Protein AF-0000000074438148 (afdb_homodimer)

Solvent-accessible surface area (backbone atoms only — not comparable to full-atom values): 39836 Å² total; per-residue (Å²): 112,39,47,36,30,36,40,34,34,21,60,50,92,76,50,68,66,60,59,25,47,57,47,27,75,71,43,18,76,83,65,73,48,52,66,69,61,43,36,67,25,52,44,78,68,42,72,38,48,42,94,85,60,31,31,40,38,33,35,36,38,48,41,64,76,60,75,70,50,95,75,72,50,64,70,56,51,52,49,52,45,49,53,55,53,58,64,36,87,46,35,79,46,61,34,46,46,42,47,41,66,58,50,53,52,34,52,54,51,48,52,52,47,49,56,51,50,30,52,51,46,45,52,50,51,48,53,33,49,73,58,72,39,63,82,44,74,67,50,36,54,44,29,64,47,73,66,78,49,88,80,52,66,64,62,31,60,74,66,29,44,49,56,70,46,41,48,56,60,73,50,58,31,32,56,49,50,45,45,78,74,45,69,68,54,51,46,50,55,68,63,34,80,81,57,80,46,70,65,53,52,50,48,58,56,48,62,46,42,71,82,51,62,74,55,36,50,51,28,57,67,45,45,78,37,24,53,38,50,46,54,51,50,52,26,43,71,38,68,44,84,77,47,70,65,56,51,50,45,30,48,48,27,42,33,70,48,92,90,45,72,5,51,57,53,49,51,52,50,47,54,50,50,51,44,70,71,31,45,64,62,23,51,50,56,53,39,55,58,56,51,64,34,47,47,57,41,65,82,96,50,54,34,47,32,43,61,89,63,73,46,64,45,49,52,51,59,33,83,72,44,92,49,71,67,50,48,47,49,48,51,52,53,50,39,57,69,68,53,75,49,83,87,56,82,78,92,49,62,69,59,51,46,50,51,54,51,53,48,39,57,66,61,102,114,39,46,34,30,36,40,35,35,20,60,51,90,75,51,68,64,60,59,25,48,57,48,28,75,71,44,16,74,85,66,74,49,53,66,68,62,43,36,68,27,50,45,77,68,42,73,38,49,44,94,87,62,32,33,40,38,33,35,36,38,49,40,65,77,62,77,71,50,91,76,71,48,66,69,57,52,51,50,53,43,49,52,56,54,59,65,36,87,46,37,78,45,62,34,45,45,41,47,41,66,56,50,54,52,35,51,52,50,47,52,53,48,50,56,51,50,30,51,50,47,44,51,50,52,48,55,33,47,73,57,73,40,63,81,44,72,66,50,35,53,45,28,65,47,72,64,78,49,89,78,51,63,64,62,30,61,75,65,27,43,48,56,69,48,38,46,57,57,72,49,58,34,31,56,50,48,48,43,78,74,46,70,67,53,50,45,49,57,69,60,34,79,82,56,81,48,69,65,51,51,50,48,58,57,49,61,49,41,73,81,51,64,73,57,36,51,50,28,57,65,44,45,78,37,24,53,38,50,45,52,51,49,50,26,46,69,38,70,44,84,77,47,68,64,56,51,50,44,29,49,49,26,44,33,71,48,92,90,45,70,5,51,57,52,50,50,52,52,48,53,50,51,50,44,71,71,30,44,63,63,22,49,50,56,54,42,52,57,57,50,63,36,47,44,58,40,68,80,97,47,62,34,50,32,48,60,88,59,74,53,65,47,48,56,57,63,36,83,72,43,91,49,70,68,47,48,47,49,49,52,51,53,50,39,56,68,68,54,74,49,81,89,55,80,79,92,48,63,69,59,51,45,51,52,53,51,53,50,47,58,68,64,103

Secondary structure (DSSP, 8-state):
-EEEEEEEEESS---HHHHHHHHHHHHTTTTT--HHHHHTTEEEEEEEE-TTS-EEEEEEEEE------TT--HHHHHHHHHHHHHTSTTEEEEEEEEEHHHHHHHHHHHHHHHHHHHHHHHHHHHHHHHTT--SSHHHHHHTTPPPSS---HHHHHHTT--GGGGS-GGGGGGGGSPPPPPHHHHHHHHH-TT--SHHHHHHHHHTTS---HHHHHHHHHHHHHHHHHHHHHHHHHTT----HHHHHHHHHHHS-BTTB--HHHHHHHHHHHHHHHHHHHHHHHHHHHHHTTEEE--SSS--EEESTT-S---B--GGG--SHHHHHHHHHHHHHHH---TT-----HHHHHHHHHHHHHHH-/-EEEEEEEEESS---HHHHHHHHHHHHTTTTT--HHHHHTTEEEEEEEE-TTS-EEEEEEEEE------TT--HHHHHHHHHHHHHTSTTEEEEEEEEEHHHHHHHHHHHHHHHHHHHHHHHHHHHHHHHTT--SSHHHHHHTTPPPSS---HHHHHHTT--GGGGS-GGGGGGGGSPPPPPHHHHHHHHH-TT--SHHHHHHHHHTTS---HHHHHHHHHHHHHHHHHHHHHHHHHTT----HHHHHHHHHHHS-BTTB--HHHHHHHHHHHHHHHHHHHHHHHHHHHHHTTEEEE-SSS-EEEEGGG-S------GGG--SHHHHHHHHHHHHHHH---TT-----HHHHHHHHHHHHHHH-

Nearest PDB structures (foldseek):
  2op5-assembly2_C  TM=4.208E-01  e=3.307E-01  uncultured marine organism
  3bgu-assembly1_A  TM=3.288E-01  e=9.961E-01  Thermobifida fusca YX
  8tga-assembly1_E  TM=4.546E-01  e=4.262E+00  Mus musculus
  1bey-assembly1_H  TM=4.418E-01  e=5.757E+00  Homo sapiens
  2op5-assembly2_C  TM=4.154E-01  e=4.049E-01  uncultured marine organism

Sequence (728 aa):
MSIVKVQINHTKNLNKEVLASHLYDLIGEEYNLNEDDVEDYFEIENVYKLPNDSFISIFIIDFPALEHNRDFQPKDTVKSYLDTINRLEEVIGLVKLQDDFLQKVAIQYFNKLFAIEMELRNVLTYILTYDEKSIEKGVFKDFGIQLAESYKDNEVNDNYENGLYYILFNHYASFGEPKRLKAEQVSEILQDVSLSDFQEFKDRLQKRYITEERHTEFLFSIKLKLKPLEEIRNSVMHIRNLSNTKMSNFDKAVNDFGTDKGVQSLITDFWTAENEELKEQTWLSLAEKEVEKFQLRKEGEIWLVDVNYGTFILKNDIDEFEDMDEVKNYIYEELKDSVEINDFEPDCKEQIDTWVDEKLMIAEMSIVKVQINHTKNLNKEVLASHLYDLIGEEYNLNEDDVEDYFEIENVYKLPNDSFISIFIIDFPALEHNRDFQPKDTVKSYLDTINRLEEVIGLVKLQDDFLQKVAIQYFNKLFAIEMELRNVLTYILTYDEKSIEKGVFKDFGIQLAESYKDNEVNDNYENGLYYILFNHYASFGEPKRLKAEQVSEILQDVSLSDFQEFKDRLQKRYITEERHTEFLFSIKLKLKPLEEIRNSVMHIRNLSNTKMSNFDKAVNDFGTDKGVQSLITDFWTAENEELKEQTWLSLAEKEVEKFQLRKEGEIWLVDVNYGTFILKNDIDEFEDMDEVKNYIYEELKDSVEINDFEPDCKEQIDTWVDEKLMIAE

Foldseek 3Di:
DKKWKKKFKFLDDDDLLNLQVLLCVVCCVVLVHDSVRSSVQKDWDDWDQDPVNIIMTMMMGRDPPRPPPVPDPVVVSVVVSVVVVCPDPGTPDMDIDDTRVLLVVLVVLVVVLVVLVVLLLVLLCVLCVVLPHDQDPVLCVQLPFDWPDDDDPCVCVVVVHRSCVRGALLCLLSLLPTDDDDPVRLVVLVPPPVPDDPVVSVSVVCNSHRDDPLSSVLSVLLNVLRVLSRVSVVCSVVSHDDDPVSVVSNCCQQCPDDVRHHSVVSSVVSVVVVCVVCVQVVLVVQLLVQCVQFQFEPDPWTFTQRNVVVDRPRCSCCVVVPDVVVVLVVSLVVSQVVRDDPVDDDPCSVVSSVSVVVSHVVND/DKKWKKKFKFLDDDDLLNLQVLLCVVCCVVLVHDSVRSSVQKDWDDWDQDPVNIIMTMMMGRDPPRPPPVPDDVVVSVVVSVVVVCPDPGTPDMDIDDTRVLLVVLVVLVVVLVVLVVLLLVLLCVLCVVLPHDQDPVLCVQLPFDWPDDDDPCVCVVVVHRSCVRGALLCLLSLLPTDDDDPVRLVVLVPPPVDDDPVVSVSVVCSSHRDDPLSSVLSVLLNVLRVLSRVSVVCSVVSHGDDPVSVVSNCCQQCPDVPRHHSVVSSVVSVVVVCVVCVQVVLVVQLLVQCVQFQFAPDVFTFTARVVVVDRPRCVCCCVVPDPVSVLVVSLVVSQVVRDDPVDDDPCSVVSVVSSVVNHVVND

pLDDT: mean 81.77, std 13.61, range [34.09, 97.19]

Organism: NCBI:txid1349785

Structure (mmCIF, N/CA/C/O backbone):
data_AF-0000000074438148-model_v1
#
loop_
_entity.id
_entity.type
_entity.pdbx_description
1 polymer 'Uncharacterized protein'
#
loop_
_atom_site.group_PDB
_atom_site.id
_atom_site.type_symbol
_atom_site.label_atom_id
_atom_site.label_alt_id
_atom_site.label_comp_id
_atom_site.label_asym_id
_atom_site.label_entity_id
_atom_site.label_seq_id
_atom_site.pdbx_PDB_ins_code
_atom_site.Cartn_x
_atom_site.Cartn_y
_atom_site.Cartn_z
_atom_site.occupancy
_atom_site.B_iso_or_equiv
_atom_site.auth_seq_id
_atom_site.auth_comp_id
_atom_site.auth_asym_id
_atom_site.auth_atom_id
_atom_site.pdbx_PDB_model_num
ATOM 1 N N . MET A 1 1 ? -2.141 19.141 -11.664 1 73 1 MET A N 1
ATOM 2 C CA . MET A 1 1 ? -1.986 19.875 -10.414 1 73 1 MET A CA 1
ATOM 3 C C . MET A 1 1 ? -1.572 18.938 -9.281 1 73 1 MET A C 1
ATOM 5 O O . MET A 1 1 ? -1.939 17.766 -9.281 1 73 1 MET A O 1
ATOM 9 N N . SER A 1 2 ? -0.537 19.406 -8.508 1 84.88 2 SER A N 1
ATOM 10 C CA . SER A 1 2 ? -0.048 18.641 -7.367 1 84.88 2 SER A CA 1
ATOM 11 C C . SER A 1 2 ? -0.091 19.484 -6.09 1 84.88 2 SER A C 1
ATOM 13 O O . SER A 1 2 ? 0.406 20.609 -6.059 1 84.88 2 SER A O 1
ATOM 15 N N . ILE A 1 3 ? -0.706 18.922 -5.125 1 90.25 3 ILE A N 1
ATOM 16 C CA . ILE A 1 3 ? -0.955 19.641 -3.887 1 90.25 3 ILE A CA 1
ATOM 17 C C . ILE A 1 3 ? 0.054 19.219 -2.824 1 90.25 3 ILE A C 1
ATOM 19 O O . ILE A 1 3 ? 0.347 18.031 -2.678 1 90.25 3 ILE A O 1
ATOM 23 N N . VAL A 1 4 ? 0.626 20.203 -2.195 1 91.88 4 VAL A N 1
ATOM 24 C CA . VAL A 1 4 ? 1.413 20 -0.985 1 91.88 4 VAL A CA 1
ATOM 25 C C . VAL A 1 4 ? 0.779 20.75 0.183 1 91.88 4 VAL A C 1
ATOM 27 O O . VAL A 1 4 ? 0.542 21.953 0.096 1 91.88 4 VAL A O 1
ATOM 30 N N . LYS A 1 5 ? 0.465 20.031 1.225 1 94.31 5 LYS A N 1
ATOM 31 C CA . LYS A 1 5 ? -0.095 20.641 2.43 1 94.31 5 LYS A CA 1
ATOM 32 C C . LYS A 1 5 ? 0.933 20.688 3.557 1 94.31 5 LYS A C 1
ATOM 34 O O . LYS A 1 5 ? 1.619 19.688 3.809 1 94.31 5 LYS A O 1
ATOM 39 N N . VAL A 1 6 ? 0.996 21.828 4.23 1 95.06 6 VAL A N 1
ATOM 40 C CA . VAL A 1 6 ? 2.027 22.047 5.242 1 95.06 6 VAL A CA 1
ATOM 41 C C . VAL A 1 6 ? 1.407 22.641 6.5 1 95.06 6 VAL A C 1
ATOM 43 O O . VAL A 1 6 ? 0.491 23.469 6.418 1 95.06 6 VAL A O 1
ATOM 46 N N . GLN A 1 7 ? 1.815 22.156 7.578 1 95.25 7 GLN A N 1
ATOM 47 C CA . GLN A 1 7 ? 1.521 22.766 8.867 1 95.25 7 GLN A CA 1
ATOM 48 C C . GLN A 1 7 ? 2.777 23.375 9.484 1 95.25 7 GLN A C 1
ATOM 50 O O . GLN A 1 7 ? 3.805 22.703 9.602 1 95.25 7 GLN A O 1
ATOM 55 N N . ILE A 1 8 ? 2.66 24.672 9.844 1 95.44 8 ILE A N 1
ATOM 56 C CA . ILE A 1 8 ? 3.811 25.375 10.398 1 95.44 8 ILE A CA 1
ATOM 57 C C . ILE A 1 8 ? 3.443 25.969 11.758 1 95.44 8 ILE A C 1
ATOM 59 O O . ILE A 1 8 ? 2.342 26.484 11.938 1 95.44 8 ILE A O 1
ATOM 63 N N . ASN A 1 9 ? 4.309 25.734 12.672 1 95.56 9 ASN A N 1
ATOM 64 C CA . ASN A 1 9 ? 4.281 26.438 13.953 1 95.56 9 ASN A CA 1
ATOM 65 C C . ASN A 1 9 ? 5.25 27.609 13.969 1 95.56 9 ASN A C 1
ATOM 67 O O . ASN A 1 9 ? 6.43 27.453 13.648 1 95.56 9 ASN A O 1
ATOM 71 N N . HIS A 1 10 ? 4.719 28.797 14.234 1 94.44 10 HIS A N 1
ATOM 72 C CA . HIS A 1 10 ? 5.555 29.984 14.102 1 94.44 10 HIS A CA 1
ATOM 73 C C . HIS A 1 10 ? 5.191 31.031 15.148 1 94.44 10 HIS A C 1
ATOM 75 O O . HIS A 1 10 ? 4.09 31.016 15.695 1 94.44 10 HIS A O 1
ATOM 81 N N . THR A 1 11 ? 6.137 31.891 15.453 1 93.5 11 THR A N 1
ATOM 82 C CA . THR A 1 11 ? 6 32.844 16.547 1 93.5 11 THR A CA 1
ATOM 83 C C . THR A 1 11 ? 5.273 34.094 16.078 1 93.5 11 THR A C 1
ATOM 85 O O . THR A 1 11 ? 4.648 34.812 16.875 1 93.5 11 THR A O 1
ATOM 88 N N . LYS A 1 12 ? 5.457 34.375 14.852 1 88.12 12 LYS A N 1
ATOM 89 C CA . LYS A 1 12 ? 4.777 35.5 14.234 1 88.12 12 LYS A CA 1
ATOM 90 C C . LYS A 1 12 ? 3.965 35.062 13.023 1 88.12 12 LYS A C 1
ATOM 92 O O . LYS A 1 12 ? 4.316 34.094 12.352 1 88.12 12 LYS A O 1
ATOM 97 N N . ASN A 1 13 ? 2.951 35.781 12.844 1 83.94 13 ASN A N 1
ATOM 98 C CA . ASN A 1 13 ? 2.09 35.375 11.734 1 83.94 13 ASN A CA 1
ATOM 99 C C . ASN A 1 13 ? 2.834 35.469 10.398 1 83.94 13 ASN A C 1
ATOM 101 O O . ASN A 1 13 ? 3.545 36.438 10.133 1 83.94 13 ASN A O 1
ATOM 105 N N . LEU A 1 14 ? 2.783 34.406 9.703 1 86.75 14 LEU A N 1
ATOM 106 C CA . LEU A 1 14 ? 3.277 34.344 8.328 1 86.75 14 LEU A CA 1
ATOM 107 C C . LEU A 1 14 ? 2.123 34.375 7.336 1 86.75 14 LEU A C 1
ATOM 109 O O . LEU A 1 14 ? 1.446 33.344 7.133 1 86.75 14 LEU A O 1
ATOM 113 N N . ASN A 1 15 ? 1.947 35.5 6.688 1 84.75 15 ASN A N 1
ATOM 114 C CA . ASN A 1 15 ? 0.814 35.625 5.777 1 84.75 15 ASN A CA 1
ATOM 115 C C . ASN A 1 15 ? 1.114 34.938 4.434 1 84.75 15 ASN A C 1
ATOM 117 O O . ASN A 1 15 ? 2.236 34.5 4.195 1 84.75 15 ASN A O 1
ATOM 121 N N . LYS A 1 16 ? 0.121 34.906 3.672 1 88.88 16 LYS A N 1
ATOM 122 C CA . LYS A 1 16 ? 0.179 34.219 2.377 1 88.88 16 LYS A CA 1
ATOM 123 C C . LYS A 1 16 ? 1.241 34.844 1.479 1 88.88 16 LYS A C 1
ATOM 125 O O . LYS A 1 16 ? 1.989 34.125 0.803 1 88.88 16 LYS A O 1
ATOM 130 N N . GLU A 1 17 ? 1.342 36.188 1.505 1 87 17 GLU A N 1
ATOM 131 C CA . GLU A 1 17 ? 2.287 36.906 0.665 1 87 17 GLU A CA 1
ATOM 132 C C . GLU A 1 17 ? 3.729 36.562 1.015 1 87 17 GLU A C 1
ATOM 134 O O . GLU A 1 17 ? 4.555 36.344 0.124 1 87 17 GLU A O 1
ATOM 139 N N . VAL A 1 18 ? 3.961 36.469 2.305 1 88.31 18 VAL A N 1
ATOM 140 C CA . VAL A 1 18 ? 5.305 36.156 2.773 1 88.31 18 VAL A CA 1
ATOM 141 C C . VAL A 1 18 ? 5.668 34.719 2.359 1 88.31 18 VAL A C 1
ATOM 143 O O . VAL A 1 18 ? 6.762 34.5 1.85 1 88.31 18 VAL A O 1
ATOM 146 N N . LEU A 1 19 ? 4.742 33.844 2.574 1 93.88 19 LEU A N 1
ATOM 147 C CA . LEU A 1 19 ? 4.98 32.438 2.225 1 93.88 19 LEU A CA 1
ATOM 148 C C . LEU A 1 19 ? 5.215 32.312 0.724 1 93.88 19 LEU A C 1
ATOM 150 O O . LEU A 1 19 ? 6.133 31.594 0.302 1 93.88 19 LEU A O 1
ATOM 154 N N . ALA A 1 20 ? 4.445 32.969 -0.038 1 94.12 20 ALA A N 1
ATOM 155 C CA . ALA A 1 20 ? 4.531 32.875 -1.494 1 94.12 20 ALA A CA 1
ATOM 156 C C . ALA A 1 20 ? 5.816 33.5 -2.01 1 94.12 20 ALA A C 1
ATOM 158 O O . ALA A 1 20 ? 6.402 33.031 -2.99 1 94.12 20 ALA A O 1
ATOM 159 N N . SER A 1 21 ? 6.25 34.562 -1.363 1 94.19 21 SER A N 1
ATOM 160 C CA . SER A 1 21 ? 7.438 35.281 -1.815 1 94.19 21 SER A CA 1
ATOM 161 C C . SER A 1 21 ? 8.672 34.406 -1.767 1 94.19 21 SER A C 1
ATOM 163 O O . SER A 1 21 ? 9.547 34.5 -2.637 1 94.19 21 SER A O 1
ATOM 165 N N . HIS A 1 22 ? 8.727 33.594 -0.769 1 94.62 22 HIS A N 1
ATOM 166 C CA . HIS A 1 22 ? 9.867 32.688 -0.651 1 94.62 22 HIS A CA 1
ATOM 167 C C . HIS A 1 22 ? 9.883 31.656 -1.775 1 94.62 22 HIS A C 1
ATOM 169 O O . HIS A 1 22 ? 10.945 31.25 -2.234 1 94.62 22 HIS A O 1
ATOM 175 N N . LEU A 1 23 ? 8.711 31.203 -2.172 1 93.12 23 LEU A N 1
ATOM 176 C CA . LEU A 1 23 ? 8.648 30.281 -3.301 1 93.12 23 LEU A CA 1
ATOM 177 C C . LEU A 1 23 ? 8.984 30.984 -4.605 1 93.12 23 LEU A C 1
ATOM 179 O O . LEU A 1 23 ? 9.641 30.422 -5.477 1 93.12 23 LEU A O 1
ATOM 183 N N . TYR A 1 24 ? 8.539 32.188 -4.723 1 93.12 24 TYR A N 1
ATOM 184 C CA . TYR A 1 24 ? 8.852 33 -5.895 1 93.12 24 TYR A CA 1
ATOM 185 C C . TYR A 1 24 ? 10.352 33.156 -6.062 1 93.12 24 TYR A C 1
ATOM 187 O O . TYR A 1 24 ? 10.875 33.062 -7.172 1 93.12 24 TYR A O 1
ATOM 195 N N . ASP A 1 25 ? 10.992 33.469 -4.992 1 92.62 25 ASP A N 1
ATOM 196 C CA . ASP A 1 25 ? 12.438 33.625 -5.012 1 92.62 25 ASP A CA 1
ATOM 197 C C . ASP A 1 25 ? 13.141 32.375 -5.516 1 92.62 25 ASP A C 1
ATOM 199 O O . ASP A 1 25 ? 14.219 32.469 -6.113 1 92.62 25 ASP A O 1
ATOM 203 N N . LEU A 1 26 ? 12.508 31.281 -5.289 1 87.88 26 LEU A N 1
ATOM 204 C CA . LEU A 1 26 ? 13.109 30 -5.656 1 87.88 26 LEU A CA 1
ATOM 205 C C . LEU A 1 26 ? 12.836 29.672 -7.117 1 87.88 26 LEU A C 1
ATOM 207 O O . LEU A 1 26 ? 13.703 29.141 -7.812 1 87.88 26 LEU A O 1
ATOM 211 N N . ILE A 1 27 ? 11.602 29.969 -7.617 1 86.62 27 ILE A N 1
ATOM 212 C CA . ILE A 1 27 ? 11.242 29.406 -8.906 1 86.62 27 ILE A CA 1
ATOM 213 C C . ILE A 1 27 ? 10.844 30.516 -9.875 1 86.62 27 ILE A C 1
ATOM 215 O O . ILE A 1 27 ? 10.742 30.297 -11.086 1 86.62 27 ILE A O 1
ATOM 219 N N . GLY A 1 28 ? 10.641 31.672 -9.453 1 85.75 28 GLY A N 1
ATOM 220 C CA . GLY A 1 28 ? 10.07 32.75 -10.242 1 85.75 28 GLY A CA 1
ATOM 221 C C . GLY A 1 28 ? 10.844 33 -11.523 1 85.75 28 GLY A C 1
ATOM 222 O O . GLY A 1 28 ? 10.266 33 -12.617 1 85.75 28 GLY A O 1
ATOM 223 N N . GLU A 1 29 ? 12.109 33.188 -11.406 1 83 29 GLU A N 1
ATOM 224 C CA . GLU A 1 29 ? 12.961 33.5 -12.555 1 83 29 GLU A CA 1
ATOM 225 C C . GLU A 1 29 ? 13.055 32.312 -13.516 1 83 29 GLU A C 1
ATOM 227 O O . GLU A 1 29 ? 12.953 32.5 -14.734 1 83 29 GLU A O 1
ATOM 232 N N . GLU A 1 30 ? 13.234 31.266 -12.906 1 78.31 30 GLU A N 1
ATOM 233 C CA . GLU A 1 30 ? 13.43 30.062 -13.711 1 78.31 30 GLU A CA 1
ATOM 234 C C . GLU A 1 30 ? 12.211 29.766 -14.578 1 78.31 30 GLU A C 1
ATOM 236 O O . GLU A 1 30 ? 12.352 29.297 -15.711 1 78.31 30 GLU A O 1
ATOM 241 N N . TYR A 1 31 ? 11.086 30.109 -14.109 1 80.12 31 TYR A N 1
ATOM 242 C CA . TYR A 1 31 ? 9.875 29.734 -14.828 1 80.12 31 TYR A CA 1
ATOM 243 C C . TYR A 1 31 ? 9.117 30.953 -15.32 1 80.12 31 TYR A C 1
ATOM 245 O O . TYR A 1 31 ? 7.973 30.844 -15.75 1 80.12 31 TYR A O 1
ATOM 253 N N . ASN A 1 32 ? 9.742 32.094 -15.25 1 82.56 32 ASN A N 1
ATOM 254 C CA . ASN A 1 32 ? 9.18 33.344 -15.727 1 82.56 32 ASN A CA 1
ATOM 255 C C . ASN A 1 32 ? 7.801 33.594 -15.125 1 82.56 32 ASN A C 1
ATOM 257 O O . ASN A 1 32 ? 6.832 33.844 -15.852 1 82.56 32 ASN A O 1
ATOM 261 N N . LEU A 1 33 ? 7.816 33.469 -13.852 1 86.31 33 LEU A N 1
ATOM 262 C CA . LEU A 1 33 ? 6.582 33.719 -13.109 1 86.31 33 LEU A CA 1
ATOM 263 C C . LEU A 1 33 ? 6.633 35.094 -12.438 1 86.31 33 LEU A C 1
ATOM 265 O O . LEU A 1 33 ? 7.715 35.594 -12.117 1 86.31 33 LEU A O 1
ATOM 269 N N . ASN A 1 34 ? 5.461 35.625 -12.328 1 89.44 34 ASN A N 1
ATOM 270 C CA . ASN A 1 34 ? 5.398 36.812 -11.484 1 89.44 34 ASN A CA 1
ATOM 271 C C . ASN A 1 34 ? 4.953 36.469 -10.07 1 89.44 34 ASN A C 1
ATOM 273 O O . ASN A 1 34 ? 4.508 35.344 -9.805 1 89.44 34 ASN A O 1
ATOM 277 N N . GLU A 1 35 ? 5.105 37.375 -9.188 1 88.75 35 GLU A N 1
ATOM 278 C CA . GLU A 1 35 ? 4.82 37.156 -7.773 1 88.75 35 GLU A CA 1
ATOM 279 C C . GLU A 1 35 ? 3.348 36.812 -7.555 1 88.75 35 GLU A C 1
ATOM 281 O O . GLU A 1 35 ? 3.012 35.969 -6.738 1 88.75 35 GLU A O 1
ATOM 286 N N . ASP A 1 36 ? 2.504 37.469 -8.297 1 89 36 ASP A N 1
ATOM 287 C CA . ASP A 1 36 ? 1.067 37.25 -8.164 1 89 36 ASP A CA 1
ATOM 288 C C . ASP A 1 36 ? 0.688 35.844 -8.609 1 89 36 ASP A C 1
ATOM 290 O O . ASP A 1 36 ? -0.192 35.219 -8.023 1 89 36 ASP A O 1
ATOM 294 N N . ASP A 1 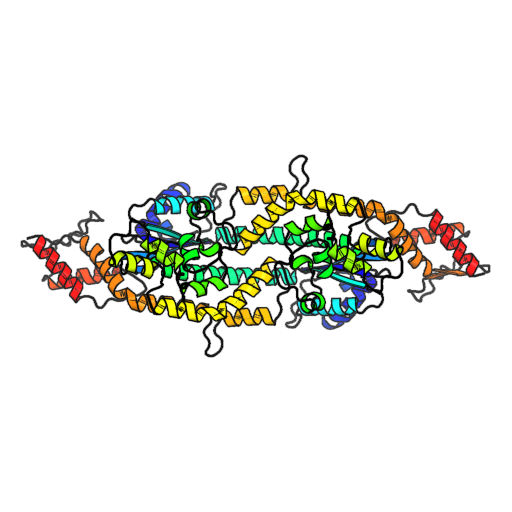37 ? 1.353 35.438 -9.586 1 87.75 37 ASP A N 1
ATOM 295 C CA . ASP A 1 37 ? 1.117 34.094 -10.086 1 87.75 37 ASP A CA 1
ATOM 296 C C . ASP A 1 37 ? 1.453 33.031 -9.023 1 87.75 37 ASP A C 1
ATOM 298 O O . ASP A 1 37 ? 0.695 32.094 -8.812 1 87.75 37 ASP A O 1
ATOM 302 N N . VAL A 1 38 ? 2.574 33.219 -8.352 1 90.69 38 VAL A N 1
ATOM 303 C CA . VAL A 1 38 ? 3.031 32.25 -7.363 1 90.69 38 VAL A CA 1
ATOM 304 C C . VAL A 1 38 ? 2.121 32.312 -6.137 1 90.69 38 VAL A C 1
ATOM 306 O O . VAL A 1 38 ? 1.855 31.281 -5.512 1 90.69 38 VAL A O 1
ATOM 309 N N . GLU A 1 39 ? 1.629 33.531 -5.809 1 92.12 39 GLU A N 1
ATOM 310 C CA . GLU A 1 39 ? 0.714 33.656 -4.68 1 92.12 39 GLU A CA 1
ATOM 311 C C . GLU A 1 39 ? -0.568 32.875 -4.91 1 92.12 39 GLU A C 1
ATOM 313 O O . GLU A 1 39 ? -1.158 32.344 -3.965 1 92.12 39 GLU A O 1
ATOM 318 N N . ASP A 1 40 ? -0.937 32.75 -6.152 1 90.81 40 ASP A N 1
ATOM 319 C CA . ASP A 1 40 ? -2.16 32.031 -6.508 1 90.81 40 ASP A CA 1
ATOM 320 C C . ASP A 1 40 ? -2.018 30.547 -6.25 1 90.81 40 ASP A C 1
ATOM 322 O O . ASP A 1 40 ? -3.016 29.812 -6.199 1 90.81 40 ASP A O 1
ATOM 326 N N . TYR A 1 41 ? -0.775 30.125 -6.055 1 92.25 41 TYR A N 1
ATOM 327 C CA . TYR A 1 41 ? -0.56 28.719 -5.75 1 92.25 41 TYR A CA 1
ATOM 328 C C . TYR A 1 41 ? -0.929 28.406 -4.305 1 92.25 41 TYR A C 1
ATOM 330 O O . TYR A 1 41 ? -1.086 27.234 -3.938 1 92.25 41 TYR A O 1
ATOM 338 N N . PHE A 1 42 ? -1.045 29.453 -3.488 1 93.81 42 PHE A N 1
ATOM 339 C CA . PHE A 1 42 ? -1.16 29.25 -2.051 1 93.81 42 PHE A CA 1
ATOM 340 C C . PHE A 1 42 ? -2.598 29.453 -1.588 1 93.81 42 PHE A C 1
ATOM 342 O O . PHE A 1 42 ? -3.291 30.344 -2.07 1 93.81 42 PHE A O 1
ATOM 349 N N . GLU A 1 43 ? -2.998 28.594 -0.745 1 92.31 43 GLU A N 1
ATOM 350 C CA . GLU A 1 43 ? -4.258 28.734 -0.018 1 92.31 43 GLU A CA 1
ATOM 351 C C . GLU A 1 43 ? -4.066 28.469 1.472 1 92.31 43 GLU A C 1
ATOM 353 O O . GLU A 1 43 ? -3.564 27.422 1.858 1 92.31 43 GLU A O 1
ATOM 358 N N . ILE A 1 44 ? -4.395 29.406 2.275 1 91.25 44 ILE A N 1
ATOM 359 C CA . ILE A 1 44 ? -4.34 29.234 3.721 1 91.25 44 ILE A CA 1
ATOM 360 C C . ILE A 1 44 ? -5.637 28.578 4.207 1 91.25 44 ILE A C 1
ATOM 362 O O . ILE A 1 44 ? -6.715 29.172 4.086 1 91.25 44 ILE A O 1
ATOM 366 N N . GLU A 1 45 ? -5.516 27.453 4.754 1 89.94 45 GLU A N 1
ATOM 367 C CA . GLU A 1 45 ? -6.699 26.734 5.227 1 89.94 45 GLU A CA 1
ATOM 368 C C . GLU A 1 45 ? -7.09 27.188 6.633 1 89.94 45 GLU A C 1
ATOM 370 O O . GLU A 1 45 ? -8.266 27.438 6.91 1 89.94 45 GLU A O 1
ATOM 375 N N . ASN A 1 46 ? -6.062 27.25 7.469 1 90.25 46 ASN A N 1
ATOM 376 C CA . ASN A 1 46 ? -6.305 27.625 8.859 1 90.25 46 ASN A CA 1
ATOM 377 C C . ASN A 1 46 ? -5.125 28.391 9.445 1 90.25 46 ASN A C 1
ATOM 379 O O . ASN A 1 46 ? -3.973 28.125 9.094 1 90.25 46 ASN A O 1
ATOM 383 N N . VAL A 1 47 ? -5.496 29.328 10.25 1 92.62 47 VAL A N 1
ATOM 384 C CA . VAL A 1 47 ? -4.531 30 11.109 1 92.62 47 VAL A CA 1
ATOM 385 C C . VAL A 1 47 ? -5.082 30.078 12.531 1 92.62 47 VAL A C 1
ATOM 387 O O . VAL A 1 47 ? -6.227 30.5 12.734 1 92.62 47 VAL A O 1
ATOM 390 N N . TYR A 1 48 ? -4.199 29.672 13.461 1 93.06 48 TYR A N 1
ATOM 391 C CA . TYR A 1 48 ? -4.633 29.688 14.852 1 93.06 48 TYR A CA 1
ATOM 392 C C . TYR A 1 48 ? -3.562 30.297 15.742 1 93.06 48 TYR A C 1
ATOM 394 O O . TYR A 1 48 ? -2.385 29.953 15.648 1 93.06 48 TYR A O 1
ATOM 402 N N . LYS A 1 49 ? -4.008 31.188 16.516 1 93.25 49 LYS A N 1
ATOM 403 C CA . LYS A 1 49 ? -3.18 31.609 17.641 1 93.25 49 LYS A CA 1
ATOM 404 C C . LYS A 1 49 ? -3.354 30.656 18.828 1 93.25 49 LYS A C 1
ATOM 406 O O . LYS A 1 49 ? -4.473 30.438 19.297 1 93.25 49 LYS A O 1
ATOM 411 N N . LEU A 1 50 ? -2.268 30.141 19.266 1 92.88 50 LEU A N 1
ATOM 412 C CA . LEU A 1 50 ? -2.314 29.172 20.344 1 92.88 50 LEU A CA 1
ATOM 413 C C . LEU A 1 50 ? -2.193 29.859 21.703 1 92.88 50 LEU A C 1
ATOM 415 O O . LEU A 1 50 ? -1.79 31.031 21.781 1 92.88 50 LEU A O 1
ATOM 419 N N . PRO A 1 51 ? -2.531 29.141 22.719 1 86.94 51 PRO A N 1
ATOM 420 C CA . PRO A 1 51 ? -2.436 29.734 24.062 1 86.94 51 PRO A CA 1
ATOM 421 C C . PRO A 1 51 ? -1.004 30.109 24.438 1 86.94 51 PRO A C 1
ATOM 423 O O . PRO A 1 51 ? -0.792 31.016 25.234 1 86.94 51 PRO A O 1
ATOM 426 N N . ASN A 1 52 ? -0.026 29.438 23.859 1 87.88 52 ASN A N 1
ATOM 427 C CA . ASN A 1 52 ? 1.367 29.75 24.172 1 87.88 52 ASN A CA 1
ATOM 428 C C . ASN A 1 52 ? 1.884 30.906 23.328 1 87.88 52 ASN A C 1
ATOM 430 O O . ASN A 1 52 ? 3.094 31.125 23.234 1 87.88 52 ASN A O 1
ATOM 434 N N . ASP A 1 53 ? 1.055 31.531 22.625 1 90.38 53 ASP A N 1
ATOM 435 C CA . ASP A 1 53 ? 1.294 32.75 21.875 1 90.38 53 ASP A CA 1
ATOM 436 C C . ASP A 1 53 ? 1.939 32.469 20.531 1 90.38 53 ASP A C 1
ATOM 438 O O . ASP A 1 53 ? 2.268 33.375 19.781 1 90.38 53 ASP A O 1
ATOM 442 N N . SER A 1 54 ? 2.064 31.203 20.25 1 93.56 54 SER A N 1
ATOM 443 C CA . SER A 1 54 ? 2.523 30.859 18.906 1 93.56 54 SER A CA 1
ATOM 444 C C . SER A 1 54 ? 1.35 30.688 17.953 1 93.56 54 SER A C 1
ATOM 446 O O . SER A 1 54 ? 0.19 30.781 18.359 1 93.56 54 SER A O 1
ATOM 448 N N . PHE A 1 55 ? 1.687 30.609 16.734 1 93.69 55 PHE A N 1
ATOM 449 C CA . PHE A 1 55 ? 0.677 30.406 15.703 1 93.69 55 PHE A CA 1
ATOM 450 C C . PHE A 1 55 ? 0.854 29.047 15.023 1 93.69 55 PHE A C 1
ATOM 452 O O . PHE A 1 55 ? 1.971 28.531 14.938 1 93.69 55 PHE A O 1
ATOM 459 N N . ILE A 1 56 ? -0.233 28.516 14.664 1 95.25 56 ILE A N 1
ATOM 460 C CA . ILE A 1 56 ? -0.228 27.406 13.727 1 95.25 56 ILE A CA 1
ATOM 461 C C . ILE A 1 56 ? -0.933 27.812 12.438 1 95.25 56 ILE A C 1
ATOM 463 O O . ILE A 1 56 ? -2.045 28.344 12.469 1 95.25 56 ILE A O 1
ATOM 467 N N . SER A 1 57 ? -0.225 27.625 11.359 1 94.44 57 SER A N 1
ATOM 468 C CA . SER A 1 57 ? -0.835 27.844 10.055 1 94.44 57 SER A CA 1
ATOM 469 C C . SER A 1 57 ? -0.819 26.547 9.227 1 94.44 57 SER A C 1
ATOM 471 O O . SER A 1 57 ? 0.172 25.828 9.227 1 94.44 57 SER A O 1
ATOM 473 N N . ILE A 1 58 ? -1.96 26.281 8.664 1 95 58 ILE A N 1
ATOM 474 C CA . ILE A 1 58 ? -2.082 25.188 7.711 1 95 58 ILE A CA 1
ATOM 475 C C . ILE A 1 58 ? -2.355 25.75 6.316 1 95 58 ILE A C 1
ATOM 477 O O . ILE A 1 58 ? -3.334 26.469 6.113 1 95 58 ILE A O 1
ATOM 481 N N . PHE A 1 59 ? -1.433 25.422 5.406 1 94.12 59 PHE A N 1
ATOM 482 C CA . PHE A 1 59 ? -1.647 25.953 4.07 1 94.12 59 PHE A CA 1
ATOM 483 C C . PHE A 1 59 ? -1.358 24.906 3.008 1 94.12 59 PHE A C 1
ATOM 485 O O . PHE A 1 59 ? -0.693 23.906 3.287 1 94.12 59 PHE A O 1
ATOM 492 N N . ILE A 1 60 ? -1.987 25.156 1.851 1 94.75 60 ILE A N 1
ATOM 493 C CA . ILE A 1 60 ? -1.818 24.281 0.69 1 94.75 60 ILE A CA 1
ATOM 494 C C . ILE A 1 60 ? -1.098 25.047 -0.421 1 94.75 60 ILE A C 1
ATOM 496 O O . ILE A 1 60 ? -1.339 26.234 -0.624 1 94.75 60 ILE A O 1
ATOM 500 N N . ILE A 1 61 ? -0.17 24.375 -0.994 1 93.12 61 ILE A N 1
ATOM 501 C CA . ILE A 1 61 ? 0.446 24.844 -2.229 1 93.12 61 ILE A CA 1
ATOM 502 C C . ILE A 1 61 ? -0.048 24 -3.406 1 93.12 61 ILE A C 1
ATOM 504 O O . ILE A 1 61 ? 0.2 22.797 -3.463 1 93.12 61 ILE A O 1
ATOM 508 N N . ASP A 1 62 ? -0.742 24.594 -4.277 1 91.06 62 ASP A N 1
ATOM 509 C CA . ASP A 1 62 ? -1.217 23.922 -5.484 1 91.06 62 ASP A CA 1
ATOM 510 C C . ASP A 1 62 ? -0.289 24.203 -6.664 1 91.06 62 ASP A C 1
ATOM 512 O O . ASP A 1 62 ? -0.474 25.172 -7.398 1 91.06 62 ASP A O 1
ATOM 516 N N . PHE A 1 63 ? 0.618 23.234 -6.84 1 84.69 63 PHE A N 1
ATOM 517 C CA . PHE A 1 63 ? 1.611 23.406 -7.895 1 84.69 63 PHE A CA 1
ATOM 518 C C . PHE A 1 63 ? 0.998 23.141 -9.266 1 84.69 63 PHE A C 1
ATOM 520 O O . PHE A 1 63 ? 0.427 22.078 -9.5 1 84.69 63 PHE A O 1
ATOM 527 N N . PRO A 1 64 ? 1.019 24.125 -10.125 1 77.12 64 PRO A N 1
ATOM 528 C CA . PRO A 1 64 ? 0.55 23.844 -11.484 1 77.12 64 PRO A CA 1
ATOM 529 C C . PRO A 1 64 ? 1.481 22.906 -12.25 1 77.12 64 PRO A C 1
ATOM 531 O O . PRO A 1 64 ? 2.582 22.609 -11.781 1 77.12 64 PRO A O 1
ATOM 534 N N . ALA A 1 65 ? 0.825 22.234 -13.289 1 70.12 65 ALA A N 1
ATOM 535 C CA . ALA A 1 65 ? 1.673 21.422 -14.164 1 70.12 65 ALA A CA 1
ATOM 536 C C . ALA A 1 65 ? 2.758 22.281 -14.812 1 70.12 65 ALA A C 1
ATOM 538 O O . ALA A 1 65 ? 2.457 23.172 -15.609 1 70.12 65 ALA A O 1
ATOM 539 N N . LEU A 1 66 ? 3.658 22.609 -14.062 1 59.06 66 LEU A N 1
ATOM 540 C CA . LEU A 1 66 ? 4.707 23.453 -14.648 1 59.06 66 LEU A CA 1
ATOM 541 C C . LEU A 1 66 ? 5.41 22.719 -15.781 1 59.06 66 LEU A C 1
ATOM 543 O O . LEU A 1 66 ? 5.617 21.5 -15.719 1 59.06 66 LEU A O 1
ATOM 547 N N . GLU A 1 67 ? 5.02 23.109 -16.984 1 53.66 67 GLU A N 1
ATOM 548 C CA . GLU A 1 67 ? 5.695 22.531 -18.125 1 53.66 67 GLU A CA 1
ATOM 549 C C . GLU A 1 67 ? 7.117 22.109 -17.781 1 53.66 67 GLU A C 1
ATOM 551 O O . GLU A 1 67 ? 7.82 22.812 -17.062 1 53.66 67 GLU A O 1
ATOM 556 N N . HIS A 1 68 ? 7.207 20.781 -17.781 1 49.31 68 HIS A N 1
ATOM 557 C CA . HIS A 1 68 ? 8.438 20.047 -17.516 1 49.31 68 HIS A CA 1
ATOM 558 C C . HIS A 1 68 ? 9.648 20.766 -18.109 1 49.31 68 HIS A C 1
ATOM 560 O O . HIS A 1 68 ? 9.883 20.688 -19.312 1 49.31 68 HIS A O 1
ATOM 566 N N . ASN A 1 69 ? 9.766 21.984 -17.969 1 47.84 69 ASN A N 1
ATOM 567 C CA . ASN A 1 69 ? 11.164 21.922 -18.359 1 47.84 69 ASN A CA 1
ATOM 568 C C . ASN A 1 69 ? 11.906 20.812 -17.625 1 47.84 69 ASN A C 1
ATOM 570 O O . ASN A 1 69 ? 11.516 20.438 -16.516 1 47.84 69 ASN A O 1
ATOM 574 N N . ARG A 1 70 ? 12.562 19.969 -18.422 1 50 70 ARG A N 1
ATOM 575 C CA . ARG A 1 70 ? 13.352 18.766 -18.156 1 50 70 ARG A CA 1
ATOM 576 C C . ARG A 1 70 ? 13.859 18.766 -16.719 1 50 70 ARG A C 1
ATOM 578 O O . ARG A 1 70 ? 13.984 17.688 -16.109 1 50 70 ARG A O 1
ATOM 585 N N . ASP A 1 71 ? 13.961 20.016 -16.078 1 50.78 71 ASP A N 1
ATOM 586 C CA . ASP A 1 71 ? 14.812 20 -14.898 1 50.78 71 ASP A CA 1
ATOM 587 C C . ASP A 1 71 ? 14 20.234 -13.625 1 50.78 71 ASP A C 1
ATOM 589 O O . ASP A 1 71 ? 14.562 20.375 -12.539 1 50.78 71 ASP A O 1
ATOM 593 N N . PHE A 1 72 ? 12.672 20.438 -13.758 1 54.72 72 PHE A N 1
ATOM 594 C CA . PHE A 1 72 ? 11.984 20.703 -12.492 1 54.72 72 PHE A CA 1
ATOM 595 C C . PHE A 1 72 ? 11.68 19.391 -11.773 1 54.72 72 PHE A C 1
ATOM 597 O O . PHE A 1 72 ? 10.844 18.609 -12.227 1 54.72 72 PHE A O 1
ATOM 604 N N . GLN A 1 73 ? 12.562 19.219 -10.805 1 68.12 73 GLN A N 1
ATOM 605 C CA . GLN A 1 73 ? 12.266 18.109 -9.891 1 68.12 73 GLN A CA 1
ATOM 606 C C . GLN A 1 73 ? 11.414 18.578 -8.719 1 68.12 73 GLN A C 1
ATOM 608 O O . GLN A 1 73 ? 11.938 19.156 -7.754 1 68.12 73 GLN A O 1
ATOM 613 N N . PRO A 1 74 ? 10.016 18.516 -8.898 1 74.12 74 PRO A N 1
ATOM 614 C CA . PRO A 1 74 ? 9.094 19.047 -7.906 1 74.12 74 PRO A CA 1
ATOM 615 C C . PRO A 1 74 ? 9.461 18.656 -6.48 1 74.12 74 PRO A C 1
ATOM 617 O O . PRO A 1 74 ? 9.367 19.484 -5.562 1 74.12 74 PRO A O 1
ATOM 620 N N . LYS A 1 75 ? 10 17.516 -6.375 1 74.56 75 LYS A N 1
ATOM 621 C CA . LYS A 1 75 ? 10.359 17.062 -5.039 1 74.56 75 LYS A CA 1
ATOM 622 C C . LYS A 1 75 ? 11.477 17.922 -4.445 1 74.56 75 LYS A C 1
ATOM 624 O O . LYS A 1 75 ? 11.445 18.25 -3.26 1 74.56 75 LYS A O 1
ATOM 629 N N . ASP A 1 76 ? 12.359 18.297 -5.293 1 79.31 76 ASP A N 1
ATOM 630 C CA . ASP A 1 76 ? 13.492 19.094 -4.832 1 79.31 76 ASP A CA 1
ATOM 631 C C . ASP A 1 76 ? 13.062 20.531 -4.539 1 79.31 76 ASP A C 1
ATOM 633 O O . ASP A 1 76 ? 13.57 21.156 -3.607 1 79.31 76 ASP A O 1
ATOM 637 N N . THR A 1 77 ? 12.172 20.969 -5.316 1 85.5 77 THR A N 1
ATOM 638 C CA . THR A 1 77 ? 11.656 22.312 -5.109 1 85.5 77 THR A CA 1
ATOM 639 C C . THR A 1 77 ? 10.914 22.406 -3.781 1 85.5 77 THR A C 1
ATOM 641 O O . THR A 1 77 ? 11.086 23.375 -3.033 1 85.5 77 THR A O 1
ATOM 644 N N . VAL A 1 78 ? 10.133 21.438 -3.559 1 88 78 VAL A N 1
ATOM 645 C CA . VAL A 1 78 ? 9.367 21.422 -2.314 1 88 78 VAL A CA 1
ATOM 646 C C . VAL A 1 78 ? 10.32 21.391 -1.122 1 88 78 VAL A C 1
ATOM 648 O O . VAL A 1 78 ? 10.141 22.125 -0.152 1 88 78 VAL A O 1
ATOM 651 N N . LYS A 1 79 ? 11.281 20.562 -1.213 1 88.19 79 LYS A N 1
ATOM 652 C CA . LYS A 1 79 ? 12.25 20.453 -0.123 1 88.19 79 LYS A CA 1
ATOM 653 C C . LYS A 1 79 ? 12.992 21.766 0.099 1 88.19 79 LYS A C 1
ATOM 655 O O . LYS A 1 79 ? 13.125 22.219 1.235 1 88.19 79 LYS A O 1
ATOM 660 N N . SER A 1 80 ? 13.461 22.328 -0.988 1 90.75 80 SER A N 1
ATOM 661 C CA . SER A 1 80 ? 14.18 23.594 -0.891 1 90.75 80 SER A CA 1
ATOM 662 C C . SER A 1 80 ? 13.297 24.688 -0.299 1 90.75 80 SER A C 1
ATOM 664 O O . SER A 1 80 ? 13.758 25.516 0.496 1 90.75 80 SER A O 1
ATOM 666 N N . TYR A 1 81 ? 12.102 24.688 -0.702 1 93.56 81 TYR A N 1
ATOM 667 C CA . TYR A 1 81 ? 11.148 25.656 -0.175 1 93.56 81 TYR A CA 1
ATOM 668 C C . TYR A 1 81 ? 10.953 25.469 1.326 1 93.56 81 TYR A C 1
ATOM 670 O O . TYR A 1 81 ? 11.031 26.438 2.088 1 93.56 81 TYR A O 1
ATOM 678 N N . LEU A 1 82 ? 10.766 24.25 1.713 1 94.12 82 LEU A N 1
ATOM 679 C CA . LEU A 1 82 ? 10.539 23.969 3.127 1 94.12 82 LEU A CA 1
ATOM 680 C C . LEU A 1 82 ? 11.797 24.25 3.945 1 94.12 82 LEU A C 1
ATOM 682 O O . LEU A 1 82 ? 11.703 24.688 5.098 1 94.12 82 LEU A O 1
ATOM 686 N N . ASP A 1 83 ? 12.93 23.984 3.344 1 94.38 83 ASP A N 1
ATOM 687 C CA . ASP A 1 83 ? 14.188 24.344 3.988 1 94.38 83 ASP A CA 1
ATOM 688 C C . ASP A 1 83 ? 14.266 25.844 4.25 1 94.38 83 ASP A C 1
ATOM 690 O O . ASP A 1 83 ? 14.703 26.281 5.316 1 94.38 83 ASP A O 1
ATOM 694 N N . THR A 1 84 ? 13.859 26.578 3.289 1 95.44 84 THR A N 1
ATOM 695 C CA . THR A 1 84 ? 13.875 28.031 3.387 1 95.44 84 THR A CA 1
ATOM 696 C C . THR A 1 84 ? 12.945 28.516 4.496 1 95.44 84 THR A C 1
ATOM 698 O O . THR A 1 84 ? 13.328 29.328 5.324 1 95.44 84 THR A O 1
ATOM 701 N N . ILE A 1 85 ? 11.758 27.953 4.457 1 95.88 85 ILE A N 1
ATOM 702 C CA . ILE A 1 85 ? 10.766 28.359 5.449 1 95.88 85 ILE A CA 1
ATOM 703 C C . ILE A 1 85 ? 11.234 27.953 6.844 1 95.88 85 ILE A C 1
ATOM 705 O O . ILE A 1 85 ? 11.094 28.719 7.801 1 95.88 85 ILE A O 1
ATOM 709 N N . ASN A 1 86 ? 11.773 26.781 6.973 1 94.56 86 ASN A N 1
ATOM 710 C CA . ASN A 1 86 ? 12.211 26.25 8.258 1 94.56 86 ASN A CA 1
ATOM 711 C C . ASN A 1 86 ? 13.359 27.078 8.844 1 94.56 86 ASN A C 1
ATOM 713 O O . ASN A 1 86 ? 13.602 27.047 10.055 1 94.56 86 ASN A O 1
ATOM 717 N N . ARG A 1 87 ? 14.07 27.844 8.039 1 94.12 87 ARG A N 1
ATOM 718 C CA . ARG A 1 87 ? 15.219 28.625 8.484 1 94.12 87 ARG A CA 1
ATOM 719 C C . ARG A 1 87 ? 14.789 30 8.984 1 94.12 87 ARG A C 1
ATOM 721 O O . ARG A 1 87 ? 15.57 30.719 9.617 1 94.12 87 ARG A O 1
ATOM 728 N N . LEU A 1 88 ? 13.555 30.281 8.727 1 93.94 88 LEU A N 1
ATOM 729 C CA . LEU A 1 88 ? 13.07 31.547 9.234 1 93.94 88 LEU A CA 1
ATOM 730 C C . LEU A 1 88 ? 13.086 31.578 10.758 1 93.94 88 LEU A C 1
ATOM 732 O O . LEU A 1 88 ? 12.766 30.562 11.398 1 93.94 88 LEU A O 1
ATOM 736 N N . GLU A 1 89 ? 13.406 32.656 11.305 1 93.19 89 GLU A N 1
ATOM 737 C CA . GLU A 1 89 ? 13.516 32.812 12.75 1 93.19 89 GLU A CA 1
ATOM 738 C C . GLU A 1 89 ? 12.164 32.625 13.43 1 93.19 89 GLU A C 1
ATOM 740 O O . GLU A 1 89 ? 12.086 32.125 14.562 1 93.19 89 GLU A O 1
ATOM 745 N N . GLU A 1 90 ? 11.164 32.938 12.719 1 93.19 90 GLU A N 1
ATOM 746 C CA . GLU A 1 90 ? 9.82 32.906 13.281 1 93.19 90 GLU A CA 1
ATOM 747 C C . GLU A 1 90 ? 9.273 31.484 13.305 1 93.19 90 GLU A C 1
ATOM 749 O O . GLU A 1 90 ? 8.281 31.203 13.984 1 93.19 90 GLU A O 1
ATOM 754 N N . VAL A 1 91 ? 9.891 30.609 12.617 1 94.69 91 VAL A N 1
ATOM 755 C CA . VAL A 1 91 ? 9.344 29.266 12.469 1 94.69 91 VAL A CA 1
ATOM 756 C C . VAL A 1 91 ? 9.914 28.359 13.555 1 94.69 91 VAL A C 1
ATOM 758 O O . VAL A 1 91 ? 11.133 28.234 13.695 1 94.69 91 VAL A O 1
ATOM 761 N N . ILE A 1 92 ? 9.039 27.75 14.32 1 93.19 92 ILE A N 1
ATOM 762 C CA . ILE A 1 92 ? 9.406 26.812 15.375 1 93.19 92 ILE A CA 1
ATOM 763 C C . ILE A 1 92 ? 9.555 25.406 14.789 1 93.19 92 ILE A C 1
ATOM 765 O O . ILE A 1 92 ? 10.477 24.672 15.148 1 93.19 92 ILE A O 1
ATOM 769 N N . GLY A 1 93 ? 8.625 25.062 13.898 1 91.56 93 GLY A N 1
ATOM 770 C CA . GLY A 1 93 ? 8.641 23.781 13.227 1 91.56 93 GLY A CA 1
ATOM 771 C C . GLY A 1 93 ? 7.645 23.688 12.086 1 91.56 93 GLY A C 1
ATOM 772 O O . GLY A 1 93 ? 6.68 24.453 12.039 1 91.56 93 GLY A O 1
ATOM 773 N N . LEU A 1 94 ? 7.914 22.859 11.227 1 94.31 94 LEU A N 1
ATOM 774 C CA . LEU A 1 94 ? 6.988 22.656 10.125 1 94.31 94 LEU A CA 1
ATOM 775 C C . LEU A 1 94 ? 6.973 21.188 9.703 1 94.31 94 LEU A C 1
ATOM 777 O O . LEU A 1 94 ? 7.973 20.484 9.859 1 94.31 94 LEU A O 1
ATOM 781 N N . VAL A 1 95 ? 5.871 20.719 9.328 1 90.94 95 VAL A N 1
ATOM 782 C CA . VAL A 1 95 ? 5.707 19.328 8.875 1 90.94 95 VAL A CA 1
ATOM 783 C C . VAL A 1 95 ? 4.871 19.297 7.602 1 90.94 95 VAL A C 1
ATOM 785 O O . VAL A 1 95 ? 3.945 20.094 7.438 1 90.94 95 VAL A O 1
ATOM 788 N N . LYS A 1 96 ? 5.262 18.391 6.75 1 90.31 96 LYS A N 1
ATOM 789 C CA . LYS A 1 96 ? 4.461 18.125 5.559 1 90.31 96 LYS A CA 1
ATOM 790 C C . LYS A 1 96 ? 3.35 17.125 5.855 1 90.31 96 LYS A C 1
ATOM 792 O O . LYS A 1 96 ? 3.604 16.062 6.414 1 90.31 96 LYS A O 1
ATOM 797 N N . LEU A 1 97 ? 2.168 17.531 5.477 1 85.81 97 LEU A N 1
ATOM 798 C CA . LEU A 1 97 ? 0.998 16.719 5.77 1 85.81 97 LEU A CA 1
ATOM 799 C C . LEU A 1 97 ? 0.583 15.906 4.543 1 85.81 97 LEU A C 1
ATOM 801 O O . LEU A 1 97 ? 0.095 14.781 4.676 1 85.81 97 LEU A O 1
ATOM 805 N N . GLN A 1 98 ? 0.594 16.531 3.482 1 84.44 98 GLN A N 1
ATOM 806 C CA . GLN A 1 98 ? 0.243 15.922 2.201 1 84.44 98 GLN A CA 1
ATOM 807 C C . GLN A 1 98 ? 1.259 16.281 1.123 1 84.44 98 GLN A C 1
ATOM 809 O O . GLN A 1 98 ? 1.77 17.406 1.099 1 84.44 98 GLN A O 1
ATOM 814 N N . ASP A 1 99 ? 1.505 15.391 0.347 1 87.25 99 ASP A N 1
ATOM 815 C CA . ASP A 1 99 ? 2.418 15.57 -0.777 1 87.25 99 ASP A CA 1
ATOM 816 C C . ASP A 1 99 ? 1.994 14.719 -1.974 1 87.25 99 ASP A C 1
ATOM 818 O O . ASP A 1 99 ? 2.348 13.547 -2.061 1 87.25 99 ASP A O 1
ATOM 822 N N . ASP A 1 100 ? 1.373 15.359 -2.9 1 86.69 100 ASP A N 1
ATOM 823 C CA . ASP A 1 100 ? 0.866 14.648 -4.07 1 86.69 100 ASP A CA 1
ATOM 824 C C . ASP A 1 100 ? 2.01 14.055 -4.895 1 86.69 100 ASP A C 1
ATOM 826 O O . ASP A 1 100 ? 1.835 13.047 -5.574 1 86.69 100 ASP A O 1
ATOM 830 N N . PHE A 1 101 ? 3.125 14.75 -4.871 1 84.25 101 PHE A N 1
ATOM 831 C CA . PHE A 1 101 ? 4.27 14.219 -5.602 1 84.25 101 PHE A CA 1
ATOM 832 C C . PHE A 1 101 ? 4.727 12.891 -5.004 1 84.25 101 PHE A C 1
ATOM 834 O O . PHE A 1 101 ? 5.035 11.953 -5.738 1 84.25 101 PHE A O 1
ATOM 841 N N . LEU A 1 102 ? 4.754 12.859 -3.76 1 83.88 102 LEU A N 1
ATOM 842 C CA . LEU A 1 102 ? 5.109 11.625 -3.066 1 83.88 102 LEU A CA 1
ATOM 843 C C . LEU A 1 102 ? 4.074 10.539 -3.33 1 83.88 102 LEU A C 1
ATOM 845 O O . LEU A 1 102 ? 4.426 9.367 -3.5 1 83.88 102 LEU A O 1
ATOM 849 N N . GLN A 1 103 ? 2.828 10.945 -3.344 1 85.81 103 GLN A N 1
ATOM 850 C CA . GLN A 1 103 ? 1.761 9.977 -3.596 1 85.81 103 GLN A CA 1
ATOM 851 C C . GLN A 1 103 ? 1.907 9.344 -4.973 1 85.81 103 GLN A C 1
ATOM 853 O O . GLN A 1 103 ? 1.729 8.133 -5.125 1 85.81 103 GLN A O 1
ATOM 858 N N . LYS A 1 104 ? 2.182 10.109 -5.93 1 86.94 104 LYS A N 1
ATOM 859 C CA . LYS A 1 104 ? 2.342 9.609 -7.293 1 86.94 104 LYS A CA 1
ATOM 860 C C . LYS A 1 104 ? 3.498 8.617 -7.383 1 86.94 104 LYS A C 1
ATOM 862 O O . LYS A 1 104 ? 3.377 7.57 -8.023 1 86.94 104 LYS A O 1
ATOM 867 N N . VAL A 1 105 ? 4.57 8.984 -6.762 1 87.25 105 VAL A N 1
ATOM 868 C CA . VAL A 1 105 ? 5.734 8.102 -6.758 1 87.25 105 VAL A CA 1
ATOM 869 C C . VAL A 1 105 ? 5.406 6.82 -5.996 1 87.25 105 VAL A C 1
ATOM 871 O O . VAL A 1 105 ? 5.793 5.727 -6.418 1 87.25 105 VAL A O 1
ATOM 874 N N . ALA A 1 106 ? 4.691 6.969 -4.918 1 88.62 106 ALA A N 1
ATOM 875 C CA . ALA A 1 106 ? 4.301 5.809 -4.121 1 88.62 106 ALA A CA 1
ATOM 876 C C . ALA A 1 106 ? 3.443 4.848 -4.938 1 88.62 106 ALA A C 1
ATOM 878 O O . ALA A 1 106 ? 3.641 3.631 -4.879 1 88.62 106 ALA A O 1
ATOM 879 N N . ILE A 1 107 ? 2.562 5.391 -5.711 1 89.5 107 ILE A N 1
ATOM 880 C CA . ILE A 1 107 ? 1.679 4.562 -6.527 1 89.5 107 ILE A CA 1
ATOM 881 C C . ILE A 1 107 ? 2.492 3.832 -7.594 1 89.5 107 ILE A C 1
ATOM 883 O O . ILE A 1 107 ? 2.242 2.658 -7.879 1 89.5 107 ILE A O 1
ATOM 887 N N . GLN A 1 108 ? 3.389 4.508 -8.125 1 91.56 108 GLN A N 1
ATOM 888 C CA . GLN A 1 108 ? 4.25 3.9 -9.133 1 91.56 108 GLN A CA 1
ATOM 889 C C . GLN A 1 108 ? 5.004 2.703 -8.555 1 91.56 108 GLN A C 1
ATOM 891 O O . GLN A 1 108 ? 5.035 1.633 -9.172 1 91.56 108 GLN A O 1
ATOM 896 N N . TYR A 1 109 ? 5.551 2.889 -7.488 1 92.31 109 TYR A N 1
ATOM 897 C CA . TYR A 1 109 ? 6.352 1.824 -6.895 1 92.31 109 TYR A CA 1
ATOM 898 C C . TYR A 1 109 ? 5.461 0.739 -6.301 1 92.31 109 TYR A C 1
ATOM 900 O O . TYR A 1 109 ? 5.852 -0.428 -6.238 1 92.31 109 TYR A O 1
ATOM 908 N N . PHE A 1 110 ? 4.297 1.103 -5.898 1 89.81 110 PHE A N 1
ATOM 909 C CA . PHE A 1 110 ? 3.324 0.093 -5.496 1 89.81 110 PHE A CA 1
ATOM 910 C C . PHE A 1 110 ? 3.033 -0.868 -6.645 1 89.81 110 PHE A C 1
ATOM 912 O O . PHE A 1 110 ? 3.047 -2.086 -6.457 1 89.81 110 PHE A O 1
ATOM 919 N N . ASN A 1 111 ? 2.838 -0.299 -7.762 1 91.25 111 ASN A N 1
ATOM 920 C CA . ASN A 1 111 ? 2.545 -1.114 -8.938 1 91.25 111 ASN A CA 1
ATOM 921 C C . ASN A 1 111 ? 3.715 -2.027 -9.289 1 91.25 111 ASN A C 1
ATOM 923 O O . ASN A 1 111 ? 3.516 -3.195 -9.625 1 91.25 111 ASN A O 1
ATOM 927 N N . LYS A 1 112 ? 4.875 -1.481 -9.227 1 92.25 112 LYS A N 1
ATOM 928 C CA . LYS A 1 112 ? 6.062 -2.285 -9.508 1 92.25 112 LYS A CA 1
ATOM 929 C C . LYS A 1 112 ? 6.195 -3.432 -8.508 1 92.25 112 LYS A C 1
ATOM 931 O O . LYS A 1 112 ? 6.492 -4.566 -8.898 1 92.25 112 LYS A O 1
ATOM 936 N N . LEU A 1 113 ? 5.965 -3.072 -7.293 1 92.06 113 LEU A N 1
ATOM 937 C CA . LEU A 1 113 ? 6.051 -4.066 -6.23 1 92.06 113 LEU A CA 1
ATOM 938 C C . LEU A 1 113 ? 5.012 -5.168 -6.426 1 92.06 113 LEU A C 1
ATOM 940 O O . LEU A 1 113 ? 5.316 -6.352 -6.258 1 92.06 113 LEU A O 1
ATOM 944 N N . PHE A 1 114 ? 3.875 -4.742 -6.762 1 88.31 114 PHE A N 1
ATOM 945 C CA . PHE A 1 114 ? 2.789 -5.684 -6.996 1 88.31 114 PHE A CA 1
ATOM 946 C C . PHE A 1 114 ? 3.178 -6.699 -8.07 1 88.31 114 PHE A C 1
ATOM 948 O O . PHE A 1 114 ? 3.031 -7.906 -7.871 1 88.31 114 PHE A O 1
ATOM 955 N N . ALA A 1 115 ? 3.666 -6.211 -9.109 1 90 115 ALA A N 1
ATOM 956 C CA . ALA A 1 115 ? 4.02 -7.07 -10.234 1 90 115 ALA A CA 1
ATOM 957 C C . ALA A 1 115 ? 5.105 -8.07 -9.836 1 90 115 ALA A C 1
ATOM 959 O O . ALA A 1 115 ? 5.004 -9.258 -10.148 1 90 115 ALA A O 1
ATOM 960 N N . ILE A 1 116 ? 6.082 -7.609 -9.164 1 92.94 116 ILE A N 1
ATOM 961 C CA . ILE A 1 116 ? 7.211 -8.453 -8.789 1 92.94 116 ILE A CA 1
ATOM 962 C C . ILE A 1 116 ? 6.773 -9.469 -7.738 1 92.94 116 ILE A C 1
ATOM 964 O O . ILE A 1 116 ? 7.191 -10.625 -7.773 1 92.94 116 ILE A O 1
ATOM 968 N N . GLU A 1 117 ? 6.008 -9 -6.809 1 91.62 117 GLU A N 1
ATOM 969 C CA . GLU A 1 117 ? 5.547 -9.883 -5.746 1 91.62 117 GLU A CA 1
ATOM 970 C C . GLU A 1 117 ? 4.691 -11.016 -6.309 1 91.62 117 GLU A C 1
ATOM 972 O O . GLU A 1 117 ? 4.793 -12.164 -5.859 1 91.62 117 GLU A O 1
ATOM 977 N N . MET A 1 118 ? 3.895 -10.703 -7.246 1 90.12 118 MET A N 1
ATOM 978 C CA . MET A 1 118 ? 3.053 -11.719 -7.863 1 90.12 118 MET A CA 1
ATOM 979 C C . MET A 1 118 ? 3.902 -12.781 -8.555 1 90.12 118 MET A C 1
ATOM 981 O O . MET A 1 118 ? 3.629 -13.977 -8.43 1 90.12 118 MET A O 1
ATOM 985 N N . GLU A 1 119 ? 4.895 -12.367 -9.188 1 93.06 119 GLU A N 1
ATOM 986 C CA . GLU A 1 119 ? 5.773 -13.312 -9.875 1 93.06 119 GLU A CA 1
ATOM 987 C C . GLU A 1 119 ? 6.57 -14.148 -8.883 1 93.06 119 GLU A C 1
ATOM 989 O O . GLU A 1 119 ? 6.77 -15.344 -9.086 1 93.06 119 GLU A O 1
ATOM 994 N N . LEU A 1 120 ? 7.035 -13.5 -7.879 1 95 120 LEU A N 1
ATOM 995 C CA . LEU A 1 120 ? 7.77 -14.234 -6.852 1 95 120 LEU A CA 1
ATOM 996 C C . LEU A 1 120 ? 6.875 -15.273 -6.184 1 95 120 LEU A C 1
ATOM 998 O O . LEU A 1 120 ? 7.312 -16.391 -5.922 1 95 120 LEU A O 1
ATOM 1002 N N . ARG A 1 121 ? 5.699 -14.93 -5.98 1 92.44 121 ARG A N 1
ATOM 1003 C CA . ARG A 1 121 ? 4.754 -15.852 -5.363 1 92.44 121 ARG A CA 1
ATOM 1004 C C . ARG A 1 121 ? 4.43 -17.016 -6.301 1 92.44 121 ARG A C 1
ATOM 1006 O O . ARG A 1 121 ? 4.215 -18.141 -5.852 1 92.44 121 ARG A O 1
ATOM 1013 N N . ASN A 1 122 ? 4.387 -16.656 -7.562 1 94.56 122 ASN A N 1
ATOM 1014 C CA . ASN A 1 122 ? 4.207 -17.719 -8.555 1 94.56 122 ASN A CA 1
ATOM 1015 C C . ASN A 1 122 ? 5.309 -18.766 -8.461 1 94.56 122 ASN A C 1
ATOM 1017 O O . ASN A 1 122 ? 5.023 -19.953 -8.375 1 94.56 122 ASN A O 1
ATOM 1021 N N . VAL A 1 123 ? 6.473 -18.312 -8.391 1 96.12 123 VAL A N 1
ATOM 1022 C CA . VAL A 1 123 ? 7.625 -19.203 -8.328 1 96.12 123 VAL A CA 1
ATOM 1023 C C . VAL A 1 123 ? 7.609 -19.984 -7.016 1 96.12 123 VAL A C 1
ATOM 1025 O O . VAL A 1 123 ? 7.793 -21.203 -7.004 1 96.12 123 VAL A O 1
ATOM 1028 N N . LEU A 1 124 ? 7.359 -19.266 -5.941 1 95.12 124 LEU A N 1
ATOM 1029 C CA . LEU A 1 124 ? 7.402 -19.906 -4.633 1 95.12 124 LEU A CA 1
ATOM 1030 C C . LEU A 1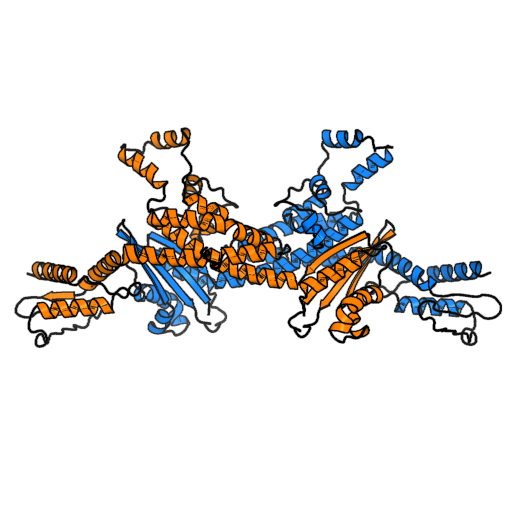 124 ? 6.293 -20.953 -4.496 1 95.12 124 LEU A C 1
ATOM 1032 O O . LEU A 1 124 ? 6.496 -22 -3.904 1 95.12 124 LEU A O 1
ATOM 1036 N N . THR A 1 125 ? 5.148 -20.625 -4.969 1 94.12 125 THR A N 1
ATOM 1037 C CA . THR A 1 125 ? 4.051 -21.578 -4.969 1 94.12 125 THR A CA 1
ATOM 1038 C C . THR A 1 125 ? 4.422 -22.828 -5.754 1 94.12 125 THR A C 1
ATOM 1040 O O . THR A 1 125 ? 4.168 -23.953 -5.301 1 94.12 125 THR A O 1
ATOM 1043 N N . TYR A 1 126 ? 5.051 -22.609 -6.91 1 95.56 126 TYR A N 1
ATOM 1044 C CA . TYR A 1 126 ? 5.516 -23.719 -7.727 1 95.56 126 TYR A CA 1
ATOM 1045 C C . TYR A 1 126 ? 6.5 -24.594 -6.957 1 95.56 126 TYR A C 1
ATOM 1047 O O . TYR A 1 126 ? 6.363 -25.812 -6.918 1 95.56 126 TYR A O 1
ATOM 1055 N N . ILE A 1 127 ? 7.445 -23.984 -6.312 1 95.19 127 ILE A N 1
ATOM 1056 C CA . ILE A 1 127 ? 8.492 -24.688 -5.586 1 95.19 127 ILE A CA 1
ATOM 1057 C C . ILE A 1 127 ? 7.871 -25.531 -4.48 1 95.19 127 ILE A C 1
ATOM 1059 O O . ILE A 1 127 ? 8.211 -26.719 -4.32 1 95.19 127 ILE A O 1
ATOM 1063 N N . LEU A 1 128 ? 6.984 -24.969 -3.791 1 92 128 LEU A N 1
ATOM 1064 C CA . LEU A 1 128 ? 6.348 -25.672 -2.678 1 92 128 LEU A CA 1
ATOM 1065 C C . LEU A 1 128 ? 5.469 -26.812 -3.182 1 92 128 LEU A C 1
ATOM 1067 O O . LEU A 1 128 ? 5.465 -27.891 -2.602 1 92 128 LEU A O 1
ATOM 1071 N N . THR A 1 129 ? 4.793 -26.547 -4.27 1 92.06 129 THR A N 1
ATOM 1072 C CA . THR A 1 129 ? 3.951 -27.578 -4.855 1 92.06 129 THR A CA 1
ATOM 1073 C C . THR A 1 129 ? 4.801 -28.734 -5.398 1 92.06 129 THR A C 1
ATOM 1075 O O . THR A 1 129 ? 4.434 -29.891 -5.27 1 92.06 129 THR A O 1
ATOM 1078 N N . TYR A 1 130 ? 5.91 -28.344 -5.965 1 92.75 130 TYR A N 1
ATOM 1079 C CA . TYR A 1 130 ? 6.852 -29.328 -6.488 1 92.75 130 TYR A CA 1
ATOM 1080 C C . TYR A 1 130 ? 7.262 -30.312 -5.406 1 92.75 130 TYR A C 1
ATOM 1082 O O . TYR A 1 130 ? 7.391 -31.516 -5.672 1 92.75 130 TYR A O 1
ATOM 1090 N N . ASP A 1 131 ? 7.391 -29.859 -4.215 1 89 131 ASP A N 1
ATOM 1091 C CA . ASP A 1 131 ? 7.82 -30.688 -3.092 1 89 131 ASP A CA 1
ATOM 1092 C C . ASP A 1 131 ? 6.625 -31.172 -2.279 1 89 131 ASP A C 1
ATOM 1094 O O . ASP A 1 131 ? 6.77 -31.547 -1.116 1 89 131 ASP A O 1
ATOM 1098 N N . GLU A 1 132 ? 5.453 -31.031 -2.82 1 85 132 GLU A N 1
ATOM 1099 C CA . GLU A 1 132 ? 4.211 -31.5 -2.217 1 85 132 GLU A CA 1
ATOM 1100 C C . GLU A 1 132 ? 3.939 -30.797 -0.889 1 85 132 GLU A C 1
ATOM 1102 O O . GLU A 1 132 ? 3.568 -31.438 0.095 1 85 132 GLU A O 1
ATOM 1107 N N . LYS A 1 133 ? 4.277 -29.609 -0.945 1 81.12 133 LYS A N 1
ATOM 1108 C CA . LYS A 1 133 ? 4.035 -28.812 0.251 1 81.12 133 LYS A CA 1
ATOM 1109 C C . LYS A 1 133 ? 2.871 -27.844 0.038 1 81.12 133 LYS A C 1
ATOM 1111 O O . LYS A 1 133 ? 2.824 -27.141 -0.969 1 81.12 133 LYS A O 1
ATOM 1116 N N . SER A 1 134 ? 1.918 -27.953 0.909 1 76 134 SER A N 1
ATOM 1117 C CA . SER A 1 134 ? 0.788 -27.031 0.838 1 76 134 SER A CA 1
ATOM 1118 C C . SER A 1 134 ? 1.102 -25.719 1.539 1 76 134 SER A C 1
ATOM 1120 O O . SER A 1 134 ? 1.774 -25.703 2.572 1 76 134 SER A O 1
ATOM 1122 N N . ILE A 1 135 ? 0.682 -24.688 0.883 1 78.62 135 ILE A N 1
ATOM 1123 C CA . ILE A 1 135 ? 0.896 -23.375 1.479 1 78.62 135 ILE A CA 1
ATOM 1124 C C . ILE A 1 135 ? -0.067 -23.172 2.646 1 78.62 135 ILE A C 1
ATOM 1126 O O . ILE A 1 135 ? -1.099 -22.516 2.504 1 78.62 135 ILE A O 1
ATOM 1130 N N . GLU A 1 136 ? 0.175 -23.75 3.752 1 75.56 136 GLU A N 1
ATOM 1131 C CA . GLU A 1 136 ? -0.59 -23.672 4.992 1 75.56 136 GLU A CA 1
ATOM 1132 C C . GLU A 1 136 ? 0.299 -23.266 6.164 1 75.56 136 GLU A C 1
ATOM 1134 O O . GLU A 1 136 ? 1.523 -23.219 6.031 1 75.56 136 GLU A O 1
ATOM 1139 N N . LYS A 1 137 ? -0.349 -23.031 7.254 1 75.12 137 LYS A N 1
ATOM 1140 C CA . LYS A 1 137 ? 0.349 -22.609 8.461 1 75.12 137 LYS A CA 1
ATOM 1141 C C . LYS A 1 137 ? 1.419 -23.609 8.867 1 75.12 137 LYS A C 1
ATOM 1143 O O . LYS A 1 137 ? 2.496 -23.234 9.328 1 75.12 137 LYS A O 1
ATOM 1148 N N . GLY A 1 138 ? 1.256 -24.75 8.602 1 75.5 138 GLY A N 1
ATOM 1149 C CA . GLY A 1 138 ? 2.225 -25.797 8.93 1 75.5 138 GLY A CA 1
ATOM 1150 C C . GLY A 1 138 ? 3.533 -25.641 8.18 1 75.5 138 GLY A C 1
ATOM 1151 O O . GLY A 1 138 ? 4.609 -25.719 8.781 1 75.5 138 GLY A O 1
ATOM 1152 N N . VAL A 1 139 ? 3.43 -25.234 6.988 1 83.06 139 VAL A N 1
ATOM 1153 C CA . VAL A 1 139 ? 4.625 -25.078 6.168 1 83.06 139 VAL A CA 1
ATOM 1154 C C . VAL A 1 139 ? 5.461 -23.906 6.672 1 83.06 139 VAL A C 1
ATOM 1156 O O . VAL A 1 139 ? 6.691 -24 6.734 1 83.06 139 VAL A O 1
ATOM 1159 N N . PHE A 1 140 ? 4.852 -22.844 7.105 1 85.62 140 PHE A N 1
ATOM 1160 C CA . PHE A 1 140 ? 5.566 -21.672 7.578 1 85.62 140 PHE A CA 1
ATOM 1161 C C . PHE A 1 140 ? 6.312 -21.969 8.867 1 85.62 140 PHE A C 1
ATOM 1163 O O . PHE A 1 140 ? 7.453 -21.531 9.055 1 85.62 140 PHE A O 1
ATOM 1170 N N . LYS A 1 141 ? 5.668 -22.75 9.656 1 81.31 141 LYS A N 1
ATOM 1171 C CA . LYS A 1 141 ? 6.309 -23.156 10.898 1 81.31 141 LYS A CA 1
ATOM 1172 C C . LYS A 1 141 ? 7.547 -24.016 10.633 1 81.31 141 LYS A C 1
ATOM 1174 O O . LYS A 1 141 ? 8.57 -23.859 11.305 1 81.31 141 LYS A O 1
ATOM 1179 N N . ASP A 1 142 ? 7.477 -24.859 9.727 1 81.06 142 ASP A N 1
ATOM 1180 C CA . ASP A 1 142 ? 8.578 -25.75 9.375 1 81.06 142 ASP A CA 1
ATOM 1181 C C . ASP A 1 142 ? 9.805 -24.969 8.922 1 81.06 142 ASP A C 1
ATOM 1183 O O . ASP A 1 142 ? 10.938 -25.375 9.148 1 81.06 142 ASP A O 1
ATOM 1187 N N . PHE A 1 143 ? 9.531 -23.891 8.383 1 86 143 PHE A N 1
ATOM 1188 C CA . PHE A 1 143 ? 10.625 -23.094 7.844 1 86 143 PHE A CA 1
ATOM 1189 C C . PHE A 1 143 ? 10.969 -21.938 8.781 1 86 143 PHE A C 1
ATOM 1191 O O . PHE A 1 143 ? 11.742 -21.047 8.414 1 86 143 PHE A O 1
ATOM 1198 N N . GLY A 1 144 ? 10.266 -21.922 9.922 1 81.38 144 GLY A N 1
ATOM 1199 C CA . GLY A 1 144 ? 10.578 -20.938 10.953 1 81.38 144 GLY A CA 1
ATOM 1200 C C . GLY A 1 144 ? 10.055 -19.562 10.633 1 81.38 144 GLY A C 1
ATOM 1201 O O . GLY A 1 144 ? 10.648 -18.547 11.039 1 81.38 144 GLY A O 1
ATOM 1202 N N . ILE A 1 145 ? 9.023 -19.562 9.867 1 84.62 145 ILE A N 1
ATOM 1203 C CA . ILE A 1 145 ? 8.453 -18.281 9.461 1 84.62 145 ILE A CA 1
ATOM 1204 C C . ILE A 1 145 ? 7.32 -17.906 10.414 1 84.62 145 ILE A C 1
ATOM 1206 O O . ILE A 1 145 ? 6.398 -18.688 10.641 1 84.62 145 ILE A O 1
ATOM 1210 N N . GLN A 1 146 ? 7.43 -16.703 10.914 1 81.62 146 GLN A N 1
ATOM 1211 C CA . GLN A 1 146 ? 6.355 -16.156 11.727 1 81.62 146 GLN A CA 1
ATOM 1212 C C . GLN A 1 146 ? 5.43 -15.273 10.891 1 81.62 146 GLN A C 1
ATOM 1214 O O . GLN A 1 146 ? 5.898 -14.406 10.148 1 81.62 146 GLN A O 1
ATOM 1219 N N . LEU A 1 147 ? 4.199 -15.562 11.094 1 80.88 147 LEU A N 1
ATOM 1220 C CA . LEU A 1 147 ? 3.213 -14.828 10.305 1 80.88 147 LEU A CA 1
ATOM 1221 C C . LEU A 1 147 ? 3.086 -13.391 10.805 1 80.88 147 LEU A C 1
ATOM 1223 O O . LEU A 1 147 ? 3.201 -13.133 12 1 80.88 147 LEU A O 1
ATOM 1227 N N . ALA A 1 148 ? 2.904 -12.5 9.859 1 67.12 148 ALA A N 1
ATOM 1228 C CA . ALA A 1 148 ? 2.758 -11.086 10.188 1 67.12 148 ALA A CA 1
ATOM 1229 C C . ALA A 1 148 ? 1.366 -10.797 10.742 1 67.12 148 ALA A C 1
ATOM 1231 O O . ALA A 1 148 ? 1.182 -9.836 11.5 1 67.12 148 ALA A O 1
ATOM 1232 N N . GLU A 1 149 ? 0.463 -11.586 10.273 1 71.81 149 GLU A N 1
ATOM 1233 C CA . GLU A 1 149 ? -0.928 -11.438 10.688 1 71.81 149 GLU A CA 1
ATOM 1234 C C . GLU A 1 149 ? -1.604 -12.797 10.844 1 71.81 149 GLU A C 1
ATOM 1236 O O . GLU A 1 149 ? -1.03 -13.828 10.477 1 71.81 149 GLU A O 1
ATOM 1241 N N . SER A 1 150 ? -2.746 -12.57 11.344 1 72.5 150 SER A N 1
ATOM 1242 C CA . SER A 1 150 ? -3.498 -13.805 11.562 1 72.5 150 SER A CA 1
ATOM 1243 C C . SER A 1 150 ? -3.9 -14.445 10.234 1 72.5 150 SER A C 1
ATOM 1245 O O . SER A 1 150 ? -4.383 -13.758 9.328 1 72.5 150 SER A O 1
ATOM 1247 N N . TYR A 1 151 ? -3.527 -15.625 10.219 1 72.44 151 TYR A N 1
ATOM 1248 C CA . TYR A 1 151 ? -3.826 -16.469 9.062 1 72.44 151 TYR A CA 1
ATOM 1249 C C . TYR A 1 151 ? -5.141 -17.219 9.258 1 72.44 151 TYR A C 1
ATOM 1251 O O . TYR A 1 151 ? -5.277 -18.016 10.188 1 72.44 151 TYR A O 1
ATOM 1259 N N . LYS A 1 152 ? -6.109 -16.781 8.469 1 73.75 152 LYS A N 1
ATOM 1260 C CA . LYS A 1 152 ? -7.387 -17.484 8.531 1 73.75 152 LYS A CA 1
ATOM 1261 C C . LYS A 1 152 ? -7.543 -18.453 7.355 1 73.75 152 LYS A C 1
ATOM 1263 O O . LYS A 1 152 ? -7.91 -18.031 6.254 1 73.75 152 LYS A O 1
ATOM 1268 N N . ASP A 1 153 ? -7.375 -19.625 7.629 1 74.62 153 ASP A N 1
ATOM 1269 C CA . ASP A 1 153 ? -7.359 -20.656 6.598 1 74.62 153 ASP A CA 1
ATOM 1270 C C . ASP A 1 153 ? -8.602 -20.562 5.715 1 74.62 153 ASP A C 1
ATOM 1272 O O . ASP A 1 153 ? -8.508 -20.625 4.484 1 74.62 153 ASP A O 1
ATOM 1276 N N . ASN A 1 154 ? -9.602 -20.391 6.344 1 75 154 ASN A N 1
ATOM 1277 C CA . ASN A 1 154 ? -10.859 -20.375 5.605 1 75 154 ASN A CA 1
ATOM 1278 C C . ASN A 1 154 ? -10.938 -19.188 4.648 1 75 154 ASN A C 1
ATOM 1280 O O . ASN A 1 154 ? -11.383 -19.328 3.506 1 75 154 ASN A O 1
ATOM 1284 N N . GLU A 1 155 ? -10.438 -18.125 5.105 1 72.69 155 GLU A N 1
ATOM 1285 C CA . GLU A 1 155 ? -10.477 -16.938 4.254 1 72.69 155 GLU A CA 1
ATOM 1286 C C . GLU A 1 155 ? -9.547 -17.094 3.053 1 72.69 155 GLU A C 1
ATOM 1288 O O . GLU A 1 155 ? -9.906 -16.719 1.936 1 72.69 155 GLU A O 1
ATOM 1293 N N . VAL A 1 156 ? -8.484 -17.641 3.326 1 78 156 VAL A N 1
ATOM 1294 C CA . VAL A 1 156 ? -7.473 -17.812 2.283 1 78 156 VAL A CA 1
ATOM 1295 C C . VAL A 1 156 ? -7.957 -18.844 1.259 1 78 156 VAL A C 1
ATOM 1297 O O . VAL A 1 156 ? -7.926 -18.578 0.053 1 78 156 VAL A O 1
ATOM 1300 N N . ASN A 1 157 ? -8.5 -19.844 1.742 1 78.12 157 ASN A N 1
ATOM 1301 C CA . ASN A 1 157 ? -8.922 -20.922 0.869 1 78.12 157 ASN A CA 1
ATOM 1302 C C . ASN A 1 157 ? -10.203 -20.578 0.114 1 78.12 157 ASN A C 1
ATOM 1304 O O . ASN A 1 157 ? -10.352 -20.922 -1.062 1 78.12 157 ASN A O 1
ATOM 1308 N N . ASP A 1 158 ? -11.039 -19.859 0.855 1 79.44 158 ASP A N 1
ATOM 1309 C CA . ASP A 1 158 ? -12.328 -19.531 0.249 1 79.44 158 ASP A CA 1
ATOM 1310 C C . ASP A 1 158 ? -12.148 -18.594 -0.94 1 79.44 158 ASP A C 1
ATOM 1312 O O . ASP A 1 158 ? -12.945 -18.625 -1.882 1 79.44 158 ASP A O 1
ATOM 1316 N N . ASN A 1 159 ? -11.133 -17.938 -0.932 1 81.62 159 ASN A N 1
ATOM 1317 C CA . ASN A 1 159 ? -10.93 -16.953 -1.988 1 81.62 159 ASN A CA 1
ATOM 1318 C C . ASN A 1 159 ? -9.766 -17.328 -2.895 1 81.62 159 ASN A C 1
ATOM 1320 O O . ASN A 1 159 ? -9.383 -16.562 -3.779 1 81.62 159 ASN A O 1
ATOM 1324 N N . TYR A 1 160 ? -9.227 -18.5 -2.635 1 87.75 160 TYR A N 1
ATOM 1325 C CA . TYR A 1 160 ? -8.109 -19.016 -3.41 1 87.75 160 TYR A CA 1
ATOM 1326 C C . TYR A 1 160 ? -6.922 -18.062 -3.377 1 87.75 160 TYR A C 1
ATOM 1328 O O . TYR A 1 160 ? -6.266 -17.844 -4.398 1 87.75 160 TYR A O 1
ATOM 1336 N N . GLU A 1 161 ? -6.844 -17.516 -2.168 1 83.75 161 GLU A N 1
ATOM 1337 C CA . GLU A 1 161 ? -5.703 -16.625 -1.953 1 83.75 161 GLU A CA 1
ATOM 1338 C C . GLU A 1 161 ? -4.43 -17.422 -1.68 1 83.75 161 GLU A C 1
ATOM 1340 O O . GLU A 1 161 ? -4.484 -18.531 -1.144 1 83.75 161 GLU A O 1
ATOM 1345 N N . ASN A 1 162 ? -3.377 -16.781 -2.119 1 83.69 162 ASN A N 1
ATOM 1346 C CA . ASN A 1 162 ? -2.078 -17.391 -1.842 1 83.69 162 ASN A CA 1
ATOM 1347 C C . ASN A 1 162 ? -1.602 -17.062 -0.428 1 83.69 162 ASN A C 1
ATOM 1349 O O . ASN A 1 162 ? -1.499 -15.898 -0.052 1 83.69 162 ASN A O 1
ATOM 1353 N N . GLY A 1 163 ? -1.461 -18.078 0.37 1 84.25 163 GLY A N 1
ATOM 1354 C CA . GLY A 1 163 ? -1.035 -17.906 1.749 1 84.25 163 GLY A CA 1
ATOM 1355 C C . GLY A 1 163 ? 0.245 -17.094 1.878 1 84.25 163 GLY A C 1
ATOM 1356 O O . GLY A 1 163 ? 0.542 -16.562 2.947 1 84.25 163 GLY A O 1
ATOM 1357 N N . LEU A 1 164 ? 0.952 -16.969 0.857 1 87.56 164 LEU A N 1
ATOM 1358 C CA . LEU A 1 164 ? 2.215 -16.234 0.855 1 87.56 164 LEU A CA 1
ATOM 1359 C C . LEU A 1 164 ? 1.979 -14.75 1.073 1 87.56 164 LEU A C 1
ATOM 1361 O O . LEU A 1 164 ? 2.914 -14.008 1.387 1 87.56 164 LEU A O 1
ATOM 1365 N N . TYR A 1 165 ? 0.732 -14.344 1.095 1 82.94 165 TYR A N 1
ATOM 1366 C CA . TYR A 1 165 ? 0.36 -12.961 1.338 1 82.94 165 TYR A CA 1
ATOM 1367 C C . TYR A 1 165 ? 0.494 -12.609 2.814 1 82.94 165 TYR A C 1
ATOM 1369 O O . TYR A 1 165 ? 0.457 -11.43 3.188 1 82.94 165 TYR A O 1
ATOM 1377 N N . TYR A 1 166 ? 0.727 -13.578 3.609 1 85 166 TYR A N 1
ATOM 1378 C CA . TYR A 1 166 ? 0.717 -13.375 5.055 1 85 166 TYR A CA 1
ATOM 1379 C C . TYR A 1 166 ? 2.133 -13.383 5.617 1 85 166 TYR A C 1
ATOM 1381 O O . TYR A 1 166 ? 2.324 -13.32 6.832 1 85 166 TYR A O 1
ATOM 1389 N N . ILE A 1 167 ? 3.061 -13.461 4.707 1 86.38 167 ILE A N 1
ATOM 1390 C CA . ILE A 1 167 ? 4.445 -13.406 5.152 1 86.38 167 ILE A CA 1
ATOM 1391 C C . ILE A 1 167 ? 5.172 -12.258 4.453 1 86.38 167 ILE A C 1
ATOM 1393 O O . ILE A 1 167 ? 4.633 -11.656 3.525 1 86.38 167 ILE A O 1
ATOM 1397 N N . LEU A 1 168 ? 6.363 -11.984 4.926 1 86.25 168 LEU A N 1
ATOM 1398 C CA . LEU A 1 168 ? 7.141 -10.875 4.395 1 86.25 168 LEU A CA 1
ATOM 1399 C C . LEU A 1 168 ? 8.125 -11.352 3.33 1 86.25 168 LEU A C 1
ATOM 1401 O O . LEU A 1 168 ? 8.438 -12.547 3.262 1 86.25 168 LEU A O 1
ATOM 1405 N N . PHE A 1 169 ? 8.625 -10.391 2.592 1 86.69 169 PHE A N 1
ATOM 1406 C CA . PHE A 1 169 ? 9.57 -10.727 1.53 1 86.69 169 PHE A CA 1
ATOM 1407 C C . PHE A 1 169 ? 10.797 -11.43 2.098 1 86.69 169 PHE A C 1
ATOM 1409 O O . PHE A 1 169 ? 11.297 -12.391 1.514 1 86.69 169 PHE A O 1
ATOM 1416 N N . ASN A 1 170 ? 11.172 -10.969 3.201 1 84.62 170 ASN A N 1
ATOM 1417 C CA . ASN A 1 170 ? 12.406 -11.484 3.777 1 84.62 170 ASN A CA 1
ATOM 1418 C C . ASN A 1 170 ? 12.273 -12.953 4.172 1 84.62 170 ASN A C 1
ATOM 1420 O O . ASN A 1 170 ? 13.281 -13.633 4.383 1 84.62 170 ASN A O 1
ATOM 1424 N N . HIS A 1 171 ? 11.047 -13.453 4.234 1 88.31 171 HIS A N 1
ATOM 1425 C CA . HIS A 1 171 ? 10.82 -14.844 4.613 1 88.31 171 HIS A CA 1
ATOM 1426 C C . HIS A 1 171 ? 10.992 -15.773 3.418 1 88.31 171 HIS A C 1
ATOM 1428 O O . HIS A 1 171 ? 11.133 -16.984 3.588 1 88.31 171 HIS A O 1
ATOM 1434 N N . TYR A 1 172 ? 10.977 -15.219 2.248 1 89.81 172 TYR A N 1
ATOM 1435 C CA . TYR A 1 172 ? 11.023 -16.062 1.062 1 89.81 172 TYR A CA 1
ATOM 1436 C C . TYR A 1 172 ? 12.312 -16.891 1.027 1 89.81 172 TYR A C 1
ATOM 1438 O O . TYR A 1 172 ? 12.289 -18.062 0.656 1 89.81 172 TYR A O 1
ATOM 1446 N N . ALA A 1 173 ? 13.336 -16.281 1.459 1 87.12 173 ALA A N 1
ATOM 1447 C CA . ALA A 1 173 ? 14.625 -16.969 1.428 1 87.12 173 ALA A CA 1
ATOM 1448 C C . ALA A 1 173 ? 14.695 -18.062 2.484 1 87.12 173 ALA A C 1
ATOM 1450 O O . ALA A 1 173 ? 15.516 -18.969 2.387 1 87.12 173 ALA A O 1
ATOM 1451 N N . SER A 1 174 ? 13.844 -17.969 3.471 1 87.31 174 SER A N 1
ATOM 1452 C CA . SER A 1 174 ? 13.852 -18.953 4.547 1 87.31 174 SER A CA 1
ATOM 1453 C C . SER A 1 174 ? 13.461 -20.328 4.035 1 87.31 174 SER A C 1
ATOM 1455 O O . SER A 1 174 ? 13.805 -21.344 4.648 1 87.31 174 SER A O 1
ATOM 1457 N N . PHE A 1 175 ? 12.836 -20.375 2.973 1 88.19 175 PHE A N 1
ATOM 1458 C CA . PHE A 1 175 ? 12.422 -21.656 2.402 1 88.19 175 PHE A CA 1
ATOM 1459 C C . PHE A 1 175 ? 13.625 -22.422 1.885 1 88.19 175 PHE A C 1
ATOM 1461 O O . PHE A 1 175 ? 13.531 -23.641 1.651 1 88.19 175 PHE A O 1
ATOM 1468 N N . GLY A 1 176 ? 14.719 -21.656 1.659 1 82.31 176 GLY A N 1
ATOM 1469 C CA . GLY A 1 176 ? 15.922 -22.312 1.176 1 82.31 176 GLY A CA 1
ATOM 1470 C C . GLY A 1 176 ? 16.688 -23.031 2.27 1 82.31 176 GLY A C 1
ATOM 1471 O O . GLY A 1 176 ? 17.547 -23.859 1.984 1 82.31 176 GLY A O 1
ATOM 1472 N N . GLU A 1 177 ? 16.469 -22.672 3.498 1 77.56 177 GLU A N 1
ATOM 1473 C CA . GLU A 1 177 ? 17.141 -23.297 4.641 1 77.56 177 GLU A CA 1
ATOM 1474 C C . GLU A 1 177 ? 16.141 -23.656 5.73 1 77.56 177 GLU A C 1
ATOM 1476 O O . GLU A 1 177 ? 15.719 -22.812 6.52 1 77.56 177 GLU A O 1
ATOM 1481 N N . PRO A 1 178 ? 15.773 -24.953 5.652 1 67.75 178 PRO A N 1
ATOM 1482 C CA . PRO A 1 178 ? 14.805 -25.297 6.695 1 67.75 178 PRO A CA 1
ATOM 1483 C C . PRO A 1 178 ? 15.352 -25.062 8.102 1 67.75 178 PRO A C 1
ATOM 1485 O O . PRO A 1 178 ? 16.562 -25.141 8.32 1 67.75 178 PRO A O 1
ATOM 1488 N N . LYS A 1 179 ? 14.383 -24.625 8.789 1 71.12 179 LYS A N 1
ATOM 1489 C CA . LYS A 1 179 ? 14.781 -24.516 10.195 1 71.12 179 LYS A CA 1
ATOM 1490 C C . LYS A 1 179 ? 15.203 -25.875 10.742 1 71.12 179 LYS A C 1
ATOM 1492 O O . LYS A 1 179 ? 14.547 -26.891 10.492 1 71.12 179 LYS A O 1
ATOM 1497 N N . ARG A 1 180 ? 16.391 -25.891 11.32 1 67.19 180 ARG A N 1
ATOM 1498 C CA . ARG A 1 180 ? 16.859 -27.109 11.984 1 67.19 180 ARG A CA 1
ATOM 1499 C C . ARG A 1 180 ? 15.875 -27.562 13.055 1 67.19 180 ARG A C 1
ATOM 1501 O O . ARG A 1 180 ? 15.328 -26.734 13.789 1 67.19 180 ARG A O 1
ATOM 1508 N N . LEU A 1 181 ? 15.461 -28.719 12.891 1 71 181 LEU A N 1
ATOM 1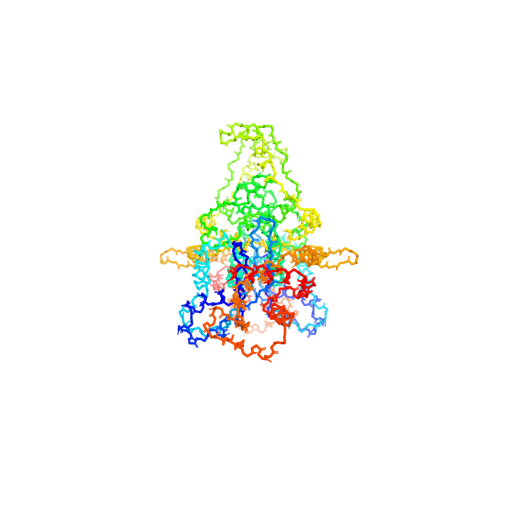509 C CA . LEU A 1 181 ? 14.539 -29.266 13.883 1 71 181 LEU A CA 1
ATOM 1510 C C . LEU A 1 181 ? 15.188 -29.328 15.258 1 71 181 LEU A C 1
ATOM 1512 O O . LEU A 1 181 ? 16.344 -29.734 15.383 1 71 181 LEU A O 1
ATOM 1516 N N . LYS A 1 182 ? 14.477 -28.797 16.094 1 66.75 182 LYS A N 1
ATOM 1517 C CA . LYS A 1 182 ? 14.891 -28.984 17.484 1 66.75 182 LYS A CA 1
ATOM 1518 C C . LYS A 1 182 ? 14.602 -30.406 17.953 1 66.75 182 LYS A C 1
ATOM 1520 O O . LYS A 1 182 ? 13.797 -31.109 17.359 1 66.75 182 LYS A O 1
ATOM 1525 N N . ALA A 1 183 ? 15.383 -30.719 18.891 1 72.88 183 ALA A N 1
ATOM 1526 C CA . ALA A 1 183 ? 15.266 -32.062 19.453 1 72.88 183 ALA A CA 1
ATOM 1527 C C . ALA A 1 183 ? 13.82 -32.375 19.812 1 72.88 183 ALA A C 1
ATOM 1529 O O . ALA A 1 183 ? 13.328 -33.469 19.562 1 72.88 183 ALA A O 1
ATOM 1530 N N . GLU A 1 184 ? 13.234 -31.391 20.328 1 70.94 184 GLU A N 1
ATOM 1531 C CA . GLU A 1 184 ? 11.852 -31.578 20.75 1 70.94 184 GLU A CA 1
ATOM 1532 C C . GLU A 1 184 ? 10.945 -31.875 19.547 1 70.94 184 GLU A C 1
ATOM 1534 O O . GLU A 1 184 ? 10.031 -32.688 19.641 1 70.94 184 GLU A O 1
ATOM 1539 N N . GLN A 1 185 ? 11.219 -31.25 18.516 1 73.69 185 GLN A N 1
ATOM 1540 C CA . GLN A 1 185 ? 10.391 -31.438 17.328 1 73.69 185 GLN A CA 1
ATOM 1541 C C . GLN A 1 185 ? 10.625 -32.812 16.703 1 73.69 185 GLN A C 1
ATOM 1543 O O . GLN A 1 185 ? 9.688 -33.469 16.234 1 73.69 185 GLN A O 1
ATOM 1548 N N . VAL A 1 186 ? 11.867 -33.156 16.75 1 75.56 186 VAL A N 1
ATOM 1549 C CA . VAL A 1 186 ? 12.203 -34.5 16.25 1 75.56 186 VAL A CA 1
ATOM 1550 C C . VAL A 1 186 ? 11.5 -35.562 17.109 1 75.56 186 VAL A C 1
ATOM 1552 O O . VAL A 1 186 ? 10.953 -36.531 16.578 1 75.56 186 VAL A O 1
ATOM 1555 N N . SER A 1 187 ? 11.531 -35.188 18.359 1 76.06 187 SER A N 1
ATOM 1556 C CA . SER A 1 187 ? 10.875 -36.094 19.281 1 76.06 187 SER A CA 1
ATOM 1557 C C . SER A 1 187 ? 9.375 -36.188 19 1 76.06 187 SER A C 1
ATOM 1559 O O . SER A 1 187 ? 8.789 -37.281 19.078 1 76.06 187 SER A O 1
ATOM 1561 N N . GLU A 1 188 ? 8.836 -35.156 18.75 1 76.88 188 GLU A N 1
ATOM 1562 C CA . GLU A 1 188 ? 7.41 -35.125 18.422 1 76.88 188 GLU A CA 1
ATOM 1563 C C . GLU A 1 188 ? 7.098 -35.969 17.203 1 76.88 188 GLU A C 1
ATOM 1565 O O . GLU A 1 188 ? 6.094 -36.688 17.188 1 76.88 188 GLU A O 1
ATOM 1570 N N . ILE A 1 189 ? 7.953 -35.812 16.281 1 76.44 189 ILE A N 1
ATOM 1571 C CA . ILE A 1 189 ? 7.758 -36.625 15.07 1 76.44 189 ILE A CA 1
ATOM 1572 C C . ILE A 1 189 ? 7.922 -38.094 15.398 1 76.44 189 ILE A C 1
ATOM 1574 O O . ILE A 1 189 ? 7.141 -38.938 14.938 1 76.44 189 ILE A O 1
ATOM 1578 N N . LEU A 1 190 ? 8.844 -38.312 16.203 1 77.94 190 LEU A N 1
ATOM 1579 C CA . LEU A 1 190 ? 9.156 -39.719 16.562 1 77.94 190 LEU A CA 1
ATOM 1580 C C . LEU A 1 190 ? 8.062 -40.312 17.453 1 77.94 190 LEU A C 1
ATOM 1582 O O . LEU A 1 190 ? 7.859 -41.5 17.453 1 77.94 190 LEU A O 1
ATOM 1586 N N . GLN A 1 191 ? 7.461 -39.375 18.109 1 76.56 191 GLN A N 1
ATOM 1587 C CA . GLN A 1 191 ? 6.438 -39.812 19.047 1 76.56 191 GLN A CA 1
ATOM 1588 C C . GLN A 1 191 ? 5.086 -39.969 18.359 1 76.56 191 GLN A C 1
ATOM 1590 O O . GLN A 1 191 ? 4.141 -40.5 18.938 1 76.56 191 GLN A O 1
ATOM 1595 N N . ASP A 1 192 ? 5.066 -39.438 17.234 1 76.25 192 ASP A N 1
ATOM 1596 C CA . ASP A 1 192 ? 3.822 -39.594 16.5 1 76.25 192 ASP A CA 1
ATOM 1597 C C . ASP A 1 192 ? 3.529 -41.062 16.219 1 76.25 192 ASP A C 1
ATOM 1599 O O . ASP A 1 192 ? 4.297 -41.75 15.539 1 76.25 192 ASP A O 1
ATOM 1603 N N . VAL A 1 193 ? 2.428 -41.5 16.75 1 75.06 193 VAL A N 1
ATOM 1604 C CA . VAL A 1 193 ? 2.043 -42.906 16.719 1 75.06 193 VAL A CA 1
ATOM 1605 C C . VAL A 1 193 ? 1.791 -43.344 15.273 1 75.06 193 VAL A C 1
ATOM 1607 O O . VAL A 1 193 ? 1.885 -44.531 14.945 1 75.06 193 VAL A O 1
ATOM 1610 N N . SER A 1 194 ? 1.549 -42.375 14.562 1 75.12 194 SER A N 1
ATOM 1611 C CA . SER A 1 194 ? 1.241 -42.719 13.18 1 75.12 194 SER A CA 1
ATOM 1612 C C . SER A 1 194 ? 2.508 -43.031 12.391 1 75.12 194 SER A C 1
ATOM 1614 O O . SER A 1 194 ? 2.439 -43.531 11.266 1 75.12 194 SER A O 1
ATOM 1616 N N . LEU A 1 195 ? 3.598 -42.75 13.094 1 76.75 195 LEU A N 1
ATOM 1617 C CA . LEU A 1 195 ? 4.863 -43.062 12.438 1 76.75 195 LEU A CA 1
ATOM 1618 C C . LEU A 1 195 ? 5.098 -44.594 12.391 1 76.75 195 LEU A C 1
ATOM 1620 O O . LEU A 1 195 ? 5.211 -45.219 13.438 1 76.75 195 LEU A O 1
ATOM 1624 N N . SER A 1 196 ? 5.023 -45.125 11.258 1 77.38 196 SER A N 1
ATOM 1625 C CA . SER A 1 196 ? 5.016 -46.594 11.094 1 77.38 196 SER A CA 1
ATOM 1626 C C . SER A 1 196 ? 6.43 -47.125 10.922 1 77.38 196 SER A C 1
ATOM 1628 O O . SER A 1 196 ? 6.734 -48.219 11.383 1 77.38 196 SER A O 1
ATOM 1630 N N . ASP A 1 197 ? 7.219 -46.438 10.117 1 83.12 197 ASP A N 1
ATOM 1631 C CA . ASP A 1 197 ? 8.562 -46.938 9.875 1 83.12 197 ASP A CA 1
ATOM 1632 C C . ASP A 1 197 ? 9.555 -45.781 9.664 1 83.12 197 ASP A C 1
ATOM 1634 O O . ASP A 1 197 ? 9.188 -44.625 9.75 1 83.12 197 ASP A O 1
ATOM 1638 N N . PHE A 1 198 ? 10.789 -46.219 9.648 1 81.12 198 PHE A N 1
ATOM 1639 C CA . PHE A 1 198 ? 11.914 -45.281 9.555 1 81.12 198 PHE A CA 1
ATOM 1640 C C . PHE A 1 198 ? 11.836 -44.469 8.258 1 81.12 198 PHE A C 1
ATOM 1642 O O . PHE A 1 198 ? 12.227 -43.312 8.219 1 81.12 198 PHE A O 1
ATOM 1649 N N . GLN A 1 199 ? 11.328 -45.094 7.262 1 81.5 199 GLN A N 1
ATOM 1650 C CA . GLN A 1 199 ? 11.203 -44.406 5.98 1 81.5 199 GLN A CA 1
ATOM 1651 C C . GLN A 1 199 ? 10.195 -43.281 6.066 1 81.5 199 GLN A C 1
ATOM 1653 O O . GLN A 1 199 ? 10.438 -42.188 5.547 1 81.5 199 GLN A O 1
ATOM 1658 N N . GLU A 1 200 ? 9.234 -43.562 6.766 1 79.38 200 GLU A N 1
ATOM 1659 C CA . GLU A 1 200 ? 8.25 -42.5 6.973 1 79.38 200 GLU A CA 1
ATOM 1660 C C . GLU A 1 200 ? 8.844 -41.344 7.75 1 79.38 200 GLU A C 1
ATOM 1662 O O . GLU A 1 200 ? 8.539 -40.188 7.465 1 79.38 200 GLU A O 1
ATOM 1667 N N . PHE A 1 201 ? 9.586 -41.719 8.734 1 79.94 201 PHE A N 1
ATOM 1668 C CA . PHE A 1 201 ? 10.266 -40.688 9.5 1 79.94 201 PHE A CA 1
ATOM 1669 C C . PHE A 1 201 ? 11.133 -39.844 8.594 1 79.94 201 PHE A C 1
ATOM 1671 O O . PHE A 1 201 ? 11.07 -38.594 8.648 1 79.94 201 PHE A O 1
ATOM 1678 N N . LYS A 1 202 ? 11.867 -40.469 7.766 1 75.44 202 LYS A N 1
ATOM 1679 C CA . LYS A 1 202 ? 12.719 -39.75 6.824 1 75.44 202 LYS A CA 1
ATOM 1680 C C . LYS A 1 202 ? 11.891 -38.875 5.887 1 75.44 202 LYS A C 1
ATOM 1682 O O . LYS A 1 202 ? 12.266 -37.719 5.602 1 75.44 202 LYS A O 1
ATOM 1687 N N . ASP A 1 203 ? 10.844 -39.406 5.512 1 72.5 203 ASP A N 1
ATOM 1688 C CA . ASP A 1 203 ? 9.969 -38.688 4.594 1 72.5 203 ASP A CA 1
ATOM 1689 C C . ASP A 1 203 ? 9.414 -37.438 5.246 1 72.5 203 ASP A C 1
ATOM 1691 O O . ASP A 1 203 ? 9.352 -36.375 4.609 1 72.5 203 ASP A O 1
ATOM 1695 N N . ARG A 1 204 ? 9.102 -37.594 6.387 1 72.5 204 ARG A N 1
ATOM 1696 C CA . ARG A 1 204 ? 8.578 -36.469 7.129 1 72.5 204 ARG A CA 1
ATOM 1697 C C . ARG A 1 204 ? 9.641 -35.375 7.309 1 72.5 204 ARG A C 1
ATOM 1699 O O . ARG A 1 204 ? 9.344 -34.188 7.258 1 72.5 204 ARG A O 1
ATOM 1706 N N . LEU A 1 205 ? 10.805 -35.906 7.516 1 73.44 205 LEU A N 1
ATOM 1707 C CA . LEU A 1 205 ? 11.906 -34.938 7.645 1 73.44 205 LEU A CA 1
ATOM 1708 C C . LEU A 1 205 ? 12.18 -34.25 6.32 1 73.44 205 LEU A C 1
ATOM 1710 O O . LEU A 1 205 ? 12.438 -33.031 6.293 1 73.44 205 LEU A O 1
ATOM 1714 N N . GLN A 1 206 ? 12.07 -35.031 5.312 1 68.69 206 GLN A N 1
ATOM 1715 C CA . GLN A 1 206 ? 12.336 -34.5 3.98 1 68.69 206 GLN A CA 1
ATOM 1716 C C . GLN A 1 206 ? 11.281 -33.469 3.574 1 68.69 206 GLN A C 1
ATOM 1718 O O . GLN A 1 206 ? 11.57 -32.531 2.826 1 68.69 206 GLN A O 1
ATOM 1723 N N . LYS A 1 207 ? 10.125 -33.688 4.082 1 69.5 207 LYS A N 1
ATOM 1724 C CA . LYS A 1 207 ? 9.023 -32.781 3.744 1 69.5 207 LYS A CA 1
ATOM 1725 C C . LYS A 1 207 ? 9.281 -31.375 4.27 1 69.5 207 LYS A C 1
ATOM 1727 O O . LYS A 1 207 ? 8.633 -30.406 3.84 1 69.5 207 LYS A O 1
ATOM 1732 N N . ARG A 1 208 ? 10.281 -31.344 4.938 1 72.25 208 ARG A N 1
ATOM 1733 C CA . ARG A 1 208 ? 10.578 -30.047 5.539 1 72.25 208 ARG A CA 1
ATOM 1734 C C . ARG A 1 208 ? 11.625 -29.281 4.727 1 72.25 208 ARG A C 1
ATOM 1736 O O . ARG A 1 208 ? 11.961 -28.141 5.043 1 72.25 208 ARG A O 1
ATOM 1743 N N . TYR A 1 209 ? 12 -29.984 3.654 1 79.56 209 TYR A N 1
ATOM 1744 C CA . TYR A 1 209 ? 13.086 -29.422 2.855 1 79.56 209 TYR A CA 1
ATOM 1745 C C . TYR A 1 209 ? 12.641 -29.203 1.415 1 79.56 209 TYR A C 1
ATOM 1747 O O . TYR A 1 209 ? 11.703 -29.844 0.937 1 79.56 209 TYR A O 1
ATOM 1755 N N . ILE A 1 210 ? 13.227 -28.172 0.89 1 88.5 210 ILE A N 1
ATOM 1756 C CA . ILE A 1 210 ? 13.18 -28.062 -0.563 1 88.5 210 ILE A CA 1
ATOM 1757 C C . ILE A 1 210 ? 14.227 -28.984 -1.187 1 88.5 210 ILE A C 1
ATOM 1759 O O . ILE A 1 210 ? 15.398 -28.953 -0.801 1 88.5 210 ILE A O 1
ATOM 1763 N N . THR A 1 211 ? 13.922 -29.766 -2.082 1 85.5 211 THR A N 1
ATOM 1764 C CA . THR A 1 211 ? 14.766 -30.875 -2.492 1 85.5 211 THR A CA 1
ATOM 1765 C C . THR A 1 211 ? 15.562 -30.516 -3.742 1 85.5 211 THR A C 1
ATOM 1767 O O . THR A 1 211 ? 16.719 -30.953 -3.895 1 85.5 211 THR A O 1
ATOM 1770 N N . GLU A 1 212 ? 15.031 -29.75 -4.594 1 90.94 212 GLU A N 1
ATOM 1771 C CA . GLU A 1 212 ? 15.688 -29.484 -5.871 1 90.94 212 GLU A CA 1
ATOM 1772 C C . GLU A 1 212 ? 16.719 -28.375 -5.727 1 90.94 212 GLU A C 1
ATOM 1774 O O . GLU A 1 212 ? 16.422 -27.297 -5.215 1 90.94 212 GLU A O 1
ATOM 1779 N N . GLU A 1 213 ? 17.875 -28.672 -6.242 1 90.44 213 GLU A N 1
ATOM 1780 C CA . GLU A 1 213 ? 18.969 -27.719 -6.141 1 90.44 213 GLU A CA 1
ATOM 1781 C C . GLU A 1 213 ? 18.656 -26.422 -6.883 1 90.44 213 GLU A C 1
ATOM 1783 O O . GLU A 1 213 ? 18.969 -25.328 -6.406 1 90.44 213 GLU A O 1
ATOM 1788 N N . ARG A 1 214 ? 18.031 -26.578 -8.055 1 93.75 214 ARG A N 1
ATOM 1789 C CA . ARG A 1 214 ? 17.656 -25.406 -8.836 1 93.75 214 ARG A CA 1
ATOM 1790 C C . ARG A 1 214 ? 16.75 -24.469 -8.039 1 93.75 214 ARG A C 1
ATOM 1792 O O . ARG A 1 214 ? 16.828 -23.25 -8.164 1 93.75 214 ARG A O 1
ATOM 1799 N N . HIS A 1 215 ? 15.953 -25.078 -7.176 1 94.94 215 HIS A N 1
ATOM 1800 C CA . HIS A 1 215 ? 15.016 -24.312 -6.367 1 94.94 215 HIS A CA 1
ATOM 1801 C C . HIS A 1 215 ? 15.727 -23.609 -5.215 1 94.94 215 HIS A C 1
ATOM 1803 O O . HIS A 1 215 ? 15.5 -22.422 -4.973 1 94.94 215 HIS A O 1
ATOM 1809 N N . THR A 1 216 ? 16.625 -24.328 -4.586 1 92.94 216 THR A N 1
ATOM 1810 C CA . THR A 1 216 ? 17.375 -23.719 -3.482 1 92.94 216 THR A CA 1
ATOM 1811 C C . THR A 1 216 ? 18.297 -22.625 -3.992 1 92.94 216 THR A C 1
ATOM 1813 O O . THR A 1 216 ? 18.5 -21.625 -3.318 1 92.94 216 THR A O 1
ATOM 1816 N N . GLU A 1 217 ? 18.875 -22.844 -5.129 1 93.38 217 GLU A N 1
ATOM 1817 C CA . GLU A 1 217 ? 19.734 -21.828 -5.723 1 93.38 217 GLU A CA 1
ATOM 1818 C C . GLU A 1 217 ? 18.969 -20.547 -6.012 1 93.38 217 GLU A C 1
ATOM 1820 O O . GLU A 1 217 ? 19.484 -19.438 -5.777 1 93.38 217 GLU A O 1
ATOM 1825 N N . PHE A 1 218 ? 17.797 -20.703 -6.555 1 95.88 218 PHE A N 1
ATOM 1826 C CA . PHE A 1 218 ? 16.953 -19.531 -6.789 1 95.88 218 PHE A CA 1
ATOM 1827 C C . PHE A 1 218 ? 16.688 -18.781 -5.488 1 95.88 218 PHE A C 1
ATOM 1829 O O . PHE A 1 218 ? 16.859 -17.562 -5.418 1 95.88 218 PHE A O 1
ATOM 1836 N N . LEU A 1 219 ? 16.281 -19.531 -4.461 1 94.75 219 LEU A N 1
ATOM 1837 C CA . LEU A 1 219 ? 15.945 -18.953 -3.166 1 94.75 219 LEU A CA 1
ATOM 1838 C C . LEU A 1 219 ? 17.141 -18.234 -2.551 1 94.75 219 LEU A C 1
ATOM 1840 O O . LEU A 1 219 ? 17 -17.172 -1.944 1 94.75 219 LEU A O 1
ATOM 1844 N N . PHE A 1 220 ? 18.281 -18.75 -2.768 1 92.69 220 PHE A N 1
ATOM 1845 C CA . PHE A 1 220 ? 19.5 -18.109 -2.27 1 92.69 220 PHE A CA 1
ATOM 1846 C C . PHE A 1 220 ? 19.828 -16.859 -3.074 1 92.69 220 PHE A C 1
ATOM 1848 O O . PHE A 1 220 ? 20.297 -15.867 -2.518 1 92.69 220 PHE A O 1
ATOM 1855 N N . SER A 1 221 ? 19.578 -16.922 -4.324 1 93.19 221 SER A N 1
ATOM 1856 C CA . SER A 1 221 ? 19.938 -15.828 -5.211 1 93.19 221 SER A CA 1
ATOM 1857 C C . SER A 1 221 ? 19.094 -14.594 -4.934 1 93.19 221 SER A C 1
ATOM 1859 O O . SER A 1 221 ? 19.562 -13.461 -5.07 1 93.19 221 SER A O 1
ATOM 1861 N N . ILE A 1 222 ? 17.844 -14.82 -4.516 1 94.44 222 ILE A N 1
ATOM 1862 C CA . ILE A 1 222 ? 16.953 -13.672 -4.367 1 94.44 222 ILE A CA 1
ATOM 1863 C C . ILE A 1 222 ? 17.109 -13.086 -2.967 1 94.44 222 ILE A C 1
ATOM 1865 O O . ILE A 1 222 ? 16.594 -12 -2.688 1 94.44 222 ILE A O 1
ATOM 1869 N N . LYS A 1 223 ? 17.781 -13.711 -2.145 1 91.25 223 LYS A N 1
ATOM 1870 C CA . LYS A 1 223 ? 17.859 -13.344 -0.734 1 91.25 223 LYS A CA 1
ATOM 1871 C C . LYS A 1 223 ? 18.297 -11.891 -0.57 1 91.25 223 LYS A C 1
ATOM 1873 O O . LYS A 1 223 ? 17.672 -11.133 0.175 1 91.25 223 LYS A O 1
ATOM 1878 N N . LEU A 1 224 ? 19.234 -11.445 -1.259 1 88.44 224 LEU A N 1
ATOM 1879 C CA . LEU A 1 224 ? 19.781 -10.102 -1.098 1 88.44 224 LEU A CA 1
ATOM 1880 C C . LEU A 1 224 ? 18.891 -9.07 -1.777 1 88.44 224 LEU A C 1
ATOM 1882 O O . LEU A 1 224 ? 19 -7.871 -1.501 1 88.44 224 LEU A O 1
ATOM 1886 N N . LYS A 1 225 ? 18.094 -9.539 -2.617 1 95 225 LYS A N 1
ATOM 1887 C CA . LYS A 1 225 ? 17.25 -8.633 -3.396 1 95 225 LYS A CA 1
ATOM 1888 C C . LYS A 1 225 ? 15.938 -8.344 -2.676 1 95 225 LYS A C 1
ATOM 1890 O O . LYS A 1 225 ? 15.242 -7.383 -3.006 1 95 225 LYS A O 1
ATOM 1895 N N . LEU A 1 226 ? 15.656 -9.031 -1.58 1 95 226 LEU A N 1
ATOM 1896 C CA . LEU A 1 226 ? 14.359 -8.961 -0.926 1 95 226 LEU A CA 1
ATOM 1897 C C . LEU A 1 226 ? 14.289 -7.77 0.019 1 95 226 LEU A C 1
ATOM 1899 O O . LEU A 1 226 ? 13.227 -7.164 0.181 1 95 226 LEU A O 1
ATOM 1903 N N . LYS A 1 227 ? 15.367 -7.379 0.499 1 93.31 227 LYS A N 1
ATOM 1904 C CA . LYS A 1 227 ? 15.383 -6.301 1.48 1 93.31 227 LYS A CA 1
ATOM 1905 C C . LYS A 1 227 ? 14.977 -4.973 0.847 1 93.31 227 LYS A C 1
ATOM 1907 O O . LYS A 1 227 ? 14.117 -4.266 1.38 1 93.31 227 LYS A O 1
ATOM 1912 N N . PRO A 1 228 ? 15.594 -4.629 -0.252 1 95.12 228 PRO A N 1
ATOM 1913 C CA . PRO A 1 228 ? 15.164 -3.389 -0.9 1 95.12 228 PRO A CA 1
ATOM 1914 C C . PRO A 1 228 ? 13.68 -3.379 -1.238 1 95.12 228 PRO A C 1
ATOM 1916 O O . PRO A 1 228 ? 13.039 -2.326 -1.189 1 95.12 228 PRO A O 1
ATOM 1919 N N . LEU A 1 229 ? 13.109 -4.535 -1.576 1 95.19 229 LEU A N 1
ATOM 1920 C CA . LEU A 1 229 ? 11.688 -4.629 -1.876 1 95.19 229 LEU A CA 1
ATOM 1921 C C . LEU A 1 229 ? 10.852 -4.348 -0.632 1 95.19 229 LEU A C 1
ATOM 1923 O O . LEU A 1 229 ? 9.875 -3.6 -0.692 1 95.19 229 LEU A O 1
ATOM 1927 N N . GLU A 1 230 ? 11.289 -4.871 0.435 1 92.06 230 GLU A N 1
ATOM 1928 C CA . GLU A 1 230 ? 10.586 -4.68 1.7 1 92.06 230 GLU A CA 1
ATOM 1929 C C . GLU A 1 230 ? 10.641 -3.221 2.146 1 92.06 230 GLU A C 1
ATOM 1931 O O . GLU A 1 230 ? 9.664 -2.693 2.684 1 92.06 230 GLU A O 1
ATOM 1936 N N . GLU A 1 231 ? 11.734 -2.629 1.94 1 90.81 231 GLU A N 1
ATOM 1937 C CA . GLU A 1 231 ? 11.906 -1.232 2.332 1 90.81 231 GLU A CA 1
ATOM 1938 C C . GLU A 1 231 ? 10.969 -0.32 1.546 1 90.81 231 GLU A C 1
ATOM 1940 O O . GLU A 1 231 ? 10.375 0.601 2.109 1 90.81 231 GLU A O 1
ATOM 1945 N N . ILE A 1 232 ? 10.875 -0.593 0.292 1 92.69 232 ILE A N 1
ATOM 1946 C CA . ILE A 1 232 ? 9.984 0.204 -0.544 1 92.69 232 ILE A CA 1
ATOM 1947 C C . ILE A 1 232 ? 8.531 -0.069 -0.159 1 92.69 232 ILE A C 1
ATOM 1949 O O . ILE A 1 232 ? 7.715 0.853 -0.099 1 92.69 232 ILE A O 1
ATOM 1953 N N . ARG A 1 233 ? 8.211 -1.273 0.097 1 90.69 233 ARG A N 1
ATOM 1954 C CA . ARG A 1 233 ? 6.855 -1.616 0.51 1 90.69 233 ARG A CA 1
ATOM 1955 C C . ARG A 1 233 ? 6.457 -0.854 1.77 1 90.69 233 ARG A C 1
ATOM 1957 O O . ARG A 1 233 ? 5.371 -0.271 1.831 1 90.69 233 ARG A O 1
ATOM 1964 N N . ASN A 1 234 ? 7.305 -0.812 2.699 1 87.19 234 ASN A N 1
ATOM 1965 C CA . ASN A 1 234 ? 7.039 -0.121 3.957 1 87.19 234 ASN A CA 1
ATOM 1966 C C . ASN A 1 234 ? 6.855 1.379 3.744 1 87.19 234 ASN A C 1
ATOM 1968 O O . ASN A 1 234 ? 5.961 1.989 4.336 1 87.19 234 ASN A O 1
ATOM 1972 N N . SER A 1 235 ? 7.707 1.874 2.941 1 88.19 235 SER A N 1
ATOM 1973 C CA . SER A 1 235 ? 7.617 3.305 2.666 1 88.19 235 SER A CA 1
ATOM 1974 C C . SER A 1 235 ? 6.309 3.652 1.972 1 88.19 235 SER A C 1
ATOM 1976 O O . SER A 1 235 ? 5.66 4.645 2.314 1 88.19 235 SER A O 1
ATOM 1978 N N . VAL A 1 236 ? 5.969 2.84 1.062 1 88.06 236 VAL A N 1
ATOM 1979 C CA . VAL A 1 236 ? 4.746 3.08 0.304 1 88.06 236 VAL A CA 1
ATOM 1980 C C . VAL A 1 236 ? 3.533 2.941 1.223 1 88.06 236 VAL A C 1
ATOM 1982 O O . VAL A 1 236 ? 2.635 3.787 1.208 1 88.06 236 VAL A O 1
ATOM 1985 N N . MET A 1 237 ? 3.553 2.049 2.016 1 84 237 MET A N 1
ATOM 1986 C CA . MET A 1 237 ? 2.398 1.738 2.852 1 84 237 MET A CA 1
ATOM 1987 C C . MET A 1 237 ? 2.195 2.809 3.918 1 84 237 MET A C 1
ATOM 1989 O O . MET A 1 237 ? 1.062 3.1 4.309 1 84 237 MET A O 1
ATOM 1993 N N . HIS A 1 238 ? 3.25 3.314 4.336 1 81.81 238 HIS A N 1
ATOM 1994 C CA . HIS A 1 238 ? 3.158 4.301 5.406 1 81.81 238 HIS A CA 1
ATOM 1995 C C . HIS A 1 238 ? 3.316 5.719 4.863 1 81.81 238 HIS A C 1
ATOM 1997 O O . HIS A 1 238 ? 3.463 6.668 5.633 1 81.81 238 HIS A O 1
ATOM 2003 N N . ILE A 1 239 ? 3.369 5.746 3.586 1 80.19 239 ILE A N 1
ATOM 2004 C CA . ILE A 1 239 ? 3.412 7.027 2.889 1 80.19 239 ILE A CA 1
ATOM 2005 C C . ILE A 1 239 ? 4.621 7.832 3.357 1 80.19 239 ILE A C 1
ATOM 2007 O O . ILE A 1 239 ? 4.496 9.016 3.695 1 80.19 239 ILE A O 1
ATOM 2011 N N . ARG A 1 240 ? 5.684 7.195 3.396 1 83.12 240 ARG A N 1
ATOM 2012 C CA . ARG A 1 240 ? 6.941 7.84 3.758 1 83.12 240 ARG A CA 1
ATOM 2013 C C . ARG A 1 240 ? 7.707 8.281 2.514 1 83.12 240 ARG A C 1
ATOM 2015 O O . ARG A 1 240 ? 7.473 7.766 1.419 1 83.12 240 ARG A O 1
ATOM 2022 N N . ASN A 1 241 ? 8.5 9.125 2.766 1 80.75 241 ASN A N 1
ATOM 2023 C CA . ASN A 1 241 ? 9.344 9.609 1.674 1 80.75 241 ASN A CA 1
ATOM 2024 C C . ASN A 1 241 ? 10.203 8.484 1.093 1 80.75 241 ASN A C 1
ATOM 2026 O O . ASN A 1 241 ? 10.742 7.664 1.834 1 80.75 241 ASN A O 1
ATOM 2030 N N . LEU A 1 242 ? 10.211 8.461 -0.156 1 83.81 242 LEU A N 1
ATOM 2031 C CA . LEU A 1 242 ? 11.086 7.551 -0.882 1 83.81 242 LEU A CA 1
ATOM 2032 C C . LEU A 1 242 ? 12.375 8.258 -1.304 1 83.81 242 LEU A C 1
ATOM 2034 O O . LEU A 1 242 ? 12.391 8.969 -2.311 1 83.81 242 LEU A O 1
ATOM 2038 N N . SER A 1 243 ? 13.375 8.055 -0.57 1 82.94 243 SER A N 1
ATOM 2039 C CA . SER A 1 243 ? 14.656 8.68 -0.911 1 82.94 243 SER A CA 1
ATOM 2040 C C . SER A 1 243 ? 15.203 8.125 -2.221 1 82.94 243 SER A C 1
ATOM 2042 O O . SER A 1 243 ? 14.859 7.016 -2.627 1 82.94 243 SER A O 1
ATOM 2044 N N . ASN A 1 244 ? 16.094 8.891 -2.75 1 84.19 244 ASN A N 1
ATOM 2045 C CA . ASN A 1 244 ? 16.734 8.438 -3.98 1 84.19 244 ASN A CA 1
ATOM 2046 C C . ASN A 1 244 ? 17.5 7.137 -3.771 1 84.19 244 ASN A C 1
ATOM 2048 O O . ASN A 1 244 ? 17.531 6.281 -4.656 1 84.19 244 ASN A O 1
ATOM 2052 N N . THR A 1 245 ? 18.016 7.043 -2.615 1 89.38 245 THR A N 1
ATOM 2053 C CA . THR A 1 245 ? 18.781 5.844 -2.293 1 89.38 245 THR A CA 1
ATOM 2054 C C . THR A 1 245 ? 17.875 4.621 -2.238 1 89.38 245 THR A C 1
ATOM 2056 O O . THR A 1 245 ? 18.203 3.568 -2.791 1 89.38 245 THR A O 1
ATOM 2059 N N . LYS A 1 246 ? 16.781 4.742 -1.61 1 89.69 246 LYS A N 1
ATOM 2060 C CA . LYS A 1 246 ? 15.836 3.635 -1.517 1 89.69 246 LYS A CA 1
ATOM 2061 C C . LYS A 1 246 ? 15.312 3.24 -2.895 1 89.69 246 LYS A C 1
ATOM 2063 O O . LYS A 1 246 ? 15.211 2.053 -3.211 1 89.69 246 LYS A O 1
ATOM 2068 N N . MET A 1 247 ? 15.047 4.215 -3.656 1 92.75 247 MET A N 1
ATOM 2069 C CA . MET A 1 247 ? 14.523 3.971 -4.996 1 92.75 247 MET A CA 1
ATOM 2070 C C . MET A 1 247 ? 15.57 3.299 -5.879 1 92.75 247 MET A C 1
ATOM 2072 O O . MET A 1 247 ? 15.273 2.328 -6.578 1 92.75 247 MET A O 1
ATOM 2076 N N . SER A 1 248 ? 16.734 3.791 -5.754 1 94.44 248 SER A N 1
ATOM 2077 C CA . SER A 1 248 ? 17.828 3.217 -6.531 1 94.44 248 SER A CA 1
ATOM 2078 C C . SER A 1 248 ? 18.094 1.771 -6.125 1 94.44 248 SER A C 1
ATOM 2080 O O . SER A 1 248 ? 18.312 0.912 -6.98 1 94.44 248 SER A O 1
ATOM 2082 N N . ASN A 1 249 ? 18.062 1.562 -4.867 1 94.81 249 ASN A N 1
ATOM 2083 C CA . ASN A 1 249 ? 18.281 0.207 -4.375 1 94.81 249 ASN A CA 1
ATOM 2084 C C . ASN A 1 249 ? 17.203 -0.749 -4.863 1 94.81 249 ASN A C 1
ATOM 2086 O O . ASN A 1 249 ? 17.5 -1.895 -5.215 1 94.81 249 ASN A O 1
ATOM 2090 N N . PHE A 1 250 ? 16.031 -0.312 -4.879 1 96.44 250 PHE A N 1
ATOM 2091 C CA . PHE A 1 250 ? 14.922 -1.105 -5.383 1 96.44 250 PHE A CA 1
ATOM 2092 C C . PHE A 1 250 ? 15.117 -1.431 -6.859 1 96.44 250 PHE A C 1
ATOM 2094 O O . PHE A 1 250 ? 14.984 -2.586 -7.266 1 96.44 250 PHE A O 1
ATOM 2101 N N . ASP A 1 251 ? 15.461 -0.447 -7.574 1 95.81 251 ASP A N 1
ATOM 2102 C CA . ASP A 1 251 ? 15.609 -0.626 -9.016 1 95.81 251 ASP A CA 1
ATOM 2103 C C . ASP A 1 251 ? 16.766 -1.575 -9.344 1 95.81 251 ASP A C 1
ATOM 2105 O O . ASP A 1 251 ? 16.656 -2.395 -10.258 1 95.81 251 ASP A O 1
ATOM 2109 N N . LYS A 1 252 ? 17.766 -1.481 -8.586 1 95.25 252 LYS A N 1
ATOM 2110 C CA . LYS A 1 252 ? 18.906 -2.369 -8.781 1 95.25 252 LYS A CA 1
ATOM 2111 C C . LYS A 1 252 ? 18.562 -3.803 -8.383 1 95.25 252 LYS A C 1
ATOM 2113 O O . LYS A 1 252 ? 19.141 -4.754 -8.914 1 95.25 252 LYS A O 1
ATOM 2118 N N . ALA A 1 253 ? 17.703 -3.926 -7.426 1 96.44 253 ALA A N 1
ATOM 2119 C CA . ALA A 1 253 ? 17.297 -5.254 -6.984 1 96.44 253 ALA A CA 1
ATOM 2120 C C . ALA A 1 253 ? 16.359 -5.906 -8 1 96.44 253 ALA A C 1
ATOM 2122 O O . ALA A 1 253 ? 16.375 -7.129 -8.172 1 96.44 253 ALA A O 1
ATOM 2123 N N . VAL A 1 254 ? 15.617 -5.086 -8.68 1 96.44 254 VAL A N 1
ATOM 2124 C CA . VAL A 1 254 ? 14.57 -5.59 -9.555 1 96.44 254 VAL A CA 1
ATOM 2125 C C . VAL A 1 254 ? 15.125 -5.805 -10.961 1 96.44 254 VAL A C 1
ATOM 2127 O O . VAL A 1 254 ? 14.805 -6.793 -11.625 1 96.44 254 VAL A O 1
ATOM 2130 N N . ASN A 1 255 ? 15.945 -4.867 -11.32 1 95.44 255 ASN A N 1
ATOM 2131 C CA . ASN A 1 255 ? 16.484 -4.895 -12.672 1 95.44 255 ASN A CA 1
ATOM 2132 C C . ASN A 1 255 ? 17.953 -5.328 -12.68 1 95.44 255 ASN A C 1
ATOM 2134 O O . ASN A 1 255 ? 18.641 -5.234 -11.656 1 95.44 255 ASN A O 1
ATOM 2138 N N . ASP A 1 256 ? 18.422 -5.766 -13.859 1 94 256 ASP A N 1
ATOM 2139 C CA . ASP A 1 256 ? 19.828 -6.125 -14.016 1 94 256 ASP A CA 1
ATOM 2140 C C . ASP A 1 256 ? 20.719 -4.895 -13.898 1 94 256 ASP A C 1
ATOM 2142 O O . ASP A 1 256 ? 20.344 -3.805 -14.344 1 94 256 ASP A O 1
ATOM 2146 N N . PHE A 1 257 ? 21.797 -5.125 -13.211 1 91 257 PHE A N 1
ATOM 2147 C CA . PHE A 1 257 ? 22.797 -4.082 -13.062 1 91 257 PHE A CA 1
ATOM 2148 C C . PHE A 1 257 ? 24.203 -4.652 -13.227 1 91 257 PHE A C 1
ATOM 2150 O O . PHE A 1 257 ? 24.719 -5.336 -12.328 1 91 257 PHE A O 1
ATOM 2157 N N . GLY A 1 258 ? 24.812 -4.328 -14.352 1 89.56 258 GLY A N 1
ATOM 2158 C CA . GLY A 1 258 ? 26.094 -4.938 -14.656 1 89.56 258 GLY A CA 1
ATOM 2159 C C . GLY A 1 258 ? 26.016 -6.441 -14.836 1 89.56 258 GLY A C 1
ATOM 2160 O O . GLY A 1 258 ? 25.25 -6.93 -15.664 1 89.56 258 GLY A O 1
ATOM 2161 N N . THR A 1 259 ? 26.75 -7.168 -13.938 1 90.81 259 THR A N 1
ATOM 2162 C CA . THR A 1 259 ? 26.781 -8.625 -13.992 1 90.81 259 THR A CA 1
ATOM 2163 C C . THR A 1 259 ? 25.797 -9.219 -12.984 1 90.81 259 THR A C 1
ATOM 2165 O O . THR A 1 259 ? 25.547 -10.422 -12.992 1 90.81 259 THR A O 1
ATOM 2168 N N . ASP A 1 260 ? 25.266 -8.289 -12.188 1 92.56 260 ASP A N 1
ATOM 2169 C CA . ASP A 1 260 ? 24.328 -8.75 -11.156 1 92.56 260 ASP A CA 1
ATOM 2170 C C . ASP A 1 260 ? 22.906 -8.82 -11.703 1 92.56 260 ASP A C 1
ATOM 2172 O O . ASP A 1 260 ? 22.375 -7.824 -12.188 1 92.56 260 ASP A O 1
ATOM 2176 N N . LYS A 1 261 ? 22.328 -9.922 -11.641 1 95.12 261 LYS A N 1
ATOM 2177 C CA . LYS A 1 261 ? 20.969 -10.117 -12.141 1 95.12 261 LYS A CA 1
ATOM 2178 C C . LYS A 1 261 ? 19.938 -9.594 -11.141 1 95.12 261 LYS A C 1
ATOM 2180 O O . LYS A 1 261 ? 20.094 -9.773 -9.93 1 95.12 261 LYS A O 1
ATOM 2185 N N . GLY A 1 262 ? 18.953 -8.953 -11.656 1 96.75 262 GLY A N 1
ATOM 2186 C CA . GLY A 1 262 ? 17.812 -8.539 -10.836 1 96.75 262 GLY A CA 1
ATOM 2187 C C . GLY A 1 262 ? 16.797 -9.648 -10.633 1 96.75 262 GLY A C 1
ATOM 2188 O O . GLY A 1 262 ? 16.922 -10.727 -11.211 1 96.75 262 GLY A O 1
ATOM 2189 N N . VAL A 1 263 ? 15.828 -9.336 -9.82 1 97.12 263 VAL A N 1
ATOM 2190 C CA . VAL A 1 263 ? 14.789 -10.305 -9.469 1 97.12 263 VAL A CA 1
ATOM 2191 C C . VAL A 1 263 ? 14.07 -10.758 -10.734 1 97.12 263 VAL A C 1
ATOM 2193 O O . VAL A 1 263 ? 13.758 -11.945 -10.883 1 97.12 263 VAL A O 1
ATOM 2196 N N . GLN A 1 264 ? 13.82 -9.93 -11.664 1 96.25 264 GLN A N 1
ATOM 2197 C CA . GLN A 1 264 ? 13.102 -10.258 -12.891 1 96.25 264 GLN A CA 1
ATOM 2198 C C . GLN A 1 264 ? 13.875 -11.281 -13.719 1 96.25 264 GLN A C 1
ATOM 2200 O O . GLN A 1 264 ? 13.305 -12.266 -14.188 1 96.25 264 GLN A O 1
ATOM 2205 N N . SER A 1 265 ? 15.117 -11.023 -13.836 1 96.94 265 SER A N 1
ATOM 2206 C CA . SER A 1 265 ? 15.945 -11.945 -14.602 1 96.94 265 SER A CA 1
ATOM 2207 C C . SER A 1 265 ? 16.094 -13.281 -13.883 1 96.94 265 SER A C 1
ATOM 2209 O O . SER A 1 265 ? 16.141 -14.336 -14.516 1 96.94 265 SER A O 1
ATOM 2211 N N . LEU A 1 266 ? 16.219 -13.211 -12.625 1 97.19 266 LEU A N 1
ATOM 2212 C CA . LEU A 1 266 ? 16.312 -14.445 -11.852 1 97.19 266 LEU A CA 1
ATOM 2213 C C . LEU A 1 266 ? 15.062 -15.297 -12.016 1 97.19 266 LEU A C 1
ATOM 2215 O O . LEU A 1 266 ? 15.148 -16.516 -12.094 1 97.19 266 LEU A O 1
ATOM 2219 N N . ILE A 1 267 ? 13.93 -14.664 -12.078 1 97 267 ILE A N 1
ATOM 2220 C CA . ILE A 1 267 ? 12.664 -15.367 -12.273 1 97 267 ILE A CA 1
ATOM 2221 C C . ILE A 1 267 ? 12.633 -15.992 -13.672 1 97 267 ILE A C 1
ATOM 2223 O O . ILE A 1 267 ? 12.266 -17.156 -13.828 1 97 267 ILE A O 1
ATOM 2227 N N . THR A 1 268 ? 13.031 -15.25 -14.602 1 95.94 268 THR A N 1
ATOM 2228 C CA . THR A 1 268 ? 13.086 -15.75 -15.977 1 95.94 268 THR A CA 1
ATOM 2229 C C . THR A 1 268 ? 14.023 -16.953 -16.078 1 95.94 268 THR A C 1
ATOM 2231 O O . THR A 1 268 ? 13.688 -17.953 -16.703 1 95.94 268 THR A O 1
ATOM 2234 N N . ASP A 1 269 ? 15.172 -16.797 -15.477 1 96.62 269 ASP A N 1
ATOM 2235 C CA . ASP A 1 269 ? 16.141 -17.891 -15.469 1 96.62 269 ASP A CA 1
ATOM 2236 C C . ASP A 1 269 ? 15.562 -19.141 -14.797 1 96.62 269 ASP A C 1
ATOM 2238 O O . ASP A 1 269 ? 15.82 -20.25 -15.234 1 96.62 269 ASP A O 1
ATOM 2242 N N . PHE A 1 270 ? 14.852 -18.922 -13.773 1 97.06 270 PHE A N 1
ATOM 2243 C CA . PHE A 1 270 ? 14.234 -20.016 -13.055 1 97.06 270 PHE A CA 1
ATOM 2244 C C . PHE A 1 270 ? 13.305 -20.812 -13.961 1 97.06 270 PHE A C 1
ATOM 2246 O O . PHE A 1 270 ? 13.414 -22.031 -14.062 1 97.06 270 PHE A O 1
ATOM 2253 N N . TRP A 1 271 ? 12.406 -20.156 -14.602 1 95.38 271 TRP A N 1
ATOM 2254 C CA . TRP A 1 271 ? 11.43 -20.828 -15.453 1 95.38 271 TRP A CA 1
ATOM 2255 C C . TRP A 1 271 ? 12.109 -21.469 -16.656 1 95.38 271 TRP A C 1
ATOM 2257 O O . TRP A 1 271 ? 11.703 -22.547 -17.109 1 95.38 271 TRP A O 1
ATOM 2267 N N . THR A 1 272 ? 13.133 -20.828 -17.125 1 94.06 272 THR A N 1
ATOM 2268 C CA . THR A 1 272 ? 13.906 -21.406 -18.219 1 94.06 272 THR A CA 1
ATOM 2269 C C . THR A 1 272 ? 14.539 -22.734 -17.781 1 94.06 272 THR A C 1
ATOM 2271 O O . THR A 1 272 ? 14.5 -23.719 -18.516 1 94.06 272 THR A O 1
ATOM 2274 N N . ALA A 1 273 ? 15.086 -22.719 -16.625 1 95.12 273 ALA A N 1
ATOM 2275 C CA . ALA A 1 273 ? 15.711 -23.922 -16.094 1 95.12 273 ALA A CA 1
ATOM 2276 C C . ALA A 1 273 ? 14.68 -25.016 -15.867 1 95.12 273 ALA A C 1
ATOM 2278 O O . ALA A 1 273 ? 14.938 -26.188 -16.141 1 95.12 273 ALA A O 1
ATOM 2279 N N . GLU A 1 274 ? 13.531 -24.656 -15.32 1 94.5 274 GLU A N 1
ATOM 2280 C CA . GLU A 1 274 ? 12.469 -25.625 -15.094 1 94.5 274 GLU A CA 1
ATOM 2281 C C . GLU A 1 274 ? 12 -26.25 -16.406 1 94.5 274 GLU A C 1
ATOM 2283 O O . GLU A 1 274 ? 11.766 -27.453 -16.5 1 94.5 274 GLU A O 1
ATOM 2288 N N . ASN A 1 275 ? 11.867 -25.422 -17.344 1 91.56 275 ASN A N 1
ATOM 2289 C CA . ASN A 1 275 ? 11.469 -25.891 -18.672 1 91.56 275 ASN A CA 1
ATOM 2290 C C . ASN A 1 275 ? 12.492 -26.859 -19.25 1 91.56 275 ASN A C 1
ATOM 2292 O O . ASN A 1 275 ? 12.133 -27.891 -19.812 1 91.56 275 ASN A O 1
ATOM 2296 N N . GLU A 1 276 ? 13.719 -26.5 -19.172 1 90.06 276 GLU A N 1
ATOM 2297 C CA . GLU A 1 276 ? 14.781 -27.344 -19.703 1 90.06 276 GLU A CA 1
ATOM 2298 C C . GLU A 1 276 ? 14.805 -28.703 -19.016 1 90.06 276 GLU A C 1
ATOM 2300 O O . GLU A 1 276 ? 15.023 -29.734 -19.656 1 90.06 276 GLU A O 1
ATOM 2305 N N . GLU A 1 277 ? 14.516 -28.672 -17.766 1 91.56 277 GLU A N 1
ATOM 2306 C CA . GLU A 1 277 ? 14.594 -29.891 -16.969 1 91.56 277 GLU A CA 1
ATOM 2307 C C . GLU A 1 277 ? 13.383 -30.781 -17.219 1 91.56 277 GLU A C 1
ATOM 2309 O O . GLU A 1 277 ? 13.508 -32 -17.266 1 91.56 277 GLU A O 1
ATOM 2314 N N . LEU A 1 278 ? 12.188 -30.172 -17.391 1 91.94 278 LEU A N 1
ATOM 2315 C CA . LEU A 1 278 ? 10.977 -30.984 -17.312 1 91.94 278 LEU A CA 1
ATOM 2316 C C . LEU A 1 278 ? 10.273 -31.062 -18.656 1 91.94 278 LEU A C 1
ATOM 2318 O O . LEU A 1 278 ? 9.297 -31.797 -18.828 1 91.94 278 LEU A O 1
ATOM 2322 N N . LYS A 1 279 ? 10.664 -30.344 -19.672 1 88 279 LYS A N 1
ATOM 2323 C CA . LYS A 1 279 ? 9.953 -30.219 -20.938 1 88 279 LYS A CA 1
ATOM 2324 C C . LYS A 1 279 ? 9.758 -31.562 -21.609 1 88 279 LYS A C 1
ATOM 2326 O O . LYS A 1 279 ? 8.688 -31.844 -22.141 1 88 279 LYS A O 1
ATOM 2331 N N . GLU A 1 280 ? 10.781 -32.375 -21.609 1 85.19 280 GLU A N 1
ATOM 2332 C CA . GLU A 1 280 ? 10.688 -33.656 -22.281 1 85.19 280 GLU A CA 1
ATOM 2333 C C . GLU A 1 280 ? 9.672 -34.594 -21.594 1 85.19 280 GLU A C 1
ATOM 2335 O O . GLU A 1 280 ? 8.797 -35.156 -22.266 1 85.19 280 GLU A O 1
ATOM 2340 N N . GLN A 1 281 ? 9.828 -34.656 -20.344 1 86.94 281 GLN A N 1
ATOM 2341 C CA . GLN A 1 281 ? 8.906 -35.5 -19.594 1 86.94 281 GLN A CA 1
ATOM 2342 C C . GLN A 1 281 ? 7.477 -34.969 -19.688 1 86.94 281 GLN A C 1
ATOM 2344 O O . GLN A 1 281 ? 6.527 -35.75 -19.75 1 86.94 281 GLN A O 1
ATOM 2349 N N . THR A 1 282 ? 7.328 -33.75 -19.656 1 90.12 282 THR A N 1
ATOM 2350 C CA . THR A 1 282 ? 6.008 -33.125 -19.75 1 90.12 282 THR A CA 1
ATOM 2351 C C . THR A 1 282 ? 5.375 -33.375 -21.109 1 90.12 282 THR A C 1
ATOM 2353 O O . THR A 1 282 ? 4.215 -33.812 -21.188 1 90.12 282 THR A O 1
ATOM 2356 N N . TRP A 1 283 ? 6.109 -33.156 -22.125 1 87.19 283 TRP A N 1
ATOM 2357 C CA . TRP A 1 283 ? 5.613 -33.406 -23.469 1 87.19 283 TRP A CA 1
ATOM 2358 C C . TRP A 1 283 ? 5.199 -34.844 -23.672 1 87.19 283 TRP A C 1
ATOM 2360 O O . TRP A 1 283 ? 4.133 -35.125 -24.219 1 87.19 283 TRP A O 1
ATOM 2370 N N . LEU A 1 284 ? 6 -35.719 -23.188 1 86.25 284 LEU A N 1
ATOM 2371 C CA . LEU A 1 284 ? 5.73 -37.156 -23.344 1 86.25 284 LEU A CA 1
ATOM 2372 C C . LEU A 1 284 ? 4.453 -37.531 -22.609 1 86.25 284 LEU A C 1
ATOM 2374 O O . LEU A 1 284 ? 3.65 -38.312 -23.125 1 86.25 284 LEU A O 1
ATOM 2378 N N . SER A 1 285 ? 4.324 -37 -21.5 1 87.12 285 SER A N 1
ATOM 2379 C CA . SER A 1 285 ? 3.133 -37.344 -20.719 1 87.12 285 SER A CA 1
ATOM 2380 C C . SER A 1 285 ? 1.869 -36.812 -21.391 1 87.12 285 SER A C 1
ATOM 2382 O O . SER A 1 285 ? 0.836 -37.5 -21.391 1 87.12 285 SER A O 1
ATOM 2384 N N . LEU A 1 286 ? 1.933 -35.688 -21.953 1 85.56 286 LEU A N 1
ATOM 2385 C CA . LEU A 1 286 ? 0.785 -35.125 -22.641 1 85.56 286 LEU A CA 1
ATOM 2386 C C . LEU A 1 286 ? 0.506 -35.844 -23.938 1 85.56 286 LEU A C 1
ATOM 2388 O O . LEU A 1 286 ? -0.653 -36.094 -24.297 1 85.56 286 LEU A O 1
ATOM 2392 N N . ALA A 1 287 ? 1.537 -36.219 -24.578 1 82.88 287 ALA A N 1
ATOM 2393 C CA . ALA A 1 287 ? 1.425 -36.938 -25.844 1 82.88 287 ALA A CA 1
ATOM 2394 C C . ALA A 1 287 ? 0.813 -38.312 -25.641 1 82.88 287 ALA A C 1
ATOM 2396 O O . ALA A 1 287 ? 0.043 -38.781 -26.469 1 82.88 287 ALA A O 1
ATOM 2397 N N . GLU A 1 288 ? 1.209 -38.906 -24.578 1 81.88 288 GLU A N 1
ATOM 2398 C CA . GLU A 1 288 ? 0.674 -40.25 -24.266 1 81.88 288 GLU A CA 1
ATOM 2399 C C . GLU A 1 288 ? -0.847 -40.219 -24.156 1 81.88 288 GLU A C 1
ATOM 2401 O O . GLU A 1 288 ? -1.531 -41.094 -24.656 1 81.88 288 GLU A O 1
ATOM 2406 N N . LYS A 1 289 ? -1.292 -39.188 -23.609 1 78.25 289 LYS A N 1
ATOM 2407 C CA . LYS A 1 289 ? -2.736 -39.062 -23.453 1 78.25 289 LYS A CA 1
ATOM 2408 C C . LYS A 1 289 ? -3.416 -38.781 -24.781 1 78.25 289 LYS A C 1
ATOM 2410 O O . LYS A 1 289 ? -4.535 -39.219 -25.031 1 78.25 289 LYS A O 1
ATOM 2415 N N . GLU A 1 290 ? -2.768 -38.031 -25.547 1 77.56 290 GLU A N 1
ATOM 2416 C CA . GLU A 1 290 ? -3.318 -37.719 -26.859 1 77.56 290 GLU A CA 1
ATOM 2417 C C . GLU A 1 290 ? -3.322 -38.938 -27.781 1 77.56 290 GLU A C 1
ATOM 2419 O O . GLU A 1 290 ? -4.227 -39.094 -28.609 1 77.56 290 GLU A O 1
ATOM 2424 N N . VAL A 1 291 ? -2.383 -39.688 -27.594 1 78.62 291 VAL A N 1
ATOM 2425 C CA . VAL A 1 291 ? -2.285 -40.906 -28.391 1 78.62 291 VAL A CA 1
ATOM 2426 C C . VAL A 1 291 ? -3.453 -41.844 -28.078 1 78.62 291 VAL A C 1
ATOM 2428 O O . VAL A 1 291 ? -3.934 -42.562 -28.953 1 78.62 291 VAL A O 1
ATOM 2431 N N . GLU A 1 292 ? -3.842 -41.719 -26.859 1 75.5 292 GLU A N 1
ATOM 2432 C CA . GLU A 1 292 ? -4.938 -42.562 -26.422 1 75.5 292 GLU A CA 1
ATOM 2433 C C . GLU A 1 292 ? -6.219 -42.25 -27.203 1 75.5 292 GLU A C 1
ATOM 2435 O O . GLU A 1 292 ? -7.113 -43.094 -27.297 1 75.5 292 GLU A O 1
ATOM 2440 N N . LYS A 1 293 ? -6.223 -41.188 -27.75 1 74.12 293 LYS A N 1
ATOM 2441 C CA . LYS A 1 293 ? -7.402 -40.781 -28.5 1 74.12 293 LYS A CA 1
ATOM 2442 C C . LYS A 1 293 ? -7.477 -41.531 -29.844 1 74.12 293 LYS A C 1
ATOM 2444 O O . LYS A 1 293 ? -8.539 -41.594 -30.469 1 74.12 293 LYS A O 1
ATOM 2449 N N . PHE A 1 294 ? -6.359 -42.125 -30.219 1 73.81 294 PHE A N 1
ATOM 2450 C CA . PHE A 1 294 ? -6.301 -42.844 -31.484 1 73.81 294 PHE A CA 1
ATOM 2451 C C . PHE A 1 294 ? -6.641 -44.312 -31.281 1 73.81 294 PHE A C 1
ATOM 2453 O O . PHE A 1 294 ? -6.156 -44.938 -30.344 1 73.81 294 PHE A O 1
ATOM 2460 N N . GLN A 1 295 ? -7.602 -44.812 -31.938 1 69.69 295 GLN A N 1
ATOM 2461 C CA . GLN A 1 295 ? -7.922 -46.25 -31.984 1 69.69 295 GLN A CA 1
ATOM 2462 C C . GLN A 1 295 ? -7.355 -46.906 -33.219 1 69.69 295 GLN A C 1
ATOM 2464 O O . GLN A 1 295 ? -7.742 -46.562 -34.344 1 69.69 295 GLN A O 1
ATOM 2469 N N . LEU A 1 296 ? -6.266 -47.719 -32.906 1 66.75 296 LEU A N 1
ATOM 2470 C CA . LEU A 1 296 ? -5.586 -48.406 -34 1 66.75 296 LEU A CA 1
ATOM 2471 C C . LEU A 1 296 ? -6.062 -49.844 -34.125 1 66.75 296 LEU A C 1
ATOM 2473 O O . LEU A 1 296 ? -6.336 -50.5 -33.125 1 66.75 296 LEU A O 1
ATOM 2477 N N . ARG A 1 297 ? -6.586 -50.344 -35.25 1 58.94 297 ARG A N 1
ATOM 2478 C CA . ARG A 1 297 ? -6.992 -51.719 -35.5 1 58.94 297 ARG A CA 1
ATOM 2479 C C . ARG A 1 297 ? -6.105 -52.375 -36.562 1 58.94 297 ARG A C 1
ATOM 2481 O O . ARG A 1 297 ? -5.641 -51.688 -37.469 1 58.94 297 ARG A O 1
ATOM 2488 N N . LYS A 1 298 ? -5.426 -53.5 -36.188 1 50.94 298 LYS A N 1
ATOM 2489 C CA . LYS A 1 298 ? -4.551 -54.219 -37.125 1 50.94 298 LYS A CA 1
ATOM 2490 C C . LYS A 1 298 ? -5.352 -54.844 -38.25 1 50.94 298 LYS A C 1
ATOM 2492 O O . LYS A 1 298 ? -4.883 -54.875 -39.406 1 50.94 298 LYS A O 1
ATOM 2497 N N . GLU A 1 299 ? -6.445 -55.562 -38.125 1 50.66 299 GLU A N 1
ATOM 2498 C CA . GLU A 1 299 ? -6.609 -56.594 -39.125 1 50.66 299 GLU A CA 1
ATOM 2499 C C . GLU A 1 299 ? -6.988 -56.031 -40.5 1 50.66 299 GLU A C 1
ATOM 2501 O O . GLU A 1 299 ? -8.031 -55.375 -40.625 1 50.66 299 GLU A O 1
ATOM 2506 N N . GLY A 1 300 ? -6.301 -56.188 -41.625 1 51.09 300 GLY A N 1
ATOM 2507 C CA . GLY A 1 300 ? -6.367 -55.906 -43.031 1 51.09 300 GLY A CA 1
ATOM 2508 C C . GLY A 1 300 ? -6.578 -54.438 -43.344 1 51.09 300 GLY A C 1
ATOM 2509 O O . GLY A 1 300 ? -6.516 -54.031 -44.5 1 51.09 300 GLY A O 1
ATOM 2510 N N . GLU A 1 301 ? -7.043 -53.5 -42.5 1 49.59 301 GLU A N 1
ATOM 2511 C CA . GLU A 1 301 ? -7.285 -52.062 -42.75 1 49.59 301 GLU A CA 1
ATOM 2512 C C . GLU A 1 301 ? -6.906 -51.219 -41.562 1 49.59 301 GLU A C 1
ATOM 2514 O O . GLU A 1 301 ? -7.141 -51.594 -40.406 1 49.59 301 GLU A O 1
ATOM 2519 N N . ILE A 1 302 ? -5.777 -50.406 -41.562 1 52.78 302 ILE A N 1
ATOM 2520 C CA . ILE A 1 302 ? -5.41 -49.531 -40.469 1 52.78 302 ILE A CA 1
ATOM 2521 C C . ILE A 1 302 ? -6.344 -48.312 -40.438 1 52.78 302 ILE A C 1
ATOM 2523 O O . ILE A 1 302 ? -6.465 -47.594 -41.438 1 52.78 302 ILE A O 1
ATOM 2527 N N . TRP A 1 303 ? -7.395 -48.312 -39.531 1 55.09 303 TRP A N 1
ATOM 2528 C CA . TRP A 1 303 ? -8.242 -47.125 -39.375 1 55.09 303 TRP A CA 1
ATOM 2529 C C . TRP A 1 303 ? -7.824 -46.344 -38.125 1 55.09 303 TRP A C 1
ATOM 2531 O O . TRP A 1 303 ? -7.465 -46.906 -37.094 1 55.09 303 TRP A O 1
ATOM 2541 N N . LEU A 1 304 ? -7.402 -45 -38.344 1 59.72 304 LEU A N 1
ATOM 2542 C CA . LEU A 1 304 ? -7.172 -44.031 -37.281 1 59.72 304 LEU A CA 1
ATOM 2543 C C . LEU A 1 304 ? -8.461 -43.312 -36.906 1 59.72 304 LEU A C 1
ATOM 2545 O O . LEU A 1 304 ? -9.102 -42.719 -37.781 1 59.72 304 LEU A O 1
ATOM 2549 N N . VAL A 1 305 ? -9.094 -43.656 -35.656 1 56.47 305 VAL A N 1
ATOM 2550 C CA . VAL A 1 305 ? -10.289 -42.969 -35.188 1 56.47 305 VAL A CA 1
ATOM 2551 C C . VAL A 1 305 ? -9.945 -42.094 -34 1 56.47 305 VAL A C 1
ATOM 2553 O O . VAL A 1 305 ? -9.312 -42.562 -33.031 1 56.47 305 VAL A O 1
ATOM 2556 N N . ASP A 1 306 ? -10.102 -40.719 -34.062 1 57.16 306 ASP A N 1
ATOM 2557 C CA . ASP A 1 306 ? -10.047 -39.812 -32.906 1 57.16 306 ASP A CA 1
ATOM 2558 C C . ASP A 1 306 ? -11.32 -39.906 -32.062 1 57.16 306 ASP A C 1
ATOM 2560 O O . ASP A 1 306 ? -12.414 -39.594 -32.562 1 57.16 306 ASP A O 1
ATOM 2564 N N . VAL A 1 307 ? -11.281 -40.406 -30.875 1 56.88 307 VAL A N 1
ATOM 2565 C CA . VAL A 1 307 ? -12.422 -40.688 -30.016 1 56.88 307 VAL A CA 1
ATOM 2566 C C . VAL A 1 307 ? -13.133 -39.406 -29.641 1 56.88 307 VAL A C 1
ATOM 2568 O O . VAL A 1 307 ? -14.344 -39.375 -29.422 1 56.88 307 VAL A O 1
ATOM 2571 N N . ASN A 1 308 ? -12.562 -38.344 -29.297 1 50.44 308 ASN A N 1
ATOM 2572 C CA . ASN A 1 308 ? -13.211 -37.125 -28.797 1 50.44 308 ASN A CA 1
ATOM 2573 C C . ASN A 1 308 ? -14.094 -36.5 -29.844 1 50.44 308 ASN A C 1
ATOM 2575 O O . ASN A 1 308 ? -14.992 -35.719 -29.516 1 50.44 308 ASN A O 1
ATOM 2579 N N . TYR A 1 309 ? -13.742 -36.5 -31.094 1 45 309 TYR A N 1
ATOM 2580 C CA . TYR A 1 309 ? -14.57 -35.875 -32.125 1 45 309 TYR A CA 1
ATOM 2581 C C . TYR A 1 309 ? -15.547 -36.875 -32.719 1 45 309 TYR A C 1
ATOM 2583 O O . TYR A 1 309 ? -16.25 -36.531 -33.688 1 45 309 TYR A O 1
ATOM 2591 N N . GLY A 1 310 ? -15.891 -37.781 -32.094 1 41.19 310 GLY A N 1
ATOM 2592 C CA . GLY A 1 310 ? -16.812 -38.688 -32.75 1 41.19 310 GLY A CA 1
ATOM 2593 C C . GLY A 1 310 ? -16.469 -38.906 -34.219 1 41.19 310 GLY A C 1
ATOM 2594 O O . GLY A 1 310 ? -17.219 -39.562 -34.938 1 41.19 310 GLY A O 1
ATOM 2595 N N . THR A 1 311 ? -16.141 -37.781 -34.75 1 37.94 311 THR A N 1
ATOM 2596 C CA . THR A 1 311 ? -15.938 -37.844 -36.188 1 37.94 311 THR A CA 1
ATOM 2597 C C . THR A 1 311 ? -14.758 -38.719 -36.531 1 37.94 311 THR A C 1
ATOM 2599 O O . THR A 1 311 ? -13.711 -38.656 -35.875 1 37.94 311 THR A O 1
ATOM 2602 N N . PHE A 1 312 ? -15.156 -39.688 -37.156 1 39.28 312 PHE A N 1
ATOM 2603 C CA . PHE A 1 312 ? -14.359 -40.656 -37.875 1 39.28 312 PHE A CA 1
ATOM 2604 C C . PHE A 1 312 ? -13.234 -40 -38.656 1 39.28 312 PHE A C 1
ATOM 2606 O O . PHE A 1 312 ? -13.492 -39.188 -39.562 1 39.28 312 PHE A O 1
ATOM 2613 N N . ILE A 1 313 ? -12.484 -39.281 -38.125 1 42 313 ILE A N 1
ATOM 2614 C CA . ILE A 1 313 ? -11.438 -39.188 -39.156 1 42 313 ILE A CA 1
ATOM 2615 C C . ILE A 1 313 ? -11.016 -40.594 -39.562 1 42 313 ILE A C 1
ATOM 2617 O O . ILE A 1 313 ? -10.312 -41.281 -38.844 1 42 313 ILE A O 1
ATOM 2621 N N . LEU A 1 314 ? -11.93 -41.406 -39.812 1 40.16 314 LEU A N 1
ATOM 2622 C CA . LEU A 1 314 ? -11.562 -42.562 -40.625 1 40.16 314 LEU A CA 1
ATOM 2623 C C . LEU A 1 314 ? -10.516 -42.188 -41.656 1 40.16 314 LEU A C 1
ATOM 2625 O O . LEU A 1 314 ? -10.828 -41.562 -42.656 1 40.16 314 LEU A O 1
ATOM 2629 N N . LYS A 1 315 ? -9.555 -41.5 -41.438 1 42.06 315 LYS A N 1
ATOM 2630 C CA . LYS A 1 315 ? -8.773 -41.812 -42.625 1 42.06 315 LYS A CA 1
ATOM 2631 C C . LYS A 1 315 ? -8.828 -43.281 -42.938 1 42.06 315 LYS A C 1
ATOM 2633 O O . LYS A 1 315 ? -8.148 -44.094 -42.281 1 42.06 315 LYS A O 1
ATOM 2638 N N . ASN A 1 316 ? -9.867 -43.844 -42.844 1 38.81 316 ASN A N 1
ATOM 2639 C CA . ASN A 1 316 ? -10.031 -45.156 -43.469 1 38.81 316 ASN A CA 1
ATOM 2640 C C . ASN A 1 316 ? -9.039 -45.344 -44.625 1 38.81 316 ASN A C 1
ATOM 2642 O O . ASN A 1 316 ? -8.977 -46.438 -45.188 1 38.81 316 ASN A O 1
ATOM 2646 N N . ASP A 1 317 ? -9.086 -44.375 -45.5 1 40.44 317 ASP A N 1
ATOM 2647 C CA . ASP A 1 317 ? -8.359 -44.688 -46.719 1 40.44 317 ASP A CA 1
ATOM 2648 C C . ASP A 1 317 ? -6.883 -44.969 -46.438 1 40.44 317 ASP A C 1
ATOM 2650 O O . ASP A 1 317 ? -6.078 -44.031 -46.344 1 40.44 317 ASP A O 1
ATOM 2654 N N . ILE A 1 318 ? -6.672 -45.844 -45.594 1 44.91 318 ILE A N 1
ATOM 2655 C CA . ILE A 1 318 ? -5.426 -46.625 -45.562 1 44.91 318 ILE A CA 1
ATOM 2656 C C . ILE A 1 318 ? -4.684 -46.406 -46.906 1 44.91 318 ILE A C 1
ATOM 2658 O O . ILE A 1 318 ? -3.479 -46.656 -46.969 1 44.91 318 ILE A O 1
ATOM 2662 N N . ASP A 1 319 ? -5.617 -46.156 -47.688 1 49.88 319 ASP A N 1
ATOM 2663 C CA . ASP A 1 319 ? -5.016 -46.062 -49 1 49.88 319 ASP A CA 1
ATOM 2664 C C . ASP A 1 319 ? -4.031 -44.875 -49.062 1 49.88 319 ASP A C 1
ATOM 2666 O O . ASP A 1 319 ? -3.248 -44.781 -50.031 1 49.88 319 ASP A O 1
ATOM 2670 N N . GLU A 1 320 ? -4.23 -44.156 -47.906 1 55.81 320 GLU A N 1
ATOM 2671 C CA . GLU A 1 320 ? -3.318 -43.031 -48.031 1 55.81 320 GLU A CA 1
ATOM 2672 C C . GLU A 1 320 ? -2.008 -43.281 -47.281 1 55.81 320 GLU A C 1
ATOM 2674 O O . GLU A 1 320 ? -1.037 -42.562 -47.469 1 55.81 320 GLU A O 1
ATOM 2679 N N . PHE A 1 321 ? -2.197 -44.344 -46.344 1 66.75 321 PHE A N 1
ATOM 2680 C CA . PHE A 1 321 ? -0.919 -44.656 -45.688 1 66.75 321 PHE A CA 1
ATOM 2681 C C . PHE A 1 321 ? -0.366 -45.969 -46.219 1 66.75 321 PHE A C 1
ATOM 2683 O O . PHE A 1 321 ? -1.094 -46.969 -46.312 1 66.75 321 PHE A O 1
ATOM 2690 N N . GLU A 1 322 ? 0.702 -46 -46.781 1 64.81 322 GLU A N 1
ATOM 2691 C CA . GLU A 1 322 ? 1.346 -47.156 -47.406 1 64.81 322 GLU A CA 1
ATOM 2692 C C . GLU A 1 322 ? 1.717 -48.219 -46.344 1 64.81 322 GLU A C 1
ATOM 2694 O O . GLU A 1 322 ? 1.613 -49.406 -46.625 1 64.81 322 GLU A O 1
ATOM 2699 N N . ASP A 1 323 ? 2.174 -47.781 -45.094 1 73.5 323 ASP A N 1
ATOM 2700 C CA . ASP A 1 323 ? 2.619 -48.719 -44.062 1 73.5 323 ASP A CA 1
ATOM 2701 C C . ASP A 1 323 ? 2.488 -48.094 -42.656 1 73.5 323 ASP A C 1
ATOM 2703 O O . ASP A 1 323 ? 1.966 -47 -42.531 1 73.5 323 ASP A O 1
ATOM 2707 N N . MET A 1 324 ? 2.773 -48.875 -41.656 1 75.75 324 MET A N 1
ATOM 2708 C CA . MET A 1 324 ? 2.641 -48.5 -40.281 1 75.75 324 MET A CA 1
ATOM 2709 C C . MET A 1 324 ? 3.592 -47.344 -39.938 1 75.75 324 MET A C 1
ATOM 2711 O O . MET A 1 324 ? 3.332 -46.594 -39 1 75.75 324 MET A O 1
ATOM 2715 N N . ASP A 1 325 ? 4.613 -47.312 -40.688 1 78.12 325 ASP A N 1
ATOM 2716 C CA . ASP A 1 325 ? 5.57 -46.25 -40.469 1 78.12 325 ASP A CA 1
ATOM 2717 C C . ASP A 1 325 ? 4.973 -44.875 -40.812 1 78.12 325 ASP A C 1
ATOM 2719 O O . ASP A 1 325 ? 5.242 -43.875 -40.156 1 78.12 325 ASP A O 1
ATOM 2723 N N . GLU A 1 326 ? 4.195 -44.844 -41.719 1 77.75 326 GLU A N 1
ATOM 2724 C CA . GLU A 1 326 ? 3.521 -43.594 -42.094 1 77.75 326 GLU A CA 1
ATOM 2725 C C . GLU A 1 326 ? 2.48 -43.188 -41.062 1 77.75 326 GLU A C 1
ATOM 2727 O O . GLU A 1 326 ? 2.289 -42 -40.844 1 77.75 326 GLU A O 1
ATOM 2732 N N . VAL A 1 327 ? 1.879 -44.156 -40.562 1 77 327 VAL A N 1
ATOM 2733 C CA . VAL A 1 327 ? 0.892 -43.906 -39.531 1 77 327 VAL A CA 1
ATOM 2734 C C . VAL A 1 327 ? 1.578 -43.281 -38.312 1 77 327 VAL A C 1
ATOM 2736 O O . VAL A 1 327 ? 1.097 -42.281 -37.75 1 77 327 VAL A O 1
ATOM 2739 N N . LYS A 1 328 ? 2.621 -43.906 -37.938 1 81 328 LYS A N 1
ATOM 2740 C CA . LYS A 1 328 ? 3.387 -43.406 -36.781 1 81 328 LYS A CA 1
ATOM 2741 C C . LYS A 1 328 ? 3.85 -41.969 -37.031 1 81 328 LYS A C 1
ATOM 2743 O O . LYS A 1 328 ? 3.787 -41.125 -36.125 1 81 328 LYS A O 1
ATOM 2748 N N . ASN A 1 329 ? 4.219 -41.75 -38.156 1 82 329 ASN A N 1
ATOM 2749 C CA . ASN A 1 329 ? 4.641 -40.406 -38.531 1 82 329 ASN A CA 1
ATOM 2750 C C . ASN A 1 329 ? 3.482 -39.406 -38.469 1 82 329 ASN A C 1
ATOM 2752 O O . ASN A 1 329 ? 3.658 -38.281 -38.031 1 82 329 ASN A O 1
ATOM 2756 N N . TYR A 1 330 ? 2.494 -39.812 -38.906 1 78.5 330 TYR A N 1
ATOM 2757 C CA . TYR A 1 330 ? 1.308 -38.969 -38.875 1 78.5 330 TYR A CA 1
ATOM 2758 C C . TYR A 1 330 ? 0.933 -38.625 -37.438 1 78.5 330 TYR A C 1
ATOM 2760 O O . TYR A 1 330 ? 0.677 -37.469 -37.125 1 78.5 330 TYR A O 1
ATOM 2768 N N . ILE A 1 331 ? 0.902 -39.656 -36.656 1 80.06 331 ILE A N 1
ATOM 2769 C CA . ILE A 1 331 ? 0.534 -39.469 -35.25 1 80.06 331 ILE A CA 1
ATOM 2770 C C . ILE A 1 331 ? 1.531 -38.531 -34.562 1 80.06 331 ILE A C 1
ATOM 2772 O O . ILE A 1 331 ? 1.142 -37.625 -33.812 1 80.06 331 ILE A O 1
ATOM 2776 N N . TYR A 1 332 ? 2.723 -38.719 -34.844 1 81.62 332 TYR A N 1
ATOM 2777 C CA . TYR A 1 332 ? 3.764 -37.875 -34.281 1 81.62 332 TYR A CA 1
ATOM 2778 C C . TYR A 1 332 ? 3.555 -36.438 -34.688 1 81.62 332 TYR A C 1
ATOM 2780 O O . TYR A 1 332 ? 3.66 -35.531 -33.844 1 81.62 332 TYR A O 1
ATOM 2788 N N . GLU A 1 333 ? 3.225 -36.188 -35.906 1 78.94 333 GLU A N 1
ATOM 2789 C CA . GLU A 1 333 ? 3.006 -34.844 -36.406 1 78.94 333 GLU A CA 1
ATOM 2790 C C . GLU A 1 333 ? 1.753 -34.219 -35.781 1 78.94 333 GLU A C 1
ATOM 2792 O O . GLU A 1 333 ? 1.737 -33.031 -35.438 1 78.94 333 GLU A O 1
ATOM 2797 N N . GLU A 1 334 ? 0.804 -35 -35.625 1 76.06 334 GLU A N 1
ATOM 2798 C CA . GLU A 1 334 ? -0.422 -34.531 -35 1 76.06 334 GLU A CA 1
ATOM 2799 C C . GLU A 1 334 ? -0.182 -34.156 -33.531 1 76.06 334 GLU A C 1
ATOM 2801 O O . GLU A 1 334 ? -0.764 -33.188 -33 1 76.06 334 GLU A O 1
ATOM 2806 N N . LEU A 1 335 ? 0.592 -35.031 -32.906 1 79 335 LEU A N 1
ATOM 2807 C CA . LEU A 1 335 ? 0.893 -34.781 -31.516 1 79 335 LEU A CA 1
ATOM 2808 C C . LEU A 1 335 ? 1.72 -33.5 -31.344 1 79 335 LEU A C 1
ATOM 2810 O O . LEU A 1 335 ? 1.521 -32.75 -30.391 1 79 335 LEU A O 1
ATOM 2814 N N . LYS A 1 336 ? 2.582 -33.281 -32.156 1 77.38 336 LYS A N 1
ATOM 2815 C CA . LYS A 1 336 ? 3.387 -32.062 -32.125 1 77.38 336 LYS A CA 1
ATOM 2816 C C . LYS A 1 336 ? 2.508 -30.812 -32.25 1 77.38 336 LYS A C 1
ATOM 2818 O O . LYS A 1 336 ? 2.771 -29.797 -31.609 1 77.38 336 LYS A O 1
ATOM 2823 N N . ASP A 1 337 ? 1.553 -30.906 -33 1 73.19 337 ASP A N 1
ATOM 2824 C CA . ASP A 1 337 ? 0.656 -29.781 -33.25 1 73.19 337 ASP A CA 1
ATOM 2825 C C . ASP A 1 337 ? -0.31 -29.594 -32.062 1 73.19 337 ASP A C 1
ATOM 2827 O O . ASP A 1 337 ? -0.651 -28.453 -31.719 1 73.19 337 ASP A O 1
ATOM 2831 N N . SER A 1 338 ? -0.621 -30.734 -31.562 1 73.44 338 SER A N 1
ATOM 2832 C CA . SER A 1 338 ? -1.674 -30.688 -30.547 1 73.44 338 SER A CA 1
ATOM 2833 C C . SER A 1 338 ? -1.103 -30.375 -29.172 1 73.44 338 SER A C 1
ATOM 2835 O O . SER A 1 338 ? -1.793 -29.797 -28.328 1 73.44 338 SER A O 1
ATOM 2837 N N . VAL A 1 339 ? 0.102 -30.906 -28.969 1 73.75 339 VAL A N 1
ATOM 2838 C CA . VAL A 1 339 ? 0.708 -30.734 -27.656 1 73.75 339 VAL A CA 1
ATOM 2839 C C . VAL A 1 339 ? 1.73 -29.594 -27.719 1 73.75 339 VAL A C 1
ATOM 2841 O O . VAL A 1 339 ? 2.918 -29.828 -27.953 1 73.75 339 VAL A O 1
ATOM 2844 N N . GLU A 1 340 ? 1.262 -28.406 -27.812 1 62.84 340 GLU A N 1
ATOM 2845 C CA . GLU A 1 340 ? 2.193 -27.281 -27.781 1 62.84 340 GLU A CA 1
ATOM 2846 C C . GLU A 1 340 ? 2.449 -26.828 -26.344 1 62.84 340 GLU A C 1
ATOM 2848 O O . GLU A 1 340 ? 1.554 -26.281 -25.688 1 62.84 340 GLU A O 1
ATOM 2853 N N . ILE A 1 341 ? 3.568 -27.453 -25.906 1 65.44 341 ILE A N 1
ATOM 2854 C CA . ILE A 1 341 ? 3.947 -26.969 -24.578 1 65.44 341 ILE A CA 1
ATOM 2855 C C . ILE A 1 341 ? 5.223 -26.141 -24.672 1 65.44 341 ILE A C 1
ATOM 2857 O O . ILE A 1 341 ? 6.227 -26.594 -25.219 1 65.44 341 ILE A O 1
ATOM 2861 N N . ASN A 1 342 ? 5.316 -25.016 -24 1 56.59 342 ASN A N 1
ATOM 2862 C CA . ASN A 1 342 ? 6.484 -24.188 -23.734 1 56.59 342 ASN A CA 1
ATOM 2863 C C . ASN A 1 342 ? 7.395 -24.078 -24.953 1 56.59 342 ASN A C 1
ATOM 2865 O O . ASN A 1 342 ? 8.617 -24.141 -24.828 1 56.59 342 ASN A O 1
ATOM 2869 N N . ASP A 1 343 ? 6.871 -24.062 -26.234 1 58.22 343 ASP A N 1
ATOM 2870 C CA . ASP A 1 343 ? 7.652 -23.922 -27.453 1 58.22 343 ASP A CA 1
ATOM 2871 C C . ASP A 1 343 ? 8.625 -25.078 -27.625 1 58.22 343 ASP A C 1
ATOM 2873 O O . ASP A 1 343 ? 9.758 -24.875 -28.078 1 58.22 343 ASP A O 1
ATOM 2877 N N . PHE A 1 344 ? 8.297 -26.234 -27.109 1 62.22 344 PHE A N 1
ATOM 2878 C CA . PHE A 1 344 ? 9.203 -27.375 -27.141 1 62.22 344 PHE A CA 1
ATOM 2879 C C . PHE A 1 344 ? 8.875 -28.297 -28.312 1 62.22 344 PHE A C 1
ATOM 2881 O O . PHE A 1 344 ? 7.703 -28.609 -28.562 1 62.22 344 PHE A O 1
ATOM 2888 N N . GLU A 1 345 ? 9.984 -28.438 -29.234 1 62.44 345 GLU A N 1
ATOM 2889 C CA . GLU A 1 345 ? 9.875 -29.453 -30.297 1 62.44 345 GLU A CA 1
ATOM 2890 C C . GLU A 1 345 ? 10.516 -30.766 -29.859 1 62.44 345 GLU A C 1
ATOM 2892 O O . GLU A 1 345 ? 11.742 -30.844 -29.734 1 62.44 345 GLU A O 1
ATOM 2897 N N . PRO A 1 346 ? 9.75 -31.781 -29.469 1 66 346 PRO A N 1
ATOM 2898 C CA . PRO A 1 346 ? 10.297 -33.031 -28.891 1 66 346 PRO A CA 1
ATOM 2899 C C . PRO A 1 346 ? 11 -33.875 -29.938 1 66 346 PRO A C 1
ATOM 2901 O O . PRO A 1 346 ? 10.594 -33.906 -31.094 1 66 346 PRO A O 1
ATOM 2904 N N . ASP A 1 347 ? 12.211 -34.219 -29.656 1 69.69 347 ASP A N 1
ATOM 2905 C CA . ASP A 1 347 ? 12.797 -35.312 -30.391 1 69.69 347 ASP A CA 1
ATOM 2906 C C . ASP A 1 347 ? 12.414 -36.656 -29.734 1 69.69 347 ASP A C 1
ATOM 2908 O O . ASP A 1 347 ? 13.258 -37.312 -29.125 1 69.69 347 ASP A O 1
ATOM 2912 N N . CYS A 1 348 ? 11.039 -36.906 -29.75 1 75.31 348 CYS A N 1
ATOM 2913 C CA . CYS A 1 348 ? 10.57 -38.094 -29.031 1 75.31 348 CYS A CA 1
ATOM 2914 C C . CYS A 1 348 ? 9.898 -39.062 -29.969 1 75.31 348 CYS A C 1
ATOM 2916 O O . CYS A 1 348 ? 8.992 -39.812 -29.562 1 75.31 348 CYS A O 1
ATOM 2918 N N . LYS A 1 349 ? 10.305 -39.125 -31.156 1 81.5 349 LYS A N 1
ATOM 2919 C CA . LYS A 1 349 ? 9.688 -39.969 -32.188 1 81.5 349 LYS A CA 1
ATOM 2920 C C . LYS A 1 349 ? 9.773 -41.438 -31.812 1 81.5 349 LYS A C 1
ATOM 2922 O O . LYS A 1 349 ? 8.805 -42.188 -31.984 1 81.5 349 LYS A O 1
ATOM 2927 N N . GLU A 1 350 ? 10.922 -41.844 -31.281 1 81.12 350 GLU A N 1
ATOM 2928 C CA . GLU A 1 350 ? 11.109 -43.25 -30.938 1 81.12 350 GLU A CA 1
ATOM 2929 C C . GLU A 1 350 ? 10.109 -43.688 -29.875 1 81.12 350 GLU A C 1
ATOM 2931 O O . GLU A 1 350 ? 9.578 -44.812 -29.938 1 81.12 350 GLU A O 1
ATOM 2936 N N . GLN A 1 351 ? 9.883 -42.844 -29.016 1 84 351 GLN A N 1
ATOM 2937 C CA . GLN A 1 351 ? 8.953 -43.156 -27.938 1 84 351 GLN A CA 1
ATOM 2938 C C . GLN A 1 351 ? 7.52 -43.25 -28.469 1 84 351 GLN A C 1
ATOM 2940 O O . GLN A 1 351 ? 6.758 -44.125 -28.062 1 84 351 GLN A O 1
ATOM 2945 N N . ILE A 1 352 ? 7.215 -42.406 -29.312 1 81.31 352 ILE A N 1
ATOM 2946 C CA . ILE A 1 352 ? 5.883 -42.406 -29.906 1 81.31 352 ILE A CA 1
ATOM 2947 C C . ILE A 1 352 ? 5.684 -43.688 -30.688 1 81.31 352 ILE A C 1
ATOM 2949 O O . ILE A 1 352 ? 4.621 -44.312 -30.625 1 81.31 352 ILE A O 1
ATOM 2953 N N . ASP A 1 353 ? 6.727 -44.031 -31.375 1 81.19 353 ASP A N 1
ATOM 2954 C CA . ASP A 1 353 ? 6.684 -45.281 -32.125 1 81.19 353 ASP A CA 1
ATOM 2955 C C . ASP A 1 353 ? 6.391 -46.469 -31.219 1 81.19 353 ASP A C 1
ATOM 2957 O O . ASP A 1 353 ? 5.555 -47.312 -31.547 1 81.19 353 ASP A O 1
ATOM 2961 N N . THR A 1 354 ? 7.051 -46.406 -30.172 1 84.31 354 THR A N 1
ATOM 2962 C CA . THR A 1 354 ? 6.875 -47.5 -29.219 1 84.31 354 THR A CA 1
ATOM 2963 C C . THR A 1 354 ? 5.441 -47.531 -28.688 1 84.31 354 THR A C 1
ATOM 2965 O O . THR A 1 354 ? 4.844 -48.594 -28.562 1 84.31 354 THR A O 1
ATOM 2968 N N . TRP A 1 355 ? 4.875 -46.438 -28.438 1 81.38 355 TRP A N 1
ATOM 2969 C CA . TRP A 1 355 ? 3.516 -46.375 -27.922 1 81.38 355 TRP A CA 1
ATOM 2970 C C . TRP A 1 355 ? 2.504 -46.875 -28.938 1 81.38 355 TRP A C 1
ATOM 2972 O O . TRP A 1 355 ? 1.555 -47.594 -28.562 1 81.38 355 TRP A O 1
ATOM 2982 N N . VAL A 1 356 ? 2.736 -46.531 -30.141 1 77.06 356 VAL A N 1
ATOM 2983 C CA . VAL A 1 356 ? 1.84 -46.938 -31.203 1 77.06 356 VAL A CA 1
ATOM 2984 C C . VAL A 1 356 ? 1.931 -48.469 -31.391 1 77.06 356 VAL A C 1
ATOM 2986 O O . VAL A 1 356 ? 0.912 -49.125 -31.562 1 77.06 356 VAL A O 1
ATOM 2989 N N . ASP A 1 357 ? 3.107 -48.969 -31.234 1 77.06 357 ASP A N 1
ATOM 2990 C CA . ASP A 1 357 ? 3.316 -50.406 -31.359 1 77.06 357 ASP A CA 1
ATOM 2991 C C . ASP A 1 357 ? 2.611 -51.156 -30.234 1 77.06 357 ASP A C 1
ATOM 2993 O O . ASP A 1 357 ? 2.014 -52.219 -30.469 1 77.06 357 ASP A O 1
ATOM 2997 N N . GLU A 1 358 ? 2.672 -50.625 -29.141 1 78.81 358 GLU A N 1
ATOM 2998 C CA . GLU A 1 358 ? 2.049 -51.25 -27.984 1 78.81 358 GLU A CA 1
ATOM 2999 C C . GLU A 1 358 ? 0.528 -51.25 -28.109 1 78.81 358 GLU A C 1
ATOM 3001 O O . GLU A 1 358 ? -0.13 -52.219 -27.734 1 78.81 358 GLU A O 1
ATOM 3006 N N . LYS A 1 359 ? 0.011 -50.219 -28.594 1 75.75 359 LYS A N 1
ATOM 3007 C CA . LYS A 1 359 ? -1.436 -50.094 -28.75 1 75.75 359 LYS A CA 1
ATOM 3008 C C . LYS A 1 359 ? -1.941 -51.062 -29.828 1 75.75 359 LYS A C 1
ATOM 3010 O O . LYS A 1 359 ? -3.053 -51.594 -29.719 1 75.75 359 LYS A O 1
ATOM 3015 N N . LEU A 1 360 ? -1.152 -51.25 -30.828 1 68 360 LEU A N 1
ATOM 3016 C CA . LEU A 1 360 ? -1.498 -52.188 -31.906 1 68 360 LEU A CA 1
ATOM 3017 C C . LEU A 1 360 ? -1.451 -53.625 -31.422 1 68 360 LEU A C 1
ATOM 3019 O O . LEU A 1 360 ? -2.26 -54.438 -31.844 1 68 360 LEU A O 1
ATOM 3023 N N . MET A 1 361 ? -0.605 -53.844 -30.516 1 64.81 361 MET A N 1
ATOM 3024 C CA . MET A 1 361 ? -0.5 -55.219 -29.969 1 64.81 361 MET A CA 1
ATOM 3025 C C . MET A 1 361 ? -1.703 -55.531 -29.094 1 64.81 361 MET A C 1
ATOM 3027 O O . MET A 1 361 ? -2.164 -56.688 -29.078 1 64.81 361 MET A O 1
ATOM 3031 N N . ILE A 1 362 ? -2.193 -54.562 -28.391 1 59.5 362 ILE A N 1
ATOM 3032 C CA . ILE A 1 362 ? -3.32 -54.812 -27.5 1 59.5 362 ILE A CA 1
ATOM 3033 C C . ILE A 1 362 ? -4.602 -54.969 -28.312 1 59.5 362 ILE A C 1
ATOM 3035 O O . ILE A 1 362 ? -5.492 -55.719 -27.922 1 59.5 362 ILE A O 1
ATOM 3039 N N . ALA A 1 363 ? -4.738 -54.312 -29.297 1 55.41 363 ALA A N 1
ATOM 3040 C CA . ALA A 1 363 ? -5.93 -54.438 -30.141 1 55.41 363 ALA A CA 1
ATOM 3041 C C . ALA A 1 363 ? -5.961 -55.781 -30.875 1 55.41 363 ALA A C 1
ATOM 3043 O O . ALA A 1 363 ? -7.012 -56.188 -31.359 1 55.41 363 ALA A O 1
ATOM 3044 N N . GLU A 1 364 ? -4.898 -56.562 -30.844 1 49.12 364 GLU A N 1
ATOM 3045 C CA . GLU A 1 364 ? -4.918 -57.938 -31.359 1 49.12 364 GLU A CA 1
ATOM 3046 C C . GLU A 1 364 ? -5.43 -58.906 -30.312 1 49.12 364 GLU A C 1
ATOM 3048 O O . GLU A 1 364 ? -6.148 -59.844 -30.641 1 49.12 364 GLU A O 1
ATOM 3053 N N . MET B 1 1 ? -8.844 -4.363 -20.125 1 73.62 1 MET B N 1
ATOM 3054 C CA . MET B 1 1 ? -8.477 -5.766 -19.953 1 73.62 1 MET B CA 1
ATOM 3055 C C . MET B 1 1 ? -7.965 -6.02 -18.531 1 73.62 1 MET B C 1
ATOM 3057 O O . MET B 1 1 ? -7.375 -5.133 -17.922 1 73.62 1 MET B O 1
ATOM 3061 N N . SER B 1 2 ? -8.484 -7.141 -17.938 1 84.94 2 SER B N 1
ATOM 3062 C CA . SER B 1 2 ? -8.078 -7.535 -16.594 1 84.94 2 SER B CA 1
ATOM 3063 C C . SER B 1 2 ? -7.551 -8.969 -16.578 1 84.94 2 SER B C 1
ATOM 3065 O O . SER B 1 2 ? -8.211 -9.883 -17.078 1 84.94 2 SER B O 1
ATOM 3067 N N . ILE B 1 3 ? -6.395 -9.07 -16.062 1 90.5 3 ILE B N 1
ATOM 3068 C CA . ILE B 1 3 ? -5.703 -10.352 -16.109 1 90.5 3 ILE B CA 1
ATOM 3069 C C . ILE B 1 3 ? -5.84 -11.062 -14.773 1 90.5 3 ILE B C 1
ATOM 3071 O O . ILE B 1 3 ? -5.711 -10.438 -13.719 1 90.5 3 ILE B O 1
ATOM 3075 N N . VAL B 1 4 ? -6.207 -12.32 -14.852 1 91.81 4 VAL B N 1
ATOM 3076 C CA . VAL B 1 4 ? -6.137 -13.219 -13.703 1 91.81 4 VAL B CA 1
ATOM 3077 C C . VAL B 1 4 ? -5.184 -14.367 -14 1 91.81 4 VAL B C 1
ATOM 3079 O O . VAL B 1 4 ? -5.332 -15.055 -15.016 1 91.81 4 VAL B O 1
ATOM 3082 N N . LYS B 1 5 ? -4.176 -14.531 -13.172 1 94.31 5 LYS B N 1
ATOM 3083 C CA . LYS B 1 5 ? -3.229 -15.633 -13.312 1 94.31 5 LYS B CA 1
ATOM 3084 C C . LYS B 1 5 ? -3.461 -16.688 -12.234 1 94.31 5 LYS B C 1
ATOM 3086 O O . LYS B 1 5 ? -3.615 -16.359 -11.062 1 94.31 5 LYS B O 1
ATOM 3091 N N . VAL B 1 6 ? -3.443 -17.953 -12.672 1 95 6 VAL B N 1
ATOM 3092 C CA . VAL B 1 6 ? -3.785 -19.047 -11.773 1 95 6 VAL B CA 1
ATOM 3093 C C . VAL B 1 6 ? -2.756 -20.172 -11.906 1 95 6 VAL B C 1
ATOM 3095 O O . VAL B 1 6 ? -2.268 -20.438 -13.008 1 95 6 VAL B O 1
ATOM 3098 N N . GLN B 1 7 ? -2.375 -20.672 -10.828 1 95.06 7 GLN B N 1
ATOM 3099 C CA . GLN B 1 7 ? -1.6 -21.906 -10.789 1 95.06 7 GLN B CA 1
ATOM 3100 C C . GLN B 1 7 ? -2.432 -23.062 -10.242 1 95.06 7 GLN B C 1
ATOM 3102 O O . GLN B 1 7 ? -3.051 -22.953 -9.188 1 95.06 7 GLN B O 1
ATOM 3107 N N . ILE B 1 8 ? -2.455 -24.156 -11.016 1 95.44 8 ILE B N 1
ATOM 3108 C CA . ILE B 1 8 ? -3.26 -25.312 -10.625 1 95.44 8 ILE B CA 1
ATOM 3109 C C . ILE B 1 8 ? -2.385 -26.562 -10.578 1 95.44 8 ILE B C 1
ATOM 3111 O O . ILE B 1 8 ? -1.525 -26.75 -11.438 1 95.44 8 ILE B O 1
ATOM 3115 N N . ASN B 1 9 ? -2.523 -27.25 -9.508 1 95.44 9 ASN B N 1
ATOM 3116 C CA . ASN B 1 9 ? -1.984 -28.594 -9.383 1 95.44 9 ASN B CA 1
ATOM 3117 C C . ASN B 1 9 ? -3.047 -29.656 -9.68 1 95.44 9 ASN B C 1
ATOM 3119 O O . ASN B 1 9 ? -4.133 -29.625 -9.094 1 95.44 9 ASN B O 1
ATOM 3123 N N . HIS B 1 10 ? -2.766 -30.516 -10.656 1 94.31 10 HIS B N 1
ATOM 3124 C CA . HIS B 1 10 ? -3.801 -31.453 -11.094 1 94.31 10 HIS B CA 1
ATOM 3125 C C . HIS B 1 10 ? -3.201 -32.781 -11.508 1 94.31 10 HIS B C 1
ATOM 3127 O O . HIS B 1 10 ? -2.012 -32.875 -11.82 1 94.31 10 HIS B O 1
ATOM 3133 N N . THR B 1 11 ? -4.012 -33.812 -11.438 1 93.5 11 THR B N 1
ATOM 3134 C CA . THR B 1 11 ? -3.545 -35.188 -11.648 1 93.5 11 THR B CA 1
ATOM 3135 C C . THR B 1 11 ? -3.525 -35.531 -13.133 1 93.5 11 THR B C 1
ATOM 3137 O O . THR B 1 11 ? -2.758 -36.375 -13.57 1 93.5 11 THR B O 1
ATOM 3140 N N . LYS B 1 12 ? -4.41 -34.938 -13.805 1 88.19 12 LYS B N 1
ATOM 3141 C CA . LYS B 1 12 ? -4.48 -35.094 -15.25 1 88.19 12 LYS B CA 1
ATOM 3142 C C . LYS B 1 12 ? -4.383 -33.75 -15.969 1 88.19 12 LYS B C 1
ATOM 3144 O O . LYS B 1 12 ? -4.801 -32.719 -15.438 1 88.19 12 LYS B O 1
ATOM 3149 N N . ASN B 1 13 ? -3.838 -33.844 -17.094 1 83.88 13 ASN B N 1
ATOM 3150 C CA . ASN B 1 13 ? -3.652 -32.594 -17.828 1 83.88 13 ASN B CA 1
ATOM 3151 C C . ASN B 1 13 ? -4.984 -31.906 -18.125 1 83.88 13 ASN B C 1
ATOM 3153 O O . ASN B 1 13 ? -5.938 -32.562 -18.562 1 83.88 13 ASN B O 1
ATOM 3157 N N . LEU B 1 14 ? -5.07 -30.734 -17.75 1 86.75 14 LEU B N 1
ATOM 3158 C CA . LEU B 1 14 ? -6.188 -29.859 -18.094 1 86.75 14 LEU B CA 1
ATOM 3159 C C . LEU B 1 14 ? -5.805 -28.906 -19.219 1 86.75 14 LEU B C 1
ATOM 3161 O O . LEU B 1 14 ? -5.113 -27.906 -18.984 1 86.75 14 LEU B O 1
ATOM 3165 N N . ASN B 1 15 ? -6.293 -29.188 -20.422 1 84.81 15 ASN B N 1
ATOM 3166 C CA . ASN B 1 15 ? -5.898 -28.344 -21.547 1 84.81 15 ASN B CA 1
ATOM 3167 C C . ASN B 1 15 ? -6.699 -27.031 -21.578 1 84.81 15 ASN B C 1
ATOM 3169 O O . ASN B 1 15 ? -7.609 -26.844 -20.781 1 84.81 15 ASN B O 1
ATOM 3173 N N . LYS B 1 16 ? -6.309 -26.25 -22.453 1 89 16 LYS B N 1
ATOM 3174 C CA . LYS B 1 16 ? -6.887 -24.906 -22.578 1 89 16 LYS B CA 1
ATOM 3175 C C . LYS B 1 16 ? -8.383 -24.984 -22.875 1 89 16 LYS B C 1
ATOM 3177 O O . LYS B 1 16 ? -9.172 -24.219 -22.312 1 89 16 LYS B O 1
ATOM 3182 N N . GLU B 1 17 ? -8.766 -25.922 -23.734 1 87 17 GLU B N 1
ATOM 3183 C CA . GLU B 1 17 ? -10.156 -26.078 -24.141 1 87 17 GLU B CA 1
ATOM 3184 C C . GLU B 1 17 ? -11.047 -26.438 -22.953 1 87 17 GLU B C 1
ATOM 3186 O O . GLU B 1 17 ? -12.141 -25.891 -22.797 1 87 17 GLU B O 1
ATOM 3191 N N . VAL B 1 18 ? -10.523 -27.328 -22.156 1 88.5 18 VAL B N 1
ATOM 3192 C CA . VAL B 1 18 ? -11.273 -27.766 -20.984 1 88.5 18 VAL B CA 1
ATOM 3193 C C . VAL B 1 18 ? -11.438 -26.594 -20.016 1 88.5 18 VAL B C 1
ATOM 3195 O O . VAL B 1 18 ? -12.531 -26.359 -19.5 1 88.5 18 VAL B O 1
ATOM 3198 N N . LEU B 1 19 ? -10.352 -25.906 -19.766 1 93.88 19 LEU B N 1
ATOM 3199 C CA . LEU B 1 19 ? -10.391 -24.781 -18.859 1 93.88 19 LEU B CA 1
ATOM 3200 C C . LEU B 1 19 ? -11.344 -23.703 -19.359 1 93.88 19 LEU B C 1
ATOM 3202 O O . LEU B 1 19 ? -12.141 -23.156 -18.594 1 93.88 19 LEU B O 1
ATOM 3206 N N . ALA B 1 20 ? -11.297 -23.438 -20.594 1 94.19 20 ALA B N 1
ATOM 3207 C CA . ALA B 1 20 ? -12.125 -22.391 -21.188 1 94.19 20 ALA B CA 1
ATOM 3208 C C . ALA B 1 20 ? -13.594 -22.797 -21.203 1 94.19 20 ALA B C 1
ATOM 3210 O O . ALA B 1 20 ? -14.477 -21.953 -21.031 1 94.19 20 ALA B O 1
ATOM 3211 N N . SER B 1 21 ? -13.844 -24.062 -21.406 1 94.25 21 SER B N 1
ATOM 3212 C CA . SER B 1 21 ? -15.219 -24.547 -21.484 1 94.25 21 SER B CA 1
ATOM 3213 C C . SER B 1 21 ? -15.969 -24.297 -20.188 1 94.25 21 SER B C 1
ATOM 3215 O O . SER B 1 21 ? -17.156 -23.969 -20.188 1 94.25 21 SER B O 1
ATOM 3217 N N . HIS B 1 22 ? -15.297 -24.453 -19.109 1 94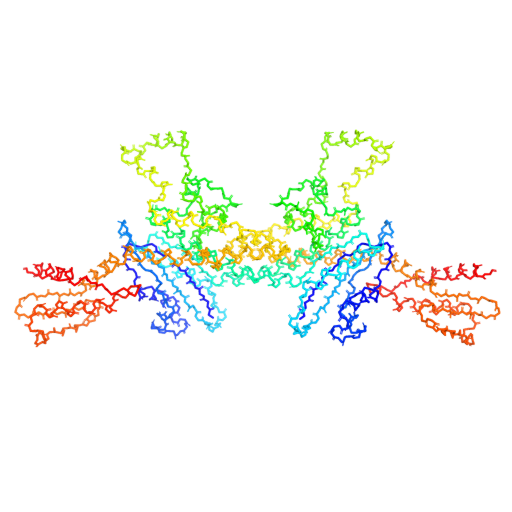.69 22 HIS B N 1
ATOM 3218 C CA . HIS B 1 22 ? -15.93 -24.219 -17.812 1 94.69 22 HIS B CA 1
ATOM 3219 C C . HIS B 1 22 ? -16.297 -22.75 -17.625 1 94.69 22 HIS B C 1
ATOM 3221 O O . HIS B 1 22 ? -17.297 -22.422 -17 1 94.69 22 HIS B O 1
ATOM 3227 N N . LEU B 1 23 ? -15.445 -21.859 -18.125 1 93.25 23 LEU B N 1
ATOM 3228 C CA . LEU B 1 23 ? -15.781 -20.438 -18.062 1 93.25 23 LEU B CA 1
ATOM 3229 C C . LEU B 1 23 ? -16.922 -20.109 -19.016 1 93.25 23 LEU B C 1
ATOM 3231 O O . LEU B 1 23 ? -17.797 -19.297 -18.688 1 93.25 23 LEU B O 1
ATOM 3235 N N . TYR B 1 24 ? -16.922 -20.703 -20.141 1 93.38 24 TYR B N 1
ATOM 3236 C CA . TYR B 1 24 ? -18 -20.516 -21.109 1 93.38 24 TYR B CA 1
ATOM 3237 C C . TYR B 1 24 ? -19.344 -20.906 -20.5 1 93.38 24 TYR B C 1
ATOM 3239 O O . TYR B 1 24 ? -20.328 -20.203 -20.672 1 93.38 24 TYR B O 1
ATOM 3247 N N . ASP B 1 25 ? -19.359 -22 -19.844 1 92.94 25 ASP B N 1
ATOM 3248 C CA . ASP B 1 25 ? -20.578 -22.484 -19.203 1 92.94 25 ASP B CA 1
ATOM 3249 C C . ASP B 1 25 ? -21.109 -21.469 -18.203 1 92.94 25 ASP B C 1
ATOM 3251 O O . ASP B 1 25 ? -22.312 -21.391 -17.969 1 92.94 25 ASP B O 1
ATOM 3255 N N . LEU B 1 26 ? -20.203 -20.703 -17.672 1 88 26 LEU B N 1
ATOM 3256 C CA . LEU B 1 26 ? -20.562 -19.75 -16.641 1 88 26 LEU B CA 1
ATOM 3257 C C . LEU B 1 26 ? -21.062 -18.438 -17.266 1 88 26 LEU B C 1
ATOM 3259 O O . LEU B 1 26 ? -22 -17.828 -16.766 1 88 26 LEU B O 1
ATOM 3263 N N . ILE B 1 27 ? -20.422 -18 -18.359 1 86.94 27 ILE B N 1
ATOM 3264 C CA . ILE B 1 27 ? -20.703 -16.625 -18.781 1 86.94 27 ILE B CA 1
ATOM 3265 C C . ILE B 1 27 ? -21.156 -16.609 -20.234 1 86.94 27 ILE B C 1
ATOM 3267 O O . ILE B 1 27 ? -21.672 -15.602 -20.719 1 86.94 27 ILE B O 1
ATOM 3271 N N . GLY B 1 28 ? -21.047 -17.641 -20.938 1 86.19 28 GLY B N 1
ATOM 3272 C CA . GLY B 1 28 ? -21.281 -17.672 -22.375 1 86.19 28 GLY B CA 1
ATOM 3273 C C . GLY B 1 28 ? -22.656 -17.172 -22.766 1 86.19 28 GLY B C 1
ATOM 3274 O O . GLY B 1 28 ? -22.781 -16.266 -23.594 1 86.19 28 GLY B O 1
ATOM 3275 N N . GLU B 1 29 ? -23.641 -17.688 -22.172 1 83.75 29 GLU B N 1
ATOM 3276 C CA . GLU B 1 29 ? -25.031 -17.344 -22.5 1 83.75 29 GLU B CA 1
ATOM 3277 C C . GLU B 1 29 ? -25.344 -15.898 -22.094 1 83.75 29 GLU B C 1
ATOM 3279 O O . GLU B 1 29 ? -25.938 -15.148 -22.859 1 83.75 29 GLU B O 1
ATOM 3284 N N . GLU B 1 30 ? -24.906 -15.664 -20.953 1 78.5 30 GLU B N 1
ATOM 3285 C CA . GLU B 1 30 ? -25.219 -14.344 -20.406 1 78.5 30 GLU B CA 1
ATOM 3286 C C . GLU B 1 30 ? -24.625 -13.234 -21.266 1 78.5 30 GLU B C 1
ATOM 3288 O O . GLU B 1 30 ? -25.234 -12.172 -21.406 1 78.5 30 GLU B O 1
ATOM 3293 N N . TYR B 1 31 ? -23.547 -13.484 -21.875 1 80.19 31 TYR B N 1
ATOM 3294 C CA . TYR B 1 31 ? -22.859 -12.414 -22.594 1 80.19 31 TYR B CA 1
ATOM 3295 C C . TYR B 1 31 ? -22.797 -12.711 -24.094 1 80.19 31 TYR B C 1
ATOM 3297 O O . TYR B 1 31 ? -22.078 -12.055 -24.828 1 80.19 31 TYR B O 1
ATOM 3305 N N . ASN B 1 32 ? -23.547 -13.68 -24.5 1 83.06 32 ASN B N 1
ATOM 3306 C CA . ASN B 1 32 ? -23.656 -14.062 -25.906 1 83.06 32 ASN B CA 1
ATOM 3307 C C . ASN B 1 32 ? -22.281 -14.305 -26.531 1 83.06 32 ASN B C 1
ATOM 3309 O O . ASN B 1 32 ? -21.953 -13.695 -27.562 1 83.06 32 ASN B O 1
ATOM 3313 N N . LEU B 1 33 ? -21.578 -15.102 -25.812 1 86.62 33 LEU B N 1
ATOM 3314 C CA . LEU B 1 33 ? -20.25 -15.469 -26.297 1 86.62 33 LEU B CA 1
ATOM 3315 C C . LEU B 1 33 ? -20.25 -16.875 -26.891 1 86.62 33 LEU B C 1
ATOM 3317 O O . LEU B 1 33 ? -21.078 -17.703 -26.516 1 86.62 33 LEU B O 1
ATOM 3321 N N . ASN B 1 34 ? -19.391 -17 -27.828 1 90.06 34 ASN B N 1
ATOM 3322 C CA . ASN B 1 34 ? -19.188 -18.375 -28.297 1 90.06 34 ASN B CA 1
ATOM 3323 C C . ASN B 1 34 ? -17.984 -19.016 -27.609 1 90.06 34 ASN B C 1
ATOM 3325 O O . ASN B 1 34 ? -17.188 -18.328 -26.953 1 90.06 34 ASN B O 1
ATOM 3329 N N . GLU B 1 35 ? -17.844 -20.266 -27.734 1 88.94 35 GLU B N 1
ATOM 3330 C CA . GLU B 1 35 ? -16.812 -21.031 -27.047 1 88.94 35 GLU B CA 1
ATOM 3331 C C . GLU B 1 35 ? -15.414 -20.594 -27.5 1 88.94 35 GLU B C 1
ATOM 3333 O O . GLU B 1 35 ? -14.5 -20.484 -26.688 1 88.94 35 GLU B O 1
ATOM 3338 N N . ASP B 1 36 ? -15.289 -20.312 -28.766 1 89.5 36 ASP B N 1
ATOM 3339 C CA . ASP B 1 36 ? -14 -19.891 -29.312 1 89.5 36 ASP B CA 1
ATOM 3340 C C . ASP B 1 36 ? -13.586 -18.531 -28.75 1 89.5 36 ASP B C 1
ATOM 3342 O O . ASP B 1 36 ? -12.398 -18.297 -28.5 1 89.5 36 ASP B O 1
ATOM 3346 N N . ASP B 1 37 ? -14.547 -17.75 -28.609 1 88.44 37 ASP B N 1
ATOM 3347 C CA . ASP B 1 37 ? -14.289 -16.438 -28.047 1 88.44 37 ASP B CA 1
ATOM 3348 C C . ASP B 1 37 ? -13.734 -16.547 -26.625 1 88.44 37 ASP B C 1
ATOM 3350 O O . ASP B 1 37 ? -12.773 -15.852 -26.266 1 88.44 37 ASP B O 1
ATOM 3354 N N . VAL B 1 38 ? -14.328 -17.406 -25.828 1 91 38 VAL B N 1
ATOM 3355 C CA . VAL B 1 38 ? -13.922 -17.547 -24.438 1 91 38 VAL B CA 1
ATOM 3356 C C . VAL B 1 38 ? -12.547 -18.203 -24.359 1 91 38 VAL B C 1
ATOM 3358 O O . VAL B 1 38 ? -11.742 -17.859 -23.484 1 91 38 VAL B O 1
ATOM 3361 N N . GLU B 1 39 ? -12.273 -19.141 -25.281 1 92.31 39 GLU B N 1
ATOM 3362 C CA . GLU B 1 39 ? -10.961 -19.781 -25.312 1 92.31 39 GLU B CA 1
ATOM 3363 C C . GLU B 1 39 ? -9.852 -18.75 -25.562 1 92.31 39 GLU B C 1
ATOM 3365 O O . GLU B 1 39 ? -8.742 -18.906 -25.062 1 92.31 39 GLU B O 1
ATOM 3370 N N . ASP B 1 40 ? -10.172 -17.719 -26.297 1 91.06 40 ASP B N 1
ATOM 3371 C CA . ASP B 1 40 ? -9.195 -16.688 -26.625 1 91.06 40 ASP B CA 1
ATOM 3372 C C . ASP B 1 40 ? -8.805 -15.891 -25.391 1 91.06 40 ASP B C 1
ATOM 3374 O O . ASP B 1 40 ? -7.793 -15.18 -25.406 1 91.06 40 ASP B O 1
ATOM 3378 N N . TYR B 1 41 ? -9.609 -16.047 -24.344 1 92.38 41 TYR B N 1
ATOM 3379 C CA . TYR B 1 41 ? -9.273 -15.352 -23.109 1 92.38 41 TYR B CA 1
ATOM 3380 C C . TYR B 1 41 ? -8.125 -16.047 -22.391 1 92.38 41 TYR B C 1
ATOM 3382 O O . TYR B 1 41 ? -7.5 -15.461 -21.5 1 92.38 41 TYR B O 1
ATOM 3390 N N . PHE B 1 42 ? -7.863 -17.297 -22.781 1 93.88 42 PHE B N 1
ATOM 3391 C CA . PHE B 1 42 ? -6.945 -18.109 -22 1 93.88 42 PHE B CA 1
ATOM 3392 C C . PHE B 1 42 ? -5.586 -18.203 -22.672 1 93.88 42 PHE B C 1
ATOM 3394 O O . PHE B 1 42 ? -5.508 -18.312 -23.906 1 93.88 42 PHE B O 1
ATOM 3401 N N . GLU B 1 43 ? -4.59 -18.109 -21.906 1 92.38 43 GLU B N 1
ATOM 3402 C CA . GLU B 1 43 ? -3.223 -18.406 -22.328 1 92.38 43 GLU B CA 1
ATOM 3403 C C . GLU B 1 43 ? -2.508 -19.297 -21.312 1 92.38 43 GLU B C 1
ATOM 3405 O O . GLU B 1 43 ? -2.428 -18.969 -20.125 1 92.38 43 GLU B O 1
ATOM 3410 N N . ILE B 1 44 ? -2.057 -20.422 -21.734 1 91.5 44 ILE B N 1
ATOM 3411 C CA . ILE B 1 44 ? -1.275 -21.297 -20.875 1 91.5 44 ILE B CA 1
ATOM 3412 C C . ILE B 1 44 ? 0.191 -20.875 -20.891 1 91.5 44 ILE B C 1
ATOM 3414 O O . ILE B 1 44 ? 0.842 -20.922 -21.938 1 91.5 44 ILE B O 1
ATOM 3418 N N . GLU B 1 45 ? 0.68 -20.5 -19.797 1 90.06 45 GLU B N 1
ATOM 3419 C CA . GLU B 1 45 ? 2.064 -20.047 -19.719 1 90.06 45 GLU B CA 1
ATOM 3420 C C . GLU B 1 45 ? 3.023 -21.234 -19.562 1 90.06 45 GLU B C 1
ATOM 3422 O O . GLU B 1 45 ? 4.055 -21.297 -20.234 1 90.06 45 GLU B O 1
ATOM 3427 N N . ASN B 1 46 ? 2.637 -22.094 -18.625 1 90.06 46 ASN B N 1
ATOM 3428 C CA . ASN B 1 46 ? 3.492 -23.234 -18.328 1 90.06 46 ASN B CA 1
ATOM 3429 C C . ASN B 1 46 ? 2.672 -24.469 -17.953 1 90.06 46 ASN B C 1
ATOM 3431 O O . ASN B 1 46 ? 1.621 -24.344 -17.312 1 90.06 46 ASN B O 1
ATOM 3435 N N . VAL B 1 47 ? 3.16 -25.578 -18.406 1 92.69 47 VAL B N 1
ATOM 3436 C CA . VAL B 1 47 ? 2.688 -26.875 -17.922 1 92.69 47 VAL B CA 1
ATOM 3437 C C . VAL B 1 47 ? 3.879 -27.766 -17.594 1 92.69 47 VAL B C 1
ATOM 3439 O O . VAL B 1 47 ? 4.809 -27.906 -18.391 1 92.69 47 VAL B O 1
ATOM 3442 N N . TYR B 1 48 ? 3.789 -28.328 -16.375 1 93 48 TYR B N 1
ATOM 3443 C CA . TYR B 1 48 ? 4.887 -29.203 -15.945 1 93 48 TYR B CA 1
ATOM 3444 C C . TYR B 1 48 ? 4.359 -30.5 -15.359 1 93 48 TYR B C 1
ATOM 3446 O O . TYR B 1 48 ? 3.449 -30.484 -14.523 1 93 48 TYR B O 1
ATOM 3454 N N . LYS B 1 49 ? 4.91 -31.516 -15.844 1 93.5 49 LYS B N 1
ATOM 3455 C CA . LYS B 1 49 ? 4.75 -32.781 -15.141 1 93.5 49 LYS B CA 1
ATOM 3456 C C . LYS B 1 49 ? 5.762 -32.906 -14 1 93.5 49 LYS B C 1
ATOM 3458 O O . LYS B 1 49 ? 6.969 -32.812 -14.219 1 93.5 49 LYS B O 1
ATOM 3463 N N . LEU B 1 50 ? 5.242 -33.125 -12.867 1 92.88 50 LEU B N 1
ATOM 3464 C CA . LEU B 1 50 ? 6.105 -33.219 -11.695 1 92.88 50 LEU B CA 1
ATOM 3465 C C . LEU B 1 50 ? 6.562 -34.625 -11.453 1 92.88 50 LEU B C 1
ATOM 3467 O O . LEU B 1 50 ? 5.988 -35.594 -12.008 1 92.88 50 LEU B O 1
ATOM 3471 N N . PRO B 1 51 ? 7.559 -34.781 -10.641 1 87.38 51 PRO B N 1
ATOM 3472 C CA . PRO B 1 51 ? 8.055 -36.125 -10.344 1 87.38 51 PRO B CA 1
ATOM 3473 C C . PRO B 1 51 ? 7.016 -37 -9.656 1 87.38 51 PRO B C 1
ATOM 3475 O O . PRO B 1 51 ? 7.055 -38.219 -9.781 1 87.38 51 PRO B O 1
ATOM 3478 N N . ASN B 1 52 ? 6.086 -36.406 -8.953 1 87.81 52 ASN B N 1
ATOM 3479 C CA . ASN B 1 52 ? 5.055 -37.188 -8.266 1 87.81 52 ASN B CA 1
ATOM 3480 C C . ASN B 1 52 ? 3.896 -37.531 -9.203 1 87.81 52 ASN B C 1
ATOM 3482 O O . ASN B 1 52 ? 2.82 -37.906 -8.75 1 87.81 52 ASN B O 1
ATOM 3486 N N . ASP B 1 53 ? 4.016 -37.25 -10.406 1 90.38 53 ASP B N 1
ATOM 3487 C CA . ASP B 1 53 ? 3.119 -37.625 -11.492 1 90.38 53 ASP B CA 1
ATOM 3488 C C . ASP B 1 53 ? 1.942 -36.656 -11.602 1 90.38 53 ASP B C 1
ATOM 3490 O O . ASP B 1 53 ? 1.034 -36.875 -12.406 1 90.38 53 ASP B O 1
ATOM 3494 N N . SER B 1 54 ? 2.006 -35.625 -10.812 1 93.56 54 SER B N 1
ATOM 3495 C CA . SER B 1 54 ? 0.999 -34.594 -10.977 1 93.56 54 SER B CA 1
ATOM 3496 C C . SER B 1 54 ? 1.471 -33.531 -11.953 1 93.56 54 SER B C 1
ATOM 3498 O O . SER B 1 54 ? 2.605 -33.562 -12.43 1 93.56 54 SER B O 1
ATOM 3500 N N . PHE B 1 55 ? 0.575 -32.688 -12.297 1 93.69 55 PHE B N 1
ATOM 3501 C CA . PHE B 1 55 ? 0.882 -31.594 -13.203 1 93.69 55 PHE B CA 1
ATOM 3502 C C . PHE B 1 55 ? 0.703 -30.266 -12.5 1 93.69 55 PHE B C 1
ATOM 3504 O O . PHE B 1 55 ? -0.133 -30.125 -11.602 1 93.69 55 PHE B O 1
ATOM 3511 N N . ILE B 1 56 ? 1.522 -29.375 -12.859 1 95.19 56 ILE B N 1
ATOM 3512 C CA . ILE B 1 56 ? 1.282 -27.969 -12.547 1 95.19 56 ILE B CA 1
ATOM 3513 C C . ILE B 1 56 ? 1.058 -27.188 -13.836 1 95.19 56 ILE B C 1
ATOM 3515 O O . ILE B 1 56 ? 1.849 -27.281 -14.773 1 95.19 56 ILE B O 1
ATOM 3519 N N . SER B 1 57 ? -0.044 -26.5 -13.867 1 94.31 57 SER B N 1
ATOM 3520 C CA . SER B 1 57 ? -0.308 -25.578 -14.977 1 94.31 57 SER B CA 1
ATOM 3521 C C . SER B 1 57 ? -0.453 -24.141 -14.477 1 94.31 57 SER B C 1
ATOM 3523 O O . SER B 1 57 ? -1.071 -23.906 -13.438 1 94.31 57 SER B O 1
ATOM 3525 N N . ILE B 1 58 ? 0.217 -23.281 -15.164 1 94.88 58 ILE B N 1
ATOM 3526 C CA . ILE B 1 58 ? 0.063 -21.844 -14.938 1 94.88 58 ILE B CA 1
ATOM 3527 C C . ILE B 1 58 ? -0.607 -21.203 -16.156 1 94.88 58 ILE B C 1
ATOM 3529 O O . ILE B 1 58 ? -0.106 -21.312 -17.281 1 94.88 58 ILE B O 1
ATOM 3533 N N . PHE B 1 59 ? -1.752 -20.594 -15.883 1 94.19 59 PHE B N 1
ATOM 3534 C CA . PHE B 1 59 ? -2.436 -19.984 -17.016 1 94.19 59 PHE B CA 1
ATOM 3535 C C . PHE B 1 59 ? -2.971 -18.609 -16.641 1 94.19 59 PHE B C 1
ATOM 3537 O O . PHE B 1 59 ? -3.107 -18.281 -15.461 1 94.19 59 PHE B O 1
ATOM 3544 N N . ILE B 1 60 ? -3.162 -17.828 -17.719 1 94.81 60 ILE B N 1
ATOM 3545 C CA . ILE B 1 60 ? -3.703 -16.484 -17.594 1 94.81 60 ILE B CA 1
ATOM 3546 C C . ILE B 1 60 ? -5.07 -16.406 -18.266 1 94.81 60 ILE B C 1
ATOM 3548 O O . ILE B 1 60 ? -5.281 -17.016 -19.312 1 94.81 60 ILE B O 1
ATOM 3552 N N . ILE B 1 61 ? -5.953 -15.781 -17.578 1 93.25 61 ILE B N 1
ATOM 3553 C CA . ILE B 1 61 ? -7.23 -15.398 -18.172 1 93.25 61 ILE B CA 1
ATOM 3554 C C . ILE B 1 61 ? -7.254 -13.891 -18.422 1 93.25 61 ILE B C 1
ATOM 3556 O O . ILE B 1 61 ? -7.18 -13.094 -17.484 1 93.25 61 ILE B O 1
ATOM 3560 N N . ASP B 1 62 ? -7.328 -13.523 -19.625 1 91.31 62 ASP B N 1
ATOM 3561 C CA . ASP B 1 62 ? -7.43 -12.117 -20 1 91.31 62 ASP B CA 1
ATOM 3562 C C . ASP B 1 62 ? -8.883 -11.719 -20.25 1 91.31 62 ASP B C 1
ATOM 3564 O O . ASP B 1 62 ? -9.367 -11.82 -21.391 1 91.31 62 ASP B O 1
ATOM 3568 N N . PHE B 1 63 ? -9.461 -11.188 -19.172 1 85 63 PHE B N 1
ATOM 3569 C CA . PHE B 1 63 ? -10.867 -10.828 -19.266 1 85 63 PHE B CA 1
ATOM 3570 C C . PHE B 1 63 ? -11.055 -9.547 -20.062 1 85 63 PHE B C 1
ATOM 3572 O O . PHE B 1 63 ? -10.453 -8.516 -19.75 1 85 63 PHE B O 1
ATOM 3579 N N . PRO B 1 64 ? -11.789 -9.617 -21.141 1 77.62 64 PRO B N 1
ATOM 3580 C CA . PRO B 1 64 ? -12.086 -8.375 -21.844 1 77.62 64 PRO B CA 1
ATOM 3581 C C . PRO B 1 64 ? -13.023 -7.453 -21.062 1 77.62 64 PRO B C 1
ATOM 3583 O O . PRO B 1 64 ? -13.586 -7.859 -20.047 1 77.62 64 PRO B O 1
ATOM 3586 N N . ALA B 1 65 ? -12.914 -6.113 -21.469 1 71.19 65 ALA B N 1
ATOM 3587 C CA . ALA B 1 65 ? -13.883 -5.188 -20.891 1 71.19 65 ALA B CA 1
ATOM 3588 C C . ALA B 1 65 ? -15.312 -5.609 -21.219 1 71.19 65 ALA B C 1
ATOM 3590 O O . ALA B 1 65 ? -15.695 -5.676 -22.391 1 71.19 65 ALA B O 1
ATOM 3591 N N . LEU B 1 66 ? -15.734 -6.539 -20.531 1 59.69 66 LEU B N 1
ATOM 3592 C CA . LEU B 1 66 ? -17.078 -7.004 -20.828 1 59.69 66 LEU B CA 1
ATOM 3593 C C . LEU B 1 66 ? -18.109 -5.914 -20.531 1 59.69 66 LEU B C 1
ATOM 3595 O O . LEU B 1 66 ? -17.969 -5.168 -19.562 1 59.69 66 LEU B O 1
ATOM 3599 N N . GLU B 1 67 ? -18.594 -5.32 -21.609 1 55.09 67 GLU B N 1
ATOM 3600 C CA . GLU B 1 67 ? -19.641 -4.309 -21.469 1 55.09 67 GLU B CA 1
ATOM 3601 C C . GLU B 1 67 ? -20.547 -4.609 -20.281 1 55.09 67 GLU B C 1
ATOM 3603 O O . GLU B 1 67 ? -20.844 -5.77 -20 1 55.09 67 GLU B O 1
ATOM 3608 N N . HIS B 1 68 ? -20.375 -3.711 -19.312 1 50.72 68 HIS B N 1
ATOM 3609 C CA . HIS B 1 68 ? -21 -3.643 -17.984 1 50.72 68 HIS B CA 1
ATOM 3610 C C . HIS B 1 68 ? -22.453 -4.062 -18.047 1 50.72 68 HIS B C 1
ATOM 3612 O O . HIS B 1 68 ? -23.312 -3.277 -18.469 1 50.72 68 HIS B O 1
ATOM 3618 N N . ASN B 1 69 ? -22.766 -5.098 -18.672 1 48.78 69 ASN B N 1
ATOM 3619 C CA . ASN B 1 69 ? -24.047 -5.238 -17.984 1 48.78 69 ASN B CA 1
ATOM 3620 C C . ASN B 1 69 ? -23.891 -5.086 -16.469 1 48.78 69 ASN B C 1
ATOM 3622 O O . ASN B 1 69 ? -22.859 -5.484 -15.906 1 48.78 69 ASN B O 1
ATOM 3626 N N . ARG B 1 70 ? -24.516 -4.047 -15.977 1 51.38 70 ARG B N 1
ATOM 3627 C CA . ARG B 1 70 ? -24.594 -3.568 -14.602 1 51.38 70 ARG B CA 1
ATOM 3628 C C . ARG B 1 70 ? -24.297 -4.688 -13.609 1 51.38 70 ARG B C 1
ATOM 3630 O O . ARG B 1 70 ? -23.75 -4.445 -12.539 1 51.38 70 ARG B O 1
ATOM 3637 N N . ASP B 1 71 ? -24.484 -5.941 -14.156 1 52.47 71 ASP B N 1
ATOM 3638 C CA . ASP B 1 71 ? -24.547 -6.965 -13.117 1 52.47 71 ASP B CA 1
ATOM 3639 C C . ASP B 1 71 ? -23.297 -7.836 -13.125 1 52.47 71 ASP B C 1
ATOM 3641 O O . ASP B 1 71 ? -23.172 -8.766 -12.328 1 52.47 71 ASP B O 1
ATOM 3645 N N . PHE B 1 72 ? -22.375 -7.562 -14.109 1 55.5 72 PHE B N 1
ATOM 3646 C CA . PHE B 1 72 ? -21.219 -8.438 -14.086 1 55.5 72 PHE B CA 1
ATOM 3647 C C . PHE B 1 72 ? -20.203 -7.977 -13.039 1 55.5 72 PHE B C 1
ATOM 3649 O O . PHE B 1 72 ? -19.641 -6.883 -13.148 1 55.5 72 PHE B O 1
ATOM 3656 N N . GLN B 1 73 ? -20.266 -8.742 -12 1 69.12 73 GLN B N 1
ATOM 3657 C CA . GLN B 1 73 ? -19.234 -8.531 -11 1 69.12 73 GLN B CA 1
ATOM 3658 C C . GLN B 1 73 ? -18.031 -9.453 -11.234 1 69.12 73 GLN B C 1
ATOM 3660 O O . GLN B 1 73 ? -18.062 -10.625 -10.859 1 69.12 73 GLN B O 1
ATOM 3665 N N . PRO B 1 74 ? -17.031 -8.93 -12.047 1 74.5 74 PRO B N 1
ATOM 3666 C CA . PRO B 1 74 ? -15.898 -9.758 -12.445 1 74.5 74 PRO B CA 1
ATOM 3667 C C . PRO B 1 74 ? -15.305 -10.555 -11.281 1 74.5 74 PRO B C 1
ATOM 3669 O O . PRO B 1 74 ? -14.938 -11.719 -11.445 1 74.5 74 PRO B O 1
ATOM 3672 N N . LYS B 1 75 ? -15.367 -9.984 -10.148 1 75 75 LYS B N 1
ATOM 3673 C CA . LYS B 1 75 ? -14.805 -10.672 -8.984 1 75 75 LYS B CA 1
ATOM 3674 C C . LYS B 1 75 ? -15.602 -11.938 -8.656 1 75 75 LYS B C 1
ATOM 3676 O O . LYS B 1 75 ? -15.016 -12.977 -8.328 1 75 75 LYS B O 1
ATOM 3681 N N . ASP B 1 76 ? -16.859 -11.828 -8.828 1 79.25 76 ASP B N 1
ATOM 3682 C CA . ASP B 1 76 ? -17.719 -12.969 -8.531 1 79.25 76 ASP B CA 1
ATOM 3683 C C . ASP B 1 76 ? -17.594 -14.047 -9.594 1 79.25 76 ASP B C 1
ATOM 3685 O O . ASP B 1 76 ? -17.656 -15.242 -9.289 1 79.25 76 ASP B O 1
ATOM 3689 N N . THR B 1 77 ? -17.406 -13.594 -10.758 1 85.56 77 THR B N 1
ATOM 3690 C CA . THR B 1 77 ? -17.219 -14.539 -11.859 1 85.56 77 THR B CA 1
ATOM 3691 C C . THR B 1 77 ? -15.938 -15.336 -11.688 1 85.56 77 THR B C 1
ATOM 3693 O O . THR B 1 77 ? -15.914 -16.547 -11.891 1 85.56 77 THR B O 1
ATOM 3696 N N . VAL B 1 78 ? -14.938 -14.633 -11.32 1 88 78 VAL B N 1
ATOM 3697 C CA . VAL B 1 78 ? -13.648 -15.289 -11.117 1 88 78 VAL B CA 1
ATOM 3698 C C . VAL B 1 78 ? -13.766 -16.312 -10 1 88 78 VAL B C 1
ATOM 3700 O O . VAL B 1 78 ? -13.281 -17.453 -10.133 1 88 78 VAL B O 1
ATOM 3703 N N . LYS B 1 79 ? -14.375 -15.93 -8.953 1 88.12 79 LYS B N 1
ATOM 3704 C CA . LYS B 1 79 ? -14.531 -16.844 -7.824 1 88.12 79 LYS B CA 1
ATOM 3705 C C . LYS B 1 79 ? -15.336 -18.078 -8.219 1 88.12 79 LYS B C 1
ATOM 3707 O O . LYS B 1 79 ? -14.945 -19.203 -7.91 1 88.12 79 LYS B O 1
ATOM 3712 N N . SER B 1 80 ? -16.453 -17.828 -8.875 1 90.56 80 SER B N 1
ATOM 3713 C CA . SER B 1 80 ? -17.297 -18.938 -9.312 1 90.56 80 SER B CA 1
ATOM 3714 C C . SER B 1 80 ? -16.531 -19.875 -10.25 1 90.56 80 SER B C 1
ATOM 3716 O O . SER B 1 80 ? -16.688 -21.094 -10.172 1 90.56 80 SER B O 1
ATOM 3718 N N . TYR B 1 81 ? -15.797 -19.297 -11.102 1 93.56 81 TYR B N 1
ATOM 3719 C CA . TYR B 1 81 ? -14.984 -20.078 -12.023 1 93.56 81 TYR B CA 1
ATOM 3720 C C . TYR B 1 81 ? -13.977 -20.953 -11.273 1 93.56 81 TYR B C 1
ATOM 3722 O O . TYR B 1 81 ? -13.867 -22.141 -11.523 1 93.56 81 TYR B O 1
ATOM 3730 N N . LEU B 1 82 ? -13.305 -20.328 -10.344 1 94.06 82 LEU B N 1
ATOM 3731 C CA . LEU B 1 82 ? -12.297 -21.062 -9.586 1 94.06 82 LEU B CA 1
ATOM 3732 C C . LEU B 1 82 ? -12.938 -22.125 -8.711 1 94.06 82 LEU B C 1
ATOM 3734 O O . LEU B 1 82 ? -12.352 -23.203 -8.5 1 94.06 82 LEU B O 1
ATOM 3738 N N . ASP B 1 83 ? -14.102 -21.828 -8.203 1 94.25 83 ASP B N 1
ATOM 3739 C CA . ASP B 1 83 ? -14.859 -22.828 -7.465 1 94.25 83 ASP B CA 1
ATOM 3740 C C . ASP B 1 83 ? -15.148 -24.047 -8.336 1 94.25 83 ASP B C 1
ATOM 3742 O O . ASP B 1 83 ? -15.031 -25.188 -7.879 1 94.25 83 ASP B O 1
ATOM 3746 N N . THR B 1 84 ? -15.523 -23.766 -9.508 1 95.38 84 THR B N 1
ATOM 3747 C CA . THR B 1 84 ? -15.844 -24.844 -10.453 1 95.38 84 THR B CA 1
ATOM 3748 C C . THR B 1 84 ? -14.617 -25.688 -10.75 1 95.38 84 THR B C 1
ATOM 3750 O O . THR B 1 84 ? -14.68 -26.922 -10.719 1 95.38 84 THR B O 1
ATOM 3753 N N . ILE B 1 85 ? -13.539 -25 -11.047 1 95.81 85 ILE B N 1
ATOM 3754 C CA . ILE B 1 85 ? -12.305 -25.703 -11.375 1 95.81 85 ILE B CA 1
ATOM 3755 C C . ILE B 1 85 ? -11.828 -26.516 -10.172 1 95.81 85 ILE B C 1
ATOM 3757 O O . ILE B 1 85 ? -11.383 -27.656 -10.32 1 95.81 85 ILE B O 1
ATOM 3761 N N . ASN B 1 86 ? -11.898 -25.953 -9 1 94.44 86 ASN B N 1
ATOM 3762 C CA . ASN B 1 86 ? -11.43 -26.578 -7.777 1 94.44 86 ASN B CA 1
ATOM 3763 C C . ASN B 1 86 ? -12.234 -27.844 -7.457 1 94.44 86 ASN B C 1
ATOM 3765 O O . ASN B 1 86 ? -11.766 -28.719 -6.727 1 94.44 86 ASN B O 1
ATOM 3769 N N . ARG B 1 87 ? -13.422 -27.984 -8 1 94 87 ARG B N 1
ATOM 3770 C CA . ARG B 1 87 ? -14.305 -29.125 -7.719 1 94 87 ARG B CA 1
ATOM 3771 C C . ARG B 1 87 ? -14.016 -30.281 -8.656 1 94 87 ARG B C 1
ATOM 3773 O O . ARG B 1 87 ? -14.477 -31.406 -8.43 1 94 87 ARG B O 1
ATOM 3780 N N . LEU B 1 88 ? -13.25 -29.969 -9.633 1 93.94 88 LEU B N 1
ATOM 3781 C CA . LEU B 1 88 ? -12.891 -31.062 -10.531 1 93.94 88 LEU B CA 1
ATOM 3782 C C . LEU B 1 88 ? -12.094 -32.125 -9.797 1 93.94 88 LEU B C 1
ATOM 3784 O O . LEU B 1 88 ? -11.242 -31.812 -8.961 1 93.94 88 LEU B O 1
ATOM 3788 N N . GLU B 1 89 ? -12.312 -33.344 -10.109 1 93.12 89 GLU B N 1
ATOM 3789 C CA . GLU B 1 89 ? -11.656 -34.469 -9.453 1 93.12 89 GLU B CA 1
ATOM 3790 C C . GLU B 1 89 ? -10.156 -34.438 -9.719 1 93.12 89 GLU B C 1
ATOM 3792 O O . GLU B 1 89 ? -9.367 -34.875 -8.875 1 93.12 89 GLU B O 1
ATOM 3797 N N . GLU B 1 90 ? -9.805 -33.938 -10.812 1 93.25 90 GLU B N 1
ATOM 3798 C CA . GLU B 1 90 ? -8.406 -33.938 -11.234 1 93.25 90 GLU B CA 1
ATOM 3799 C C . GLU B 1 90 ? -7.605 -32.875 -10.523 1 93.25 90 GLU B C 1
ATOM 3801 O O . GLU B 1 90 ? -6.375 -32.875 -10.531 1 93.25 90 GLU B O 1
ATOM 3806 N N . VAL B 1 91 ? -8.266 -31.953 -9.938 1 94.62 91 VAL B N 1
ATOM 3807 C CA . VAL B 1 91 ? -7.578 -30.797 -9.367 1 94.62 91 VAL B CA 1
ATOM 3808 C C . VAL B 1 91 ? -7.227 -31.078 -7.91 1 94.62 91 VAL B C 1
ATOM 3810 O O . VAL B 1 91 ? -8.102 -31.391 -7.102 1 94.62 91 VAL B O 1
ATOM 3813 N N . ILE B 1 92 ? -5.949 -30.953 -7.582 1 93.12 92 ILE B N 1
ATOM 3814 C CA . ILE B 1 92 ? -5.441 -31.141 -6.227 1 93.12 92 ILE B CA 1
ATOM 3815 C C . ILE B 1 92 ? -5.527 -29.812 -5.461 1 93.12 92 ILE B C 1
ATOM 3817 O O . ILE B 1 92 ? -5.898 -29.797 -4.285 1 93.12 92 ILE B O 1
ATOM 3821 N N . GLY B 1 93 ? -5.18 -28.75 -6.145 1 91.44 93 GLY B N 1
ATOM 3822 C CA . GLY B 1 93 ? -5.238 -27.406 -5.57 1 91.44 93 GLY B CA 1
ATOM 3823 C C . GLY B 1 93 ? -5.039 -26.312 -6.598 1 91.44 93 GLY B C 1
ATOM 3824 O O . GLY B 1 93 ? -4.496 -26.547 -7.676 1 91.44 93 GLY B O 1
ATOM 3825 N N . LEU B 1 94 ? -5.512 -25.234 -6.297 1 94.12 94 LEU B N 1
ATOM 3826 C CA . LEU B 1 94 ? -5.328 -24.078 -7.184 1 94.12 94 LEU B CA 1
ATOM 3827 C C . LEU B 1 94 ? -5.172 -22.797 -6.379 1 94.12 94 LEU B C 1
ATOM 3829 O O . LEU B 1 94 ? -5.711 -22.672 -5.277 1 94.12 94 LEU B O 1
ATOM 3833 N N . VAL B 1 95 ? -4.379 -21.938 -6.836 1 90.62 95 VAL B N 1
ATOM 3834 C CA . VAL B 1 95 ? -4.148 -20.641 -6.184 1 90.62 95 VAL B CA 1
ATOM 3835 C C . VAL B 1 95 ? -4.148 -19.531 -7.223 1 90.62 95 VAL B C 1
ATOM 3837 O O . VAL B 1 95 ? -3.688 -19.719 -8.352 1 90.62 95 VAL B O 1
ATOM 3840 N N . LYS B 1 96 ? -4.68 -18.438 -6.809 1 90.12 96 LYS B N 1
ATOM 3841 C CA . LYS B 1 96 ? -4.59 -17.219 -7.625 1 90.12 96 LYS B CA 1
ATOM 3842 C C . LYS B 1 96 ? -3.277 -16.484 -7.379 1 90.12 96 LYS B C 1
ATOM 3844 O O . LYS B 1 96 ? -2.916 -16.219 -6.227 1 90.12 96 LYS B O 1
ATOM 3849 N N . LEU B 1 97 ? -2.633 -16.219 -8.469 1 86.12 97 LEU B N 1
ATOM 3850 C CA . LEU B 1 97 ? -1.332 -15.562 -8.383 1 86.12 97 LEU B CA 1
ATOM 3851 C C . LEU B 1 97 ? -1.459 -14.062 -8.633 1 86.12 97 LEU B C 1
ATOM 3853 O O . LEU B 1 97 ? -0.742 -13.266 -8.023 1 86.12 97 LEU B O 1
ATOM 3857 N N . GLN B 1 98 ? -2.176 -13.742 -9.578 1 84.62 98 GLN B N 1
ATOM 3858 C CA . GLN B 1 98 ? -2.439 -12.359 -9.961 1 84.62 98 GLN B CA 1
ATOM 3859 C C . GLN B 1 98 ? -3.93 -12.133 -10.195 1 84.62 98 GLN B C 1
ATOM 3861 O O . GLN B 1 98 ? -4.621 -13 -10.727 1 84.62 98 GLN B O 1
ATOM 3866 N N . ASP B 1 99 ? -4.34 -11.055 -9.797 1 86.94 99 ASP B N 1
ATOM 3867 C CA . ASP B 1 99 ? -5.727 -10.641 -9.977 1 86.94 99 ASP B CA 1
ATOM 3868 C C . ASP B 1 99 ? -5.828 -9.125 -10.18 1 86.94 99 ASP B C 1
ATOM 3870 O O . ASP B 1 99 ? -5.855 -8.367 -9.219 1 86.94 99 ASP B O 1
ATOM 3874 N N . ASP B 1 100 ? -5.992 -8.75 -11.391 1 86.88 100 ASP B N 1
ATOM 3875 C CA . ASP B 1 100 ? -6.039 -7.328 -11.734 1 86.88 100 ASP B CA 1
ATOM 3876 C C . ASP B 1 100 ? -7.25 -6.648 -11.094 1 86.88 100 ASP B C 1
ATOM 3878 O O . ASP B 1 100 ? -7.219 -5.449 -10.805 1 86.88 100 ASP B O 1
ATOM 3882 N N . PHE B 1 101 ? -8.305 -7.41 -10.953 1 84.12 101 PHE B N 1
ATOM 3883 C CA . PHE B 1 101 ? -9.477 -6.84 -10.305 1 84.12 101 PHE B CA 1
ATOM 3884 C C . PHE B 1 101 ? -9.18 -6.477 -8.859 1 84.12 101 PHE B C 1
ATOM 3886 O O . PHE B 1 101 ? -9.602 -5.422 -8.375 1 84.12 101 PHE B O 1
ATOM 3893 N N . LEU B 1 102 ? -8.5 -7.332 -8.242 1 83.94 102 LEU B N 1
ATOM 3894 C CA . LEU B 1 102 ? -8.086 -7.07 -6.871 1 83.94 102 LEU B CA 1
ATOM 3895 C C . LEU B 1 102 ? -7.133 -5.883 -6.805 1 83.94 102 LEU B C 1
ATOM 3897 O O . LEU B 1 102 ? -7.215 -5.066 -5.887 1 83.94 102 LEU B O 1
ATOM 3901 N N . GLN B 1 103 ? -6.242 -5.812 -7.773 1 85.94 103 GLN B N 1
ATOM 3902 C CA . GLN B 1 103 ? -5.285 -4.711 -7.809 1 85.94 103 GLN B CA 1
ATOM 3903 C C . GLN B 1 103 ? -6 -3.369 -7.945 1 85.94 103 GLN B C 1
ATOM 3905 O O . GLN B 1 103 ? -5.637 -2.398 -7.277 1 85.94 103 GLN B O 1
ATOM 3910 N N . LYS B 1 104 ? -6.941 -3.297 -8.773 1 87.31 104 LYS B N 1
ATOM 3911 C CA . LYS B 1 104 ? -7.695 -2.062 -8.992 1 87.31 104 LYS B CA 1
ATOM 3912 C C . LYS B 1 104 ? -8.422 -1.629 -7.719 1 87.31 104 LYS B C 1
ATOM 3914 O O . LYS B 1 104 ? -8.414 -0.448 -7.367 1 87.31 104 LYS B O 1
ATOM 3919 N N . VAL B 1 105 ? -9.023 -2.586 -7.09 1 87.62 105 VAL B N 1
ATOM 3920 C CA . VAL B 1 105 ? -9.727 -2.293 -5.848 1 87.62 105 VAL B CA 1
ATOM 3921 C C . VAL B 1 105 ? -8.734 -1.858 -4.777 1 87.62 105 VAL B C 1
ATOM 3923 O O . VAL B 1 105 ? -8.992 -0.922 -4.02 1 87.62 105 VAL B O 1
ATOM 3926 N N . ALA B 1 106 ? -7.605 -2.523 -4.746 1 89 106 ALA B N 1
ATOM 3927 C CA . ALA B 1 106 ? -6.566 -2.184 -3.779 1 89 106 ALA B CA 1
ATOM 3928 C C . ALA B 1 106 ? -6.086 -0.749 -3.971 1 89 106 ALA B C 1
ATOM 3930 O O . ALA B 1 106 ? -5.914 -0.01 -3 1 89 106 ALA B O 1
ATOM 3931 N N . ILE B 1 107 ? -5.938 -0.347 -5.199 1 89.56 107 ILE B N 1
ATOM 3932 C CA . ILE B 1 107 ? -5.465 1 -5.504 1 89.56 107 ILE B CA 1
ATOM 3933 C C . ILE B 1 107 ? -6.52 2.021 -5.078 1 89.56 107 ILE B C 1
ATOM 3935 O O . ILE B 1 107 ? -6.184 3.082 -4.543 1 89.56 107 ILE B O 1
ATOM 3939 N N . GLN B 1 108 ? -7.691 1.696 -5.309 1 91.81 108 GLN B N 1
ATOM 3940 C CA . GLN B 1 108 ? -8.781 2.582 -4.918 1 91.81 108 GLN B CA 1
ATOM 3941 C C . GLN B 1 108 ? -8.789 2.82 -3.412 1 91.81 108 GLN B C 1
ATOM 3943 O O . GLN B 1 108 ? -8.875 3.965 -2.959 1 91.81 108 GLN B O 1
ATOM 3948 N N . TYR B 1 109 ? -8.695 1.815 -2.73 1 92.5 109 TYR B N 1
ATOM 3949 C CA . TYR B 1 109 ? -8.75 1.938 -1.278 1 92.5 109 TYR B CA 1
ATOM 3950 C C . TYR B 1 109 ? -7.449 2.498 -0.723 1 92.5 109 TYR B C 1
ATOM 3952 O O . TYR B 1 109 ? -7.441 3.164 0.315 1 92.5 109 TYR B O 1
ATOM 3960 N N . PHE B 1 110 ? -6.379 2.262 -1.402 1 89.69 110 PHE B N 1
ATOM 3961 C CA . PHE B 1 110 ? -5.125 2.914 -1.038 1 89.69 110 PHE B CA 1
ATOM 3962 C C . PHE B 1 110 ? -5.27 4.43 -1.098 1 89.69 110 PHE B C 1
ATOM 3964 O O . PHE B 1 110 ? -4.875 5.133 -0.165 1 89.69 110 PHE B O 1
ATOM 3971 N N . ASN B 1 111 ? -5.871 4.852 -2.141 1 91.19 111 ASN B N 1
ATOM 3972 C CA . ASN B 1 111 ? -6.062 6.289 -2.314 1 91.19 111 ASN B CA 1
ATOM 3973 C C . ASN B 1 111 ? -6.965 6.867 -1.229 1 91.19 111 ASN B C 1
ATOM 3975 O O . ASN B 1 111 ? -6.699 7.949 -0.707 1 91.19 111 ASN B O 1
ATOM 3979 N N . LYS B 1 112 ? -7.996 6.168 -0.937 1 92.31 112 LYS B N 1
ATOM 3980 C CA . LYS B 1 112 ? -8.898 6.613 0.119 1 92.31 112 LYS B CA 1
ATOM 3981 C C . LYS B 1 112 ? -8.18 6.68 1.465 1 92.31 112 LYS B C 1
ATOM 3983 O O . LYS B 1 112 ? -8.344 7.645 2.215 1 92.31 112 LYS B O 1
ATOM 3988 N N . LEU B 1 113 ? -7.43 5.648 1.68 1 91.94 113 LEU B N 1
ATOM 3989 C CA . LEU B 1 113 ? -6.676 5.574 2.928 1 91.94 113 LEU B CA 1
ATOM 3990 C C . LEU B 1 113 ? -5.668 6.715 3.023 1 91.94 113 LEU B C 1
ATOM 3992 O O . LEU B 1 113 ? -5.516 7.328 4.082 1 91.94 113 LEU B O 1
ATOM 3996 N N . PHE B 1 114 ? -5.062 6.945 1.95 1 87.88 114 PHE B N 1
ATOM 3997 C CA . PHE B 1 114 ? -4.082 8.023 1.887 1 87.88 114 PHE B CA 1
ATOM 3998 C C . PHE B 1 114 ? -4.711 9.352 2.273 1 87.88 114 PHE B C 1
ATOM 4000 O O . PHE B 1 114 ? -4.18 10.078 3.121 1 87.88 114 PHE B O 1
ATOM 4007 N N . ALA B 1 115 ? -5.785 9.609 1.711 1 89.69 115 ALA B N 1
ATOM 4008 C CA . ALA B 1 115 ? -6.461 10.891 1.945 1 89.69 115 ALA B CA 1
ATOM 4009 C C . ALA B 1 115 ? -6.875 11.031 3.408 1 89.69 115 ALA B C 1
ATOM 4011 O O . ALA B 1 115 ? -6.66 12.078 4.02 1 89.69 115 ALA B O 1
ATOM 4012 N N . ILE B 1 116 ? -7.398 10.008 3.943 1 92.94 116 ILE B N 1
ATOM 4013 C CA . ILE B 1 116 ? -7.898 10.047 5.312 1 92.94 116 ILE B CA 1
ATOM 4014 C C . ILE B 1 116 ? -6.727 10.125 6.289 1 92.94 116 ILE B C 1
ATOM 4016 O O . ILE B 1 116 ? -6.793 10.844 7.289 1 92.94 116 ILE B O 1
ATOM 4020 N N . GLU B 1 117 ? -5.73 9.359 6 1 91.25 117 GLU B N 1
ATOM 4021 C CA . GLU B 1 117 ? -4.566 9.352 6.883 1 91.25 117 GLU B CA 1
ATOM 4022 C C . GLU B 1 117 ? -3.891 10.719 6.918 1 91.25 117 GLU B C 1
ATOM 4024 O O . GLU B 1 117 ? -3.441 11.164 7.973 1 91.25 117 GLU B O 1
ATOM 4029 N N . MET B 1 118 ? -3.842 11.328 5.809 1 89.75 118 MET B N 1
ATOM 4030 C CA . MET B 1 118 ? -3.236 12.656 5.746 1 89.75 118 MET B CA 1
ATOM 4031 C C . MET B 1 118 ? -4.02 13.648 6.598 1 89.75 118 MET B C 1
ATOM 4033 O O . MET B 1 118 ? -3.432 14.453 7.324 1 89.75 118 MET B O 1
ATOM 4037 N N . GLU B 1 119 ? -5.273 13.57 6.547 1 93 119 GLU B N 1
ATOM 4038 C CA . GLU B 1 119 ? -6.109 14.469 7.336 1 93 119 GLU B CA 1
ATOM 4039 C C . GLU B 1 119 ? -6.004 14.164 8.828 1 93 119 GLU B C 1
ATOM 4041 O O . GLU B 1 119 ? -5.984 15.07 9.656 1 93 119 GLU B O 1
ATOM 4046 N N . LEU B 1 120 ? -5.992 12.914 9.109 1 94.69 120 LEU B N 1
ATOM 4047 C CA . LEU B 1 120 ? -5.84 12.523 10.508 1 94.69 120 LEU B CA 1
ATOM 4048 C C . LEU B 1 120 ? -4.5 12.992 11.062 1 94.69 120 LEU B C 1
ATOM 4050 O O . LEU B 1 120 ? -4.422 13.461 12.195 1 94.69 120 LEU B O 1
ATOM 4054 N N . ARG B 1 121 ? -3.545 12.914 10.289 1 92.06 121 ARG B N 1
ATOM 4055 C CA . ARG B 1 121 ? -2.217 13.359 10.703 1 92.06 121 ARG B CA 1
ATOM 4056 C C . ARG B 1 121 ? -2.172 14.875 10.883 1 92.06 121 ARG B C 1
ATOM 4058 O O . ARG B 1 121 ? -1.472 15.375 11.766 1 92.06 121 ARG B O 1
ATOM 4065 N N . ASN B 1 122 ? -2.898 15.508 10.008 1 94.62 122 ASN B N 1
ATOM 4066 C CA . ASN B 1 122 ? -3.021 16.953 10.148 1 94.62 122 ASN B CA 1
ATOM 4067 C C . ASN B 1 122 ? -3.588 17.328 11.516 1 94.62 122 ASN B C 1
ATOM 4069 O O . ASN B 1 122 ? -3.008 18.156 12.227 1 94.62 122 ASN B O 1
ATOM 4073 N N . VAL B 1 123 ? -4.594 16.688 11.867 1 96 123 VAL B N 1
ATOM 4074 C CA . VAL B 1 123 ? -5.262 16.969 13.141 1 96 123 VAL B CA 1
ATOM 4075 C C . VAL B 1 123 ? -4.344 16.594 14.297 1 96 123 VAL B C 1
ATOM 4077 O O . VAL B 1 123 ? -4.18 17.359 15.25 1 96 123 VAL B O 1
ATOM 4080 N N . LEU B 1 124 ? -3.74 15.43 14.195 1 95.06 124 LEU B N 1
ATOM 4081 C CA . LEU B 1 124 ? -2.902 14.945 15.281 1 95.06 124 LEU B CA 1
ATOM 4082 C C . LEU B 1 124 ? -1.678 15.836 15.469 1 95.06 124 LEU B C 1
ATOM 4084 O O . LEU B 1 124 ? -1.252 16.094 16.594 1 95.06 124 LEU B O 1
ATOM 4088 N N . THR B 1 125 ? -1.114 16.234 14.383 1 94.19 125 THR B N 1
ATOM 4089 C CA . THR B 1 125 ? 0.012 17.156 14.445 1 94.19 125 THR B CA 1
ATOM 4090 C C . THR B 1 125 ? -0.392 18.453 15.133 1 94.19 125 THR B C 1
ATOM 4092 O O . THR B 1 125 ? 0.339 18.969 15.992 1 94.19 125 THR B O 1
ATOM 4095 N N . TYR B 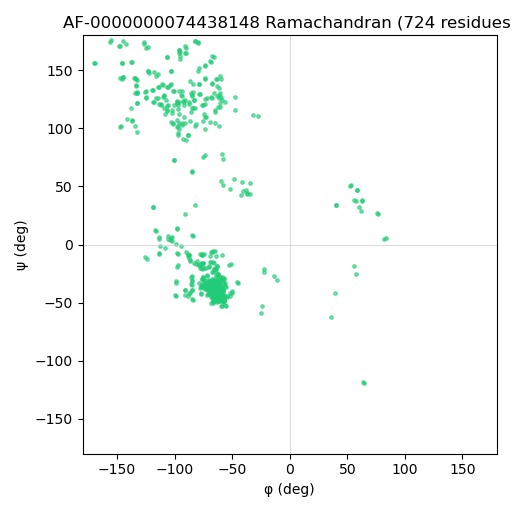1 126 ? -1.579 18.953 14.766 1 95.69 126 TYR B N 1
ATOM 4096 C CA . TYR B 1 126 ? -2.113 20.156 15.391 1 95.69 126 TYR B CA 1
ATOM 4097 C C . TYR B 1 126 ? -2.27 19.953 16.891 1 95.69 126 TYR B C 1
ATOM 4099 O O . TYR B 1 126 ? -1.826 20.797 17.688 1 95.69 126 TYR B O 1
ATOM 4107 N N . ILE B 1 127 ? -2.824 18.859 17.312 1 95 127 ILE B N 1
ATOM 4108 C CA . ILE B 1 127 ? -3.098 18.578 18.719 1 95 127 ILE B CA 1
ATOM 4109 C C . ILE B 1 127 ? -1.787 18.547 19.5 1 95 127 ILE B C 1
ATOM 4111 O O . ILE B 1 127 ? -1.679 19.141 20.578 1 95 127 ILE B O 1
ATOM 4115 N N . LEU B 1 128 ? -0.84 17.906 18.953 1 92.06 128 LEU B N 1
ATOM 4116 C CA . LEU B 1 128 ? 0.445 17.766 19.625 1 92.06 128 LEU B CA 1
ATOM 4117 C C . LEU B 1 128 ? 1.167 19.109 19.703 1 92.06 128 LEU B C 1
ATOM 4119 O O . LEU B 1 128 ? 1.763 19.438 20.719 1 92.06 128 LEU B O 1
ATOM 4123 N N . THR B 1 129 ? 1.049 19.844 18.641 1 92.31 129 THR B N 1
ATOM 4124 C CA . THR B 1 129 ? 1.678 21.156 18.625 1 92.31 129 THR B CA 1
ATOM 4125 C C . THR B 1 129 ? 0.993 22.094 19.609 1 92.31 129 THR B C 1
ATOM 4127 O O . THR B 1 129 ? 1.656 22.891 20.281 1 92.31 129 THR B O 1
ATOM 4130 N N . TYR B 1 130 ? -0.307 21.953 19.672 1 92.75 130 TYR B N 1
ATOM 4131 C CA . TYR B 1 130 ? -1.098 22.734 20.609 1 92.75 130 TYR B CA 1
ATOM 4132 C C . TYR B 1 130 ? -0.597 22.547 22.031 1 92.75 130 TYR B C 1
ATOM 4134 O O . TYR B 1 130 ? -0.533 23.516 22.797 1 92.75 130 TYR B O 1
ATOM 4142 N N . ASP B 1 131 ? -0.184 21.391 22.359 1 89 131 ASP B N 1
ATOM 4143 C CA . ASP B 1 131 ? 0.279 21.062 23.703 1 89 131 ASP B CA 1
ATOM 4144 C C . ASP B 1 131 ? 1.802 21.125 23.781 1 89 131 ASP B C 1
ATOM 4146 O O . ASP B 1 131 ? 2.402 20.531 24.688 1 89 131 ASP B O 1
ATOM 4150 N N . GLU B 1 132 ? 2.416 21.703 22.812 1 85.94 132 GLU B N 1
ATOM 4151 C CA . GLU B 1 132 ? 3.859 21.922 22.766 1 85.94 132 GLU B CA 1
ATOM 4152 C C . GLU B 1 132 ? 4.621 20.594 22.766 1 85.94 132 GLU B C 1
ATOM 4154 O O . GLU B 1 132 ? 5.605 20.438 23.484 1 85.94 132 GLU B O 1
ATOM 4159 N N . LYS B 1 133 ? 4.02 19.75 22.062 1 82 133 LYS B N 1
ATOM 4160 C CA . LYS B 1 133 ? 4.664 18.453 21.938 1 82 133 LYS B CA 1
ATOM 4161 C C . LYS B 1 133 ? 5.223 18.25 20.531 1 82 133 LYS B C 1
ATOM 4163 O O . LYS B 1 133 ? 4.562 18.578 19.531 1 82 133 LYS B O 1
ATOM 4168 N N . SER B 1 134 ? 6.477 17.875 20.516 1 77.44 134 SER B N 1
ATOM 4169 C CA . SER B 1 134 ? 7.09 17.578 19.219 1 77.44 134 SER B CA 1
ATOM 4170 C C . SER B 1 134 ? 6.855 16.125 18.812 1 77.44 134 SER B C 1
ATOM 4172 O O . SER B 1 134 ? 6.82 15.234 19.672 1 77.44 134 SER B O 1
ATOM 4174 N N . ILE B 1 135 ? 6.613 16 17.547 1 79.62 135 ILE B N 1
ATOM 4175 C CA . ILE B 1 135 ? 6.402 14.656 17.031 1 79.62 135 ILE B CA 1
ATOM 4176 C C . ILE B 1 135 ? 7.738 13.922 16.938 1 79.62 135 ILE B C 1
ATOM 4178 O O . ILE B 1 135 ? 8.328 13.82 15.859 1 79.62 135 ILE B O 1
ATOM 4182 N N . GLU B 1 136 ? 8.266 13.5 18.047 1 77.19 136 GLU B N 1
ATOM 4183 C CA . GLU B 1 136 ? 9.516 12.766 18.172 1 77.19 136 GLU B CA 1
ATOM 4184 C C . GLU B 1 136 ? 9.328 11.469 18.953 1 77.19 136 GLU B C 1
ATOM 4186 O O . GLU B 1 136 ? 8.258 11.227 19.516 1 77.19 136 GLU B O 1
ATOM 4191 N N . LYS B 1 137 ? 10.383 10.719 18.984 1 76.69 137 LYS B N 1
ATOM 4192 C CA . LYS B 1 137 ? 10.359 9.422 19.656 1 76.69 137 LYS B CA 1
ATOM 4193 C C . LYS B 1 137 ? 9.984 9.578 21.125 1 76.69 137 LYS B C 1
ATOM 4195 O O . LYS B 1 137 ? 9.266 8.734 21.672 1 76.69 137 LYS B O 1
ATOM 4200 N N . GLY B 1 138 ? 10.273 10.586 21.703 1 76.25 138 GLY B N 1
ATOM 4201 C CA . GLY B 1 138 ? 9.945 10.836 23.094 1 76.25 138 GLY B CA 1
ATOM 4202 C C . GLY B 1 138 ? 8.453 10.938 23.344 1 76.25 138 GLY B C 1
ATOM 4203 O O . GLY B 1 138 ? 7.93 10.312 24.266 1 76.25 138 GLY B O 1
ATOM 4204 N N . VAL B 1 139 ? 7.785 11.516 22.438 1 83.75 139 VAL B N 1
ATOM 4205 C CA . VAL B 1 139 ? 6.348 11.695 22.594 1 83.75 139 VAL B CA 1
ATOM 4206 C C . VAL B 1 139 ? 5.645 10.344 22.469 1 83.75 139 VAL B C 1
ATOM 4208 O O . VAL B 1 139 ? 4.707 10.047 23.219 1 83.75 139 VAL B O 1
ATOM 4211 N N . PHE B 1 140 ? 6.102 9.492 21.594 1 85.94 140 PHE B N 1
ATOM 4212 C CA . PHE B 1 140 ? 5.477 8.188 21.391 1 85.94 140 PHE B CA 1
ATOM 4213 C C . PHE B 1 140 ? 5.641 7.309 22.625 1 85.94 140 PHE B C 1
ATOM 4215 O O . PHE B 1 140 ? 4.707 6.609 23.016 1 85.94 140 PHE B O 1
ATOM 4222 N N . LYS B 1 141 ? 6.77 7.465 23.188 1 82.19 141 LYS B N 1
ATOM 4223 C CA . LYS B 1 141 ? 7.027 6.711 24.406 1 82.19 141 LYS B CA 1
ATOM 4224 C C . LYS B 1 141 ? 6.105 7.164 25.531 1 82.19 141 LYS B C 1
ATOM 4226 O O . LYS B 1 141 ? 5.609 6.336 26.312 1 82.19 141 LYS B O 1
ATOM 4231 N N . ASP B 1 142 ? 5.879 8.391 25.672 1 82 142 ASP B N 1
ATOM 4232 C CA . ASP B 1 142 ? 5.031 8.961 26.719 1 82 142 ASP B CA 1
ATOM 4233 C C . ASP B 1 142 ? 3.604 8.43 26.609 1 82 142 ASP B C 1
ATOM 4235 O O . ASP B 1 142 ? 2.918 8.266 27.625 1 82 142 ASP B O 1
ATOM 4239 N N . PHE B 1 143 ? 3.262 8.102 25.453 1 86.31 143 PHE B N 1
ATOM 4240 C CA . PHE B 1 143 ? 1.892 7.652 25.234 1 86.31 143 PHE B CA 1
ATOM 4241 C C . PHE B 1 143 ? 1.839 6.137 25.062 1 86.31 143 PHE B C 1
ATOM 4243 O O . PHE B 1 143 ? 0.799 5.586 24.703 1 86.31 143 PHE B O 1
ATOM 4250 N N . GLY B 1 144 ? 3.012 5.527 25.219 1 82.19 144 GLY B N 1
ATOM 4251 C CA . GLY B 1 144 ? 3.076 4.074 25.203 1 82.19 144 GLY B CA 1
ATOM 4252 C C . GLY B 1 144 ? 2.959 3.494 23.812 1 82.19 144 GLY B C 1
ATOM 4253 O O . GLY B 1 144 ? 2.451 2.385 23.625 1 82.19 144 GLY B O 1
ATOM 4254 N N . ILE B 1 145 ? 3.373 4.293 22.891 1 85.38 145 ILE B N 1
ATOM 4255 C CA . ILE B 1 145 ? 3.266 3.852 21.5 1 85.38 145 ILE B CA 1
ATOM 4256 C C . ILE B 1 145 ? 4.57 3.189 21.062 1 85.38 145 ILE B C 1
ATOM 4258 O O . ILE B 1 145 ? 5.648 3.775 21.219 1 85.38 145 ILE B O 1
ATOM 4262 N N . GLN B 1 146 ? 4.418 2.008 20.547 1 82.69 146 GLN B N 1
ATOM 4263 C CA . GLN B 1 146 ? 5.551 1.31 19.953 1 82.69 146 GLN B CA 1
ATOM 4264 C C . GLN B 1 146 ? 5.625 1.555 18.453 1 82.69 146 GLN B C 1
ATOM 4266 O O . GLN B 1 146 ? 4.625 1.417 17.75 1 82.69 146 GLN B O 1
ATOM 4271 N N . LEU B 1 147 ? 6.812 1.878 18.078 1 81.94 147 LEU B N 1
ATOM 4272 C CA . LEU B 1 147 ? 7.012 2.18 16.656 1 81.94 147 LEU B CA 1
ATOM 4273 C C . LEU B 1 147 ? 6.969 0.908 15.82 1 81.94 147 LEU B C 1
ATOM 4275 O O . LEU B 1 147 ? 7.414 -0.151 16.266 1 81.94 147 LEU B O 1
ATOM 4279 N N . ALA B 1 148 ? 6.398 1.052 14.656 1 69.25 148 ALA B N 1
ATOM 4280 C CA . ALA B 1 148 ? 6.305 -0.082 13.742 1 69.25 148 ALA B CA 1
ATOM 4281 C C . ALA B 1 148 ? 7.645 -0.352 13.07 1 69.25 148 ALA B C 1
ATOM 4283 O O . ALA B 1 148 ? 7.938 -1.485 12.68 1 69.25 148 ALA B O 1
ATOM 4284 N N . GLU B 1 149 ? 8.367 0.714 12.93 1 72.88 149 GLU B N 1
ATOM 4285 C CA . GLU B 1 149 ? 9.68 0.645 12.305 1 72.88 149 GLU B CA 1
ATOM 4286 C C . GLU B 1 149 ? 10.648 1.631 12.945 1 72.88 149 GLU B C 1
ATOM 4288 O O . GLU B 1 149 ? 10.25 2.443 13.781 1 72.88 149 GLU B O 1
ATOM 4293 N N . SER B 1 150 ? 11.789 1.416 12.406 1 73.75 150 SER B N 1
ATOM 4294 C CA . SER B 1 150 ? 12.828 2.287 12.945 1 73.75 150 SER B CA 1
ATOM 4295 C C . SER B 1 150 ? 12.586 3.742 12.562 1 73.75 150 SER B C 1
ATOM 4297 O O . SER B 1 150 ? 12.273 4.043 11.414 1 73.75 150 SER B O 1
ATOM 4299 N N . TYR B 1 151 ? 12.578 4.465 13.586 1 73.38 151 TYR B N 1
ATOM 4300 C CA . TYR B 1 151 ? 12.422 5.91 13.477 1 73.38 151 TYR B CA 1
ATOM 4301 C C . TYR B 1 151 ? 13.773 6.602 13.359 1 73.38 151 TYR B C 1
ATOM 4303 O O . TYR B 1 151 ? 14.57 6.586 14.305 1 73.38 151 TYR B O 1
ATOM 4311 N N . LYS B 1 152 ? 14.062 7.023 12.164 1 75.25 152 LYS B N 1
ATOM 4312 C CA . LYS B 1 152 ? 15.32 7.742 11.969 1 75.25 152 LYS B CA 1
ATOM 4313 C C . LYS B 1 152 ? 15.094 9.25 11.992 1 75.25 152 LYS B C 1
ATOM 4315 O O . LYS B 1 152 ? 14.711 9.844 10.977 1 75.25 152 LYS B O 1
ATOM 4320 N N . ASP B 1 153 ? 15.414 9.805 13.047 1 75.25 153 ASP B N 1
ATOM 4321 C CA . ASP B 1 153 ? 15.141 11.219 13.281 1 75.25 153 ASP B CA 1
ATOM 4322 C C . ASP B 1 153 ? 15.656 12.086 12.133 1 75.25 153 ASP B C 1
ATOM 4324 O O . ASP B 1 153 ? 14.953 12.969 11.648 1 75.25 153 ASP B O 1
ATOM 4328 N N . ASN B 1 154 ? 16.734 11.742 11.742 1 75.62 154 ASN B N 1
ATOM 4329 C CA . ASN B 1 154 ? 17.359 12.555 10.695 1 75.62 154 ASN B CA 1
ATOM 4330 C C . ASN B 1 154 ? 16.594 12.445 9.383 1 75.62 154 ASN B C 1
ATOM 4332 O O . ASN B 1 154 ? 16.391 13.453 8.695 1 75.62 154 ASN B O 1
ATOM 4336 N N . GLU B 1 155 ? 16.109 11.305 9.164 1 73.75 155 GLU B N 1
ATOM 4337 C CA . GLU B 1 155 ? 15.367 11.117 7.922 1 73.75 155 GLU B CA 1
ATOM 4338 C C . GLU B 1 155 ? 14.023 11.844 7.965 1 73.75 155 GLU B C 1
ATOM 4340 O O . GLU B 1 155 ? 13.609 12.445 6.973 1 73.75 155 GLU B O 1
ATOM 4345 N N . VAL B 1 156 ? 13.484 11.812 9.07 1 79.44 156 VAL B N 1
ATOM 4346 C CA . VAL B 1 156 ? 12.172 12.43 9.242 1 79.44 156 VAL B CA 1
ATOM 4347 C C . VAL B 1 156 ? 12.305 13.945 9.203 1 79.44 156 VAL B C 1
ATOM 4349 O O . VAL B 1 156 ? 11.57 14.625 8.477 1 79.44 156 VAL B O 1
ATOM 4352 N N . ASN B 1 157 ? 13.273 14.398 9.859 1 79.06 157 ASN B N 1
ATOM 4353 C CA . ASN B 1 157 ? 13.453 15.844 9.977 1 79.06 157 ASN B CA 1
ATOM 4354 C C . ASN B 1 157 ? 13.984 16.453 8.68 1 79.06 157 ASN B C 1
ATOM 4356 O O . ASN B 1 157 ? 13.562 17.531 8.273 1 79.06 157 ASN B O 1
ATOM 4360 N N . ASP B 1 158 ? 14.875 15.656 8.078 1 79.94 158 ASP B N 1
ATOM 4361 C CA . ASP B 1 158 ? 15.516 16.188 6.879 1 79.94 158 ASP B CA 1
ATOM 4362 C C . ASP B 1 158 ? 14.508 16.328 5.738 1 79.94 158 ASP B C 1
ATOM 4364 O O . ASP B 1 158 ? 14.656 17.203 4.879 1 79.94 158 ASP B O 1
ATOM 4368 N N . ASN B 1 159 ? 13.523 15.594 5.836 1 82.62 159 ASN B N 1
ATOM 4369 C CA . ASN B 1 159 ? 12.562 15.602 4.742 1 82.62 159 ASN B CA 1
ATOM 4370 C C . ASN B 1 159 ? 11.219 16.188 5.184 1 82.62 159 ASN B C 1
ATOM 4372 O O . ASN B 1 159 ? 10.242 16.156 4.426 1 82.62 159 ASN B O 1
ATOM 4376 N N . TYR B 1 160 ? 11.203 16.688 6.391 1 88.12 160 TYR B N 1
ATOM 4377 C CA . TYR B 1 160 ? 10.008 17.281 6.965 1 88.12 160 TYR B CA 1
ATOM 4378 C C . TYR B 1 160 ? 8.836 16.312 6.938 1 88.12 160 TYR B C 1
ATOM 4380 O O . TYR B 1 160 ? 7.711 16.703 6.617 1 88.12 160 TYR B O 1
ATOM 4388 N N . GLU B 1 161 ? 9.305 15.102 7.203 1 83.56 161 GLU B N 1
ATOM 4389 C CA . GLU B 1 161 ? 8.281 14.062 7.305 1 83.56 161 GLU B CA 1
ATOM 4390 C C . GLU B 1 161 ? 7.582 14.109 8.656 1 83.56 161 GLU B C 1
ATOM 4392 O O . GLU B 1 161 ? 8.156 14.586 9.648 1 83.56 161 GLU B O 1
ATOM 4397 N N . ASN B 1 162 ? 6.344 13.633 8.547 1 83.31 162 ASN B N 1
ATOM 4398 C CA . ASN B 1 162 ? 5.574 13.547 9.781 1 83.31 162 ASN B CA 1
ATOM 4399 C C . ASN B 1 162 ? 5.848 12.242 10.523 1 83.31 162 ASN B C 1
ATOM 4401 O O . ASN B 1 162 ? 5.648 11.156 9.977 1 83.31 162 ASN B O 1
ATOM 4405 N N . GLY B 1 163 ? 6.445 12.359 11.68 1 85.25 163 GLY B N 1
ATOM 4406 C CA . GLY B 1 163 ? 6.781 11.188 12.477 1 85.25 163 GLY B CA 1
ATOM 4407 C C . GLY B 1 163 ? 5.602 10.25 12.688 1 85.25 163 GLY B C 1
ATOM 4408 O O . GLY B 1 163 ? 5.785 9.078 13.023 1 85.25 163 GLY B O 1
ATOM 4409 N N . LEU B 1 164 ? 4.461 10.727 12.461 1 87.94 164 LEU B N 1
ATOM 4410 C CA . LEU B 1 164 ? 3.252 9.93 12.641 1 87.94 164 LEU B CA 1
ATOM 4411 C C . LEU B 1 164 ? 3.172 8.82 11.594 1 87.94 164 LEU B C 1
ATOM 4413 O O . LEU B 1 164 ? 2.398 7.871 11.75 1 87.94 164 LEU B O 1
ATOM 4417 N N . TYR B 1 165 ? 4.07 8.812 10.641 1 83.69 165 TYR B N 1
ATOM 4418 C CA . TYR B 1 165 ? 4.137 7.793 9.602 1 83.69 165 TYR B CA 1
ATOM 4419 C C . TYR B 1 165 ? 4.738 6.5 10.148 1 83.69 165 TYR B C 1
ATOM 4421 O O . TYR B 1 165 ? 4.664 5.457 9.5 1 83.69 165 TYR B O 1
ATOM 4429 N N . TYR B 1 166 ? 5.234 6.574 11.305 1 85.31 166 TYR B N 1
ATOM 4430 C CA . TYR B 1 166 ? 5.965 5.434 11.859 1 85.31 166 TYR B CA 1
ATOM 4431 C C . TYR B 1 166 ? 5.133 4.715 12.914 1 85.31 166 TYR B C 1
ATOM 4433 O O . TYR B 1 166 ? 5.629 3.809 13.594 1 85.31 166 TYR B O 1
ATOM 4441 N N . ILE B 1 167 ? 3.9 5.152 12.992 1 86.31 167 ILE B N 1
ATOM 4442 C CA . ILE B 1 167 ? 3.012 4.469 13.93 1 86.31 167 ILE B CA 1
ATOM 4443 C C . ILE B 1 167 ? 1.765 3.984 13.188 1 86.31 167 ILE B C 1
ATOM 4445 O O . ILE B 1 167 ? 1.54 4.348 12.031 1 86.31 167 ILE B O 1
ATOM 4449 N N . LEU B 1 168 ? 0.99 3.152 13.883 1 85.94 168 LEU B N 1
ATOM 4450 C CA . LEU B 1 168 ? -0.204 2.564 13.281 1 85.94 168 LEU B CA 1
ATOM 4451 C C . LEU B 1 168 ? -1.444 3.381 13.633 1 85.94 168 LEU B C 1
ATOM 4453 O O . LEU B 1 168 ? -1.432 4.156 14.586 1 85.94 168 LEU B O 1
ATOM 4457 N N . PHE B 1 169 ? -2.494 3.107 12.898 1 86.12 169 PHE B N 1
ATOM 4458 C CA . PHE B 1 169 ? -3.736 3.838 13.117 1 86.12 169 PHE B CA 1
ATOM 4459 C C . PHE B 1 169 ? -4.242 3.625 14.539 1 86.12 169 PHE B C 1
ATOM 4461 O O . PHE B 1 169 ? -4.707 4.566 15.188 1 86.12 169 PHE B O 1
ATOM 4468 N N . ASN B 1 170 ? -4.074 2.457 14.945 1 84.12 170 ASN B N 1
ATOM 4469 C CA . ASN B 1 170 ? -4.621 2.115 16.25 1 84.12 170 ASN B CA 1
ATOM 4470 C C . ASN B 1 170 ? -3.924 2.885 17.375 1 84.12 170 ASN B C 1
ATOM 4472 O O . ASN B 1 170 ? -4.453 2.996 18.484 1 84.12 170 ASN B O 1
ATOM 4476 N N . HIS B 1 171 ? -2.77 3.467 17.094 1 88.44 171 HIS B N 1
ATOM 4477 C CA . HIS B 1 171 ? -2.02 4.211 18.094 1 88.44 171 HIS B CA 1
ATOM 4478 C C . HIS B 1 171 ? -2.557 5.629 18.25 1 88.44 171 HIS B C 1
ATOM 4480 O O . HIS B 1 171 ? -2.266 6.309 19.234 1 88.44 171 HIS B O 1
ATOM 4486 N N . TYR B 1 172 ? -3.33 6.059 17.281 1 88.94 172 TYR B N 1
ATOM 4487 C CA . TYR B 1 172 ? -3.809 7.438 17.328 1 88.94 172 TYR B CA 1
ATOM 4488 C C . TYR B 1 172 ? -4.66 7.68 18.562 1 88.94 172 TYR B C 1
ATOM 4490 O O . TYR B 1 172 ? -4.59 8.75 19.172 1 88.94 172 TYR B O 1
ATOM 4498 N N . ALA B 1 173 ? -5.348 6.691 18.922 1 85.88 173 ALA B N 1
ATOM 4499 C CA . ALA B 1 173 ? -6.234 6.832 20.078 1 85.88 173 ALA B CA 1
ATOM 4500 C C . ALA B 1 173 ? -5.441 6.848 21.391 1 85.88 173 ALA B C 1
ATOM 4502 O O . ALA B 1 173 ? -5.938 7.312 22.406 1 85.88 173 ALA B O 1
ATOM 4503 N N . SER B 1 174 ? -4.246 6.344 21.328 1 87.06 174 SER B N 1
ATOM 4504 C CA . SER B 1 174 ? -3.422 6.281 22.531 1 87.06 174 SER B CA 1
ATOM 4505 C C . SER B 1 174 ? -3.062 7.68 23.016 1 87.06 174 SER B C 1
ATOM 4507 O O . SER B 1 174 ? -2.756 7.863 24.203 1 87.06 174 SER B O 1
ATOM 4509 N N . PHE B 1 175 ? -3.137 8.594 22.172 1 87.69 175 PHE B N 1
ATOM 4510 C CA . PHE B 1 175 ? -2.811 9.961 22.547 1 87.69 175 PHE B CA 1
ATOM 4511 C C . PHE B 1 175 ? -3.873 10.539 23.469 1 87.69 175 PHE B C 1
ATOM 4513 O O . PHE B 1 175 ? -3.641 11.547 24.141 1 87.69 175 PHE B O 1
ATOM 4520 N N . GLY B 1 176 ? -5.059 9.867 23.438 1 82 176 GLY B N 1
ATOM 4521 C CA . GLY B 1 176 ? -6.129 10.336 24.312 1 82 176 GLY B CA 1
ATOM 4522 C C . GLY B 1 176 ? -5.934 9.938 25.766 1 82 176 GLY B C 1
ATOM 4523 O O . GLY B 1 176 ? -6.559 10.516 26.656 1 82 176 GLY B O 1
ATOM 4524 N N . GLU B 1 177 ? -5.133 8.938 26.031 1 77.81 177 GLU B N 1
ATOM 4525 C CA . GLU B 1 177 ? -4.855 8.461 27.375 1 77.81 177 GLU B CA 1
ATOM 4526 C C . GLU B 1 177 ? -3.363 8.219 27.578 1 77.81 177 GLU B C 1
ATOM 4528 O O . GLU B 1 177 ? -2.826 7.211 27.125 1 77.81 177 GLU B O 1
ATOM 4533 N N . PRO B 1 178 ? -2.787 9.258 28.281 1 68.06 178 PRO B N 1
ATOM 4534 C CA . PRO B 1 178 ? -1.359 9 28.484 1 68.06 178 PRO B CA 1
ATOM 4535 C C . PRO B 1 178 ? -1.098 7.719 29.281 1 68.06 178 PRO B C 1
ATOM 4537 O O . PRO B 1 178 ? -1.945 7.285 30.062 1 68.06 178 PRO B O 1
ATOM 4540 N N . LYS B 1 179 ? -0.008 7.211 28.781 1 73 179 LYS B N 1
ATOM 4541 C CA . LYS B 1 179 ? 0.395 6.047 29.562 1 73 179 LYS B CA 1
ATOM 4542 C C . LYS B 1 179 ? 0.678 6.426 31.016 1 73 179 LYS B C 1
ATOM 4544 O O . LYS B 1 179 ? 1.31 7.453 31.281 1 73 179 LYS B O 1
ATOM 4549 N N . ARG B 1 180 ? 0.084 5.668 31.906 1 69.38 180 ARG B N 1
ATOM 4550 C CA . ARG B 1 180 ? 0.359 5.867 33.312 1 69.38 180 ARG B CA 1
ATOM 4551 C C . ARG B 1 180 ? 1.845 5.691 33.625 1 69.38 180 ARG B C 1
ATOM 4553 O O . ARG B 1 180 ? 2.494 4.805 33.062 1 69.38 180 ARG B O 1
ATOM 4560 N N . LEU B 1 181 ? 2.346 6.68 34.188 1 71.25 181 LEU B N 1
ATOM 4561 C CA . LEU B 1 181 ? 3.756 6.602 34.531 1 71.25 181 LEU B CA 1
ATOM 4562 C C . LEU B 1 181 ? 3.99 5.516 35.594 1 71.25 181 LEU B C 1
ATOM 4564 O O . LEU B 1 181 ? 3.221 5.395 36.531 1 71.25 181 LEU B O 1
ATOM 4568 N N . LYS B 1 182 ? 4.91 4.77 35.25 1 66.19 182 LYS B N 1
ATOM 4569 C CA . LYS B 1 182 ? 5.367 3.826 36.25 1 66.19 182 LYS B CA 1
ATOM 4570 C C . LYS B 1 182 ? 6.188 4.535 37.344 1 66.19 182 LYS B C 1
ATOM 4572 O O . LYS B 1 182 ? 6.68 5.645 37.125 1 66.19 182 LYS B O 1
ATOM 4577 N N . ALA B 1 183 ? 6.125 3.891 38.406 1 71 183 ALA B N 1
ATOM 4578 C CA . ALA B 1 183 ? 6.84 4.438 39.562 1 71 183 ALA B CA 1
ATOM 4579 C C . ALA B 1 183 ? 8.281 4.789 39.188 1 71 183 ALA B C 1
ATOM 4581 O O . ALA B 1 183 ? 8.789 5.84 39.594 1 71 183 ALA B O 1
ATOM 4582 N N . GLU B 1 184 ? 8.789 3.912 38.469 1 70.88 184 GLU B N 1
ATOM 4583 C CA . GLU B 1 184 ? 10.18 4.121 38.094 1 70.88 184 GLU B CA 1
ATOM 4584 C C . GLU B 1 184 ? 10.328 5.371 37.219 1 70.88 184 GLU B C 1
ATOM 4586 O O . GLU B 1 184 ? 11.305 6.113 37.344 1 70.88 184 GLU B O 1
ATOM 4591 N N . GLN B 1 185 ? 9.406 5.59 36.438 1 73.81 185 GLN B N 1
ATOM 4592 C CA . GLN B 1 185 ? 9.477 6.75 35.562 1 73.81 185 GLN B CA 1
ATOM 4593 C C . GLN B 1 185 ? 9.273 8.047 36.344 1 73.81 185 GLN B C 1
ATOM 4595 O O . GLN B 1 185 ? 9.922 9.055 36.062 1 73.81 185 GLN B O 1
ATOM 4600 N N . VAL B 1 186 ? 8.391 7.961 37.25 1 74.94 186 VAL B N 1
ATOM 4601 C CA . VAL B 1 186 ? 8.164 9.109 38.125 1 74.94 186 VAL B CA 1
ATOM 4602 C C . VAL B 1 186 ? 9.438 9.43 38.875 1 74.94 186 VAL B C 1
ATOM 4604 O O . VAL B 1 186 ? 9.828 10.594 39.031 1 74.94 186 VAL B O 1
ATOM 4607 N N . SER B 1 187 ? 10 8.328 39.25 1 75.62 187 SER B N 1
ATOM 4608 C CA . SER B 1 187 ? 11.25 8.492 40 1 75.62 187 SER B CA 1
ATOM 4609 C C . SER B 1 187 ? 12.328 9.133 39.125 1 75.62 187 SER B C 1
ATOM 4611 O O . SER B 1 187 ? 13.102 9.969 39.594 1 75.62 187 SER B O 1
ATOM 4613 N N . GLU B 1 188 ? 12.367 8.727 37.969 1 76.38 188 GLU B N 1
ATOM 4614 C CA . GLU B 1 188 ? 13.336 9.297 37.031 1 76.38 188 GLU B CA 1
ATOM 4615 C C . GLU B 1 188 ? 13.125 10.797 36.875 1 76.38 188 GLU B C 1
ATOM 4617 O O . GLU B 1 188 ? 14.094 11.562 36.844 1 76.38 188 GLU B O 1
ATOM 4622 N N . ILE B 1 189 ? 11.914 11.117 36.75 1 76 189 ILE B N 1
ATOM 4623 C CA . ILE B 1 189 ? 11.602 12.531 36.625 1 76 189 ILE B CA 1
ATOM 4624 C C . ILE B 1 189 ? 11.992 13.281 37.875 1 76 189 ILE B C 1
ATOM 4626 O O . ILE B 1 189 ? 12.562 14.375 37.812 1 76 189 ILE B O 1
ATOM 4630 N N . LEU B 1 190 ? 11.758 12.656 38.938 1 77.44 190 LEU B N 1
ATOM 4631 C CA . LEU B 1 190 ? 12.031 13.273 40.219 1 77.44 190 LEU B CA 1
ATOM 4632 C C . LEU B 1 190 ? 13.531 13.367 40.469 1 77.44 190 LEU B C 1
ATOM 4634 O O . LEU B 1 190 ? 13.984 14.258 41.219 1 77.44 190 LEU B O 1
ATOM 4638 N N . GLN B 1 191 ? 14.156 12.438 39.844 1 75.94 191 GLN B N 1
ATOM 4639 C CA . GLN B 1 191 ? 15.594 12.383 40.062 1 75.94 191 GLN B CA 1
ATOM 4640 C C . GLN B 1 191 ? 16.328 13.297 39.094 1 75.94 191 GLN B C 1
ATOM 4642 O O . GLN B 1 191 ? 17.547 13.508 39.25 1 75.94 191 GLN B O 1
ATOM 4647 N N . ASP B 1 192 ? 15.609 13.68 38.188 1 76 192 ASP B N 1
ATOM 4648 C CA . ASP B 1 192 ? 16.25 14.617 37.25 1 76 192 ASP B CA 1
ATOM 4649 C C . ASP B 1 192 ? 16.703 15.875 37.969 1 76 192 ASP B C 1
ATOM 4651 O O . ASP B 1 192 ? 15.891 16.609 38.531 1 76 192 ASP B O 1
ATOM 4655 N N . VAL B 1 193 ? 17.969 16.109 37.938 1 74.06 193 VAL B N 1
ATOM 4656 C CA . VAL B 1 193 ? 18.625 17.188 38.656 1 74.06 193 VAL B CA 1
ATOM 4657 C C . VAL B 1 193 ? 18.125 18.547 38.156 1 74.06 193 VAL B C 1
ATOM 4659 O O . VAL B 1 193 ? 18.172 19.547 38.844 1 74.06 193 VAL B O 1
ATOM 4662 N N . SER B 1 194 ? 17.703 18.438 37 1 74.06 194 SER B N 1
ATOM 4663 C CA . SER B 1 194 ? 17.266 19.688 36.406 1 74.06 194 SER B CA 1
ATOM 4664 C C . SER B 1 194 ? 15.898 20.125 36.938 1 74.06 194 SER B C 1
ATOM 4666 O O . SER B 1 194 ? 15.461 21.25 36.719 1 74.06 194 SER B O 1
ATOM 4668 N N . LEU B 1 195 ? 15.352 19.156 37.688 1 75.56 195 LEU B N 1
ATOM 4669 C CA . LEU B 1 195 ? 14.062 19.484 38.281 1 75.56 195 LEU B CA 1
ATOM 4670 C C . LEU B 1 195 ? 14.234 20.469 39.438 1 75.56 195 LEU B C 1
ATOM 4672 O O . LEU B 1 195 ? 14.875 20.156 40.438 1 75.56 195 LEU B O 1
ATOM 4676 N N . SER B 1 196 ? 13.82 21.656 39.25 1 76.25 196 SER B N 1
ATOM 4677 C CA . SER B 1 196 ? 14.086 22.75 40.188 1 76.25 196 SER B CA 1
ATOM 4678 C C . SER B 1 196 ? 13.023 22.828 41.25 1 76.25 196 SER B C 1
ATOM 4680 O O . SER B 1 196 ? 13.32 23.156 42.406 1 76.25 196 SER B O 1
ATOM 4682 N N . ASP B 1 197 ? 11.758 22.703 40.844 1 82.31 197 ASP B N 1
ATOM 4683 C CA . ASP B 1 197 ? 10.688 22.844 41.844 1 82.31 197 ASP B CA 1
ATOM 4684 C C . ASP B 1 197 ? 9.492 21.953 41.469 1 82.31 197 ASP B C 1
ATOM 4686 O O . ASP B 1 197 ? 9.539 21.219 40.5 1 82.31 197 ASP B O 1
ATOM 4690 N N . PHE B 1 198 ? 8.609 21.891 42.406 1 80.44 198 PHE B N 1
ATOM 4691 C CA . PHE B 1 198 ? 7.434 21.031 42.312 1 80.44 198 PHE B CA 1
ATOM 4692 C C . PHE B 1 198 ? 6.57 21.422 41.125 1 80.44 198 PHE B C 1
ATOM 4694 O O . PHE B 1 198 ? 5.945 20.562 40.5 1 80.44 198 PHE B O 1
ATOM 4701 N N . GLN B 1 199 ? 6.594 22.672 40.875 1 81.25 199 GLN B N 1
ATOM 4702 C CA . GLN B 1 199 ? 5.809 23.141 39.719 1 81.25 199 GLN B CA 1
ATOM 4703 C C . GLN B 1 199 ? 6.367 22.609 38.406 1 81.25 199 GLN B C 1
ATOM 4705 O O . GLN B 1 199 ? 5.609 22.172 37.531 1 81.25 199 GLN B O 1
ATOM 4710 N N . GLU B 1 200 ? 7.586 22.562 38.406 1 78.94 200 GLU B N 1
ATOM 4711 C CA . GLU B 1 200 ? 8.219 21.984 37.219 1 78.94 200 GLU B CA 1
ATOM 4712 C C . GLU B 1 200 ? 7.883 20.5 37.094 1 78.94 200 GLU B C 1
ATOM 4714 O O . GLU B 1 200 ? 7.672 20.016 35.969 1 78.94 200 GLU B O 1
ATOM 4719 N N . PHE B 1 201 ? 7.918 19.906 38.219 1 79.25 201 PHE B N 1
ATOM 4720 C CA . PHE B 1 201 ? 7.543 18.5 38.219 1 79.25 201 PHE B CA 1
ATOM 4721 C C . PHE B 1 201 ? 6.133 18.312 37.656 1 79.25 201 PHE B C 1
ATOM 4723 O O . PHE B 1 201 ? 5.902 17.469 36.781 1 79.25 201 PHE B O 1
ATOM 4730 N N . LYS B 1 202 ? 5.258 19.094 38.125 1 75.62 202 LYS B N 1
ATOM 4731 C CA . LYS B 1 202 ? 3.875 19.031 37.656 1 75.62 202 LYS B CA 1
ATOM 4732 C C . LYS B 1 202 ? 3.783 19.312 36.188 1 75.62 202 LYS B C 1
ATOM 4734 O O . LYS B 1 202 ? 3.041 18.656 35.438 1 75.62 202 LYS B O 1
ATOM 4739 N N . ASP B 1 203 ? 4.539 20.234 35.812 1 72.88 203 ASP B N 1
ATOM 4740 C CA . ASP B 1 203 ? 4.539 20.625 34.406 1 72.88 203 ASP B CA 1
ATOM 4741 C C . ASP B 1 203 ? 5.02 19.484 33.531 1 72.88 203 ASP B C 1
ATOM 4743 O O . ASP B 1 203 ? 4.453 19.25 32.438 1 72.88 203 ASP B O 1
ATOM 4747 N N . ARG B 1 204 ? 5.945 18.906 33.969 1 72.19 204 ARG B N 1
ATOM 4748 C CA . ARG B 1 204 ? 6.488 17.766 33.219 1 72.19 204 ARG B CA 1
ATOM 4749 C C . ARG B 1 204 ? 5.477 16.641 33.156 1 72.19 204 ARG B C 1
ATOM 4751 O O . ARG B 1 204 ? 5.383 15.961 32.125 1 72.19 204 ARG B O 1
ATOM 4758 N N . LEU B 1 205 ? 4.805 16.5 34.219 1 73.06 205 LEU B N 1
ATOM 4759 C CA . LEU B 1 205 ? 3.77 15.484 34.219 1 73.06 205 LEU B CA 1
ATOM 4760 C C . LEU B 1 205 ? 2.631 15.859 33.25 1 73.06 205 LEU B C 1
ATOM 4762 O O . LEU B 1 205 ? 2.119 15.016 32.531 1 73.06 205 LEU B O 1
ATOM 4766 N N . GLN B 1 206 ? 2.35 17.109 33.312 1 69.12 206 GLN B N 1
ATOM 4767 C CA . GLN B 1 206 ? 1.248 17.609 32.5 1 69.12 206 GLN B CA 1
ATOM 4768 C C . GLN B 1 206 ? 1.586 17.531 31 1 69.12 206 GLN B C 1
ATOM 4770 O O . GLN B 1 206 ? 0.698 17.344 30.172 1 69.12 206 GLN B O 1
ATOM 4775 N N . LYS B 1 207 ? 2.814 17.641 30.766 1 69.75 207 LYS B N 1
ATOM 4776 C CA . LYS B 1 207 ? 3.258 17.625 29.375 1 69.75 207 LYS B CA 1
ATOM 4777 C C . LYS B 1 207 ? 3.023 16.25 28.734 1 69.75 207 LYS B C 1
ATOM 4779 O O . LYS B 1 207 ? 3.043 16.125 27.516 1 69.75 207 LYS B O 1
ATOM 4784 N N . ARG B 1 208 ? 2.627 15.445 29.562 1 72.44 208 ARG B N 1
ATOM 4785 C CA . ARG B 1 208 ? 2.424 14.094 29.047 1 72.44 208 ARG B CA 1
ATOM 4786 C C . ARG B 1 208 ? 0.975 13.883 28.625 1 72.44 208 ARG B C 1
ATOM 4788 O O . ARG B 1 208 ? 0.635 12.836 28.062 1 72.44 208 ARG B O 1
ATOM 4795 N N . TYR B 1 209 ? 0.249 14.969 28.859 1 79.62 209 TYR B N 1
ATOM 4796 C CA . TYR B 1 209 ? -1.183 14.852 28.609 1 79.62 209 TYR B CA 1
ATOM 4797 C C . TYR B 1 209 ? -1.628 15.812 27.516 1 79.62 209 TYR B C 1
ATOM 4799 O O . TYR B 1 209 ? -0.955 16.812 27.25 1 79.62 209 TYR B O 1
ATOM 4807 N N . ILE B 1 210 ? -2.615 15.312 26.844 1 88 210 ILE B N 1
ATOM 4808 C CA . ILE B 1 210 ? -3.369 16.25 26.016 1 88 210 ILE B CA 1
ATOM 4809 C C . ILE B 1 210 ? -4.324 17.047 26.906 1 88 210 ILE B C 1
ATOM 4811 O O . ILE B 1 210 ? -5.07 16.484 27.703 1 88 210 ILE B O 1
ATOM 4815 N N . THR B 1 211 ? -4.344 18.297 26.828 1 84.94 211 THR B N 1
ATOM 4816 C CA . THR B 1 211 ? -4.965 19.141 27.844 1 84.94 211 THR B CA 1
ATOM 4817 C C . THR B 1 211 ? -6.363 19.562 27.422 1 84.94 211 THR B C 1
ATOM 4819 O O . THR B 1 211 ? -7.262 19.703 28.25 1 84.94 211 THR B O 1
ATOM 4822 N N . GLU B 1 212 ? -6.594 19.719 26.188 1 90.5 212 GLU B N 1
ATOM 4823 C CA . GLU B 1 212 ? -7.875 20.25 25.734 1 90.5 212 GLU B CA 1
ATOM 4824 C C . GLU B 1 212 ? -8.914 19.141 25.594 1 90.5 212 GLU B C 1
ATOM 4826 O O . GLU B 1 212 ? -8.672 18.141 24.938 1 90.5 212 GLU B O 1
ATOM 4831 N N . GLU B 1 213 ? -10.047 19.438 26.188 1 89.88 213 GLU B N 1
ATOM 4832 C CA . GLU B 1 213 ? -11.125 18.438 26.156 1 89.88 213 GLU B CA 1
ATOM 4833 C C . GLU B 1 213 ? -11.578 18.156 24.734 1 89.88 213 GLU B C 1
ATOM 4835 O O . GLU B 1 213 ? -11.859 17.016 24.391 1 89.88 213 GLU B O 1
ATOM 4840 N N . ARG B 1 214 ? -11.664 19.234 23.922 1 93.56 214 ARG B N 1
ATOM 4841 C CA . ARG B 1 214 ? -12.078 19.062 22.547 1 93.56 214 ARG B CA 1
ATOM 4842 C C . ARG B 1 214 ? -11.148 18.109 21.797 1 93.56 214 ARG B C 1
ATOM 4844 O O . ARG B 1 214 ? -11.594 17.344 20.938 1 93.56 214 ARG B O 1
ATOM 4851 N N . HIS B 1 215 ? -9.891 18.109 22.203 1 94.56 215 HIS B N 1
ATOM 4852 C CA . HIS B 1 215 ? -8.906 17.25 21.562 1 94.56 215 HIS B CA 1
ATOM 4853 C C . HIS B 1 215 ? -9.047 15.805 22.031 1 94.56 215 HIS B C 1
ATOM 4855 O O . HIS B 1 215 ? -9.039 14.883 21.203 1 94.56 215 HIS B O 1
ATOM 4861 N N . THR B 1 216 ? -9.266 15.648 23.328 1 92.56 216 THR B N 1
ATOM 4862 C CA . THR B 1 216 ? -9.43 14.297 23.859 1 92.56 216 THR B CA 1
ATOM 4863 C C . THR B 1 216 ? -10.734 13.68 23.344 1 92.56 216 THR B C 1
ATOM 4865 O O . THR B 1 216 ? -10.797 12.469 23.094 1 92.56 216 THR B O 1
ATOM 4868 N N . GLU B 1 217 ? -11.734 14.469 23.25 1 92.88 217 GLU B N 1
ATOM 4869 C CA . GLU B 1 217 ? -13.008 13.984 22.734 1 92.88 217 GLU B CA 1
ATOM 4870 C C . GLU B 1 217 ? -12.867 13.484 21.297 1 92.88 217 GLU B C 1
ATOM 4872 O O . GLU B 1 217 ? -13.422 12.453 20.938 1 92.88 217 GLU B O 1
ATOM 4877 N N . PHE B 1 218 ? -12.172 14.242 20.5 1 95.56 218 PHE B N 1
ATOM 4878 C CA . PHE B 1 218 ? -11.914 13.812 19.125 1 95.56 218 PHE B CA 1
ATOM 4879 C C . PHE B 1 218 ? -11.188 12.477 19.109 1 95.56 218 PHE B C 1
ATOM 4881 O O . PHE B 1 218 ? -11.594 11.555 18.406 1 95.56 218 PHE B O 1
ATOM 4888 N N . LEU B 1 219 ? -10.125 12.375 19.906 1 94.25 219 LEU B N 1
ATOM 4889 C CA . LEU B 1 219 ? -9.305 11.172 19.953 1 94.25 219 LEU B CA 1
ATOM 4890 C C . LEU B 1 219 ? -10.125 9.969 20.422 1 94.25 219 LEU B C 1
ATOM 4892 O O . LEU B 1 219 ? -9.945 8.859 19.906 1 94.25 219 LEU B O 1
ATOM 4896 N N . PHE B 1 220 ? -11.023 10.195 21.281 1 92.44 220 PHE B N 1
ATOM 4897 C CA . PHE B 1 220 ? -11.898 9.125 21.734 1 92.44 220 PHE B CA 1
ATOM 4898 C C . PHE B 1 220 ? -12.914 8.75 20.656 1 92.44 220 PHE B C 1
ATOM 4900 O O . PHE B 1 220 ? -13.25 7.578 20.5 1 92.44 220 PHE B O 1
ATOM 4907 N N . SER B 1 221 ? -13.359 9.719 19.969 1 92.75 221 SER B N 1
ATOM 4908 C CA . SER B 1 221 ? -14.398 9.492 18.969 1 92.75 221 SER B CA 1
ATOM 4909 C C . SER B 1 221 ? -13.875 8.664 17.797 1 92.75 221 SER B C 1
ATOM 4911 O O . SER B 1 221 ? -14.617 7.883 17.203 1 92.75 221 SER B O 1
ATOM 4913 N N . ILE B 1 222 ? -12.594 8.836 17.484 1 94.12 222 ILE B N 1
ATOM 4914 C CA . ILE B 1 222 ? -12.086 8.172 16.297 1 94.12 222 ILE B CA 1
ATOM 4915 C C . ILE B 1 222 ? -11.609 6.766 16.656 1 94.12 222 ILE B C 1
ATOM 4917 O O . ILE B 1 222 ? -11.312 5.961 15.766 1 94.12 222 ILE B O 1
ATOM 4921 N N . LYS B 1 223 ? -11.555 6.461 17.844 1 91.19 223 LYS B N 1
ATOM 4922 C CA . LYS B 1 223 ? -10.961 5.215 18.328 1 91.19 223 LYS B CA 1
ATOM 4923 C C . LYS B 1 223 ? -11.602 4.004 17.641 1 91.19 223 LYS B C 1
ATOM 4925 O O . LYS B 1 223 ? -10.898 3.113 17.172 1 91.19 223 LYS B O 1
ATOM 4930 N N . LEU B 1 224 ? -12.844 3.984 17.531 1 88.31 224 LEU B N 1
ATOM 4931 C CA . LEU B 1 224 ? -13.555 2.828 16.984 1 88.31 224 LEU B CA 1
ATOM 4932 C C . LEU B 1 224 ? -13.469 2.799 15.461 1 88.31 224 LEU B C 1
ATOM 4934 O O . LEU B 1 224 ? -13.727 1.766 14.844 1 88.31 224 LEU B O 1
ATOM 4938 N N . LYS B 1 225 ? -13.133 3.881 14.922 1 94.94 225 LYS B N 1
ATOM 4939 C CA . LYS B 1 225 ? -13.102 3.994 13.469 1 94.94 225 LYS B CA 1
ATOM 4940 C C . LYS B 1 225 ? -11.734 3.611 12.914 1 94.94 225 LYS B C 1
ATOM 4942 O O . LYS B 1 225 ? -11.602 3.348 11.719 1 94.94 225 LYS B O 1
ATOM 4947 N N . LEU B 1 226 ? -10.758 3.373 13.75 1 94.94 226 LEU B N 1
ATOM 4948 C CA . LEU B 1 226 ? -9.375 3.197 13.32 1 94.94 226 LEU B CA 1
ATOM 4949 C C . LEU B 1 226 ? -9.117 1.749 12.922 1 94.94 226 LEU B C 1
ATOM 4951 O O . LEU B 1 226 ? -8.328 1.486 12.008 1 94.94 226 LEU B O 1
ATOM 4955 N N . LYS B 1 227 ? -9.805 0.882 13.477 1 93.25 227 LYS B N 1
ATOM 4956 C CA . LYS B 1 227 ? -9.555 -0.535 13.219 1 93.25 227 LYS B CA 1
ATOM 4957 C C . LYS B 1 227 ? -9.891 -0.9 11.773 1 93.25 227 LYS B C 1
ATOM 4959 O O . LYS B 1 227 ? -9.086 -1.538 11.094 1 93.25 227 LYS B O 1
ATOM 4964 N N . PRO B 1 228 ? -11.062 -0.511 11.352 1 95.06 228 PRO B N 1
ATOM 4965 C CA . PRO B 1 228 ? -11.367 -0.809 9.945 1 95.06 228 PRO B CA 1
ATOM 4966 C C . PRO B 1 228 ? -10.344 -0.215 8.977 1 95.06 228 PRO B C 1
ATOM 4968 O O . PRO B 1 228 ? -10.062 -0.809 7.938 1 95.06 228 PRO B O 1
ATOM 4971 N N . LEU B 1 229 ? -9.789 0.944 9.297 1 95.06 229 LEU B N 1
ATOM 4972 C CA . LEU B 1 229 ? -8.781 1.563 8.453 1 95.06 229 LEU B CA 1
ATOM 4973 C C . LEU B 1 229 ? -7.504 0.727 8.422 1 95.06 229 LEU B C 1
ATOM 4975 O O . LEU B 1 229 ? -6.93 0.498 7.359 1 95.06 229 LEU B O 1
ATOM 4979 N N . GLU B 1 230 ? -7.145 0.248 9.531 1 91.88 230 GLU B N 1
ATOM 4980 C CA . GLU B 1 230 ? -5.945 -0.576 9.648 1 91.88 230 GLU B CA 1
ATOM 4981 C C . GLU B 1 230 ? -6.105 -1.893 8.891 1 91.88 230 GLU B C 1
ATOM 4983 O O . GLU B 1 230 ? -5.156 -2.383 8.281 1 91.88 230 GLU B O 1
ATOM 4988 N N . GLU B 1 231 ? -7.246 -2.418 8.977 1 90.75 231 GLU B N 1
ATOM 4989 C CA . GLU B 1 231 ? -7.512 -3.684 8.297 1 90.75 231 GLU B CA 1
ATOM 4990 C C . GLU B 1 231 ? -7.391 -3.537 6.785 1 90.75 231 GLU B C 1
ATOM 4992 O O . GLU B 1 231 ? -6.84 -4.41 6.113 1 90.75 231 GLU B O 1
ATOM 4997 N N . ILE B 1 232 ? -7.91 -2.473 6.305 1 92.62 232 ILE B N 1
ATOM 4998 C CA . ILE B 1 232 ? -7.824 -2.225 4.867 1 92.62 232 ILE B CA 1
ATOM 4999 C C . ILE B 1 232 ? -6.375 -1.946 4.48 1 92.62 232 ILE B C 1
ATOM 5001 O O . ILE B 1 232 ? -5.902 -2.42 3.443 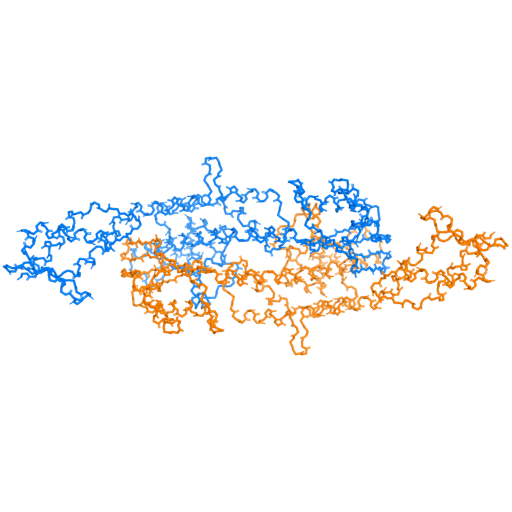1 92.62 232 ILE B O 1
ATOM 5005 N N . ARG B 1 233 ? -5.691 -1.23 5.258 1 90.5 233 ARG B N 1
ATOM 5006 C CA . ARG B 1 233 ? -4.289 -0.948 4.977 1 90.5 233 ARG B CA 1
ATOM 5007 C C . ARG B 1 233 ? -3.48 -2.238 4.867 1 90.5 233 ARG B C 1
ATOM 5009 O O . ARG B 1 233 ? -2.701 -2.41 3.93 1 90.5 233 ARG B O 1
ATOM 5016 N N . ASN B 1 234 ? -3.695 -3.096 5.762 1 87.19 234 ASN B N 1
ATOM 5017 C CA . ASN B 1 234 ? -2.977 -4.363 5.77 1 87.19 234 ASN B CA 1
ATOM 5018 C C . ASN B 1 234 ? -3.293 -5.199 4.531 1 87.19 234 ASN B C 1
ATOM 5020 O O . ASN B 1 234 ? -2.396 -5.805 3.941 1 87.19 234 ASN B O 1
ATOM 5024 N N . SER B 1 235 ? -4.531 -5.195 4.246 1 88.19 235 SER B N 1
ATOM 5025 C CA . SER B 1 235 ? -4.938 -5.957 3.068 1 88.19 235 SER B CA 1
ATOM 5026 C C . SER B 1 235 ? -4.309 -5.391 1.8 1 88.19 235 SER B C 1
ATOM 5028 O O . SER B 1 235 ? -3.836 -6.145 0.946 1 88.19 235 SER B O 1
ATOM 5030 N N . VAL B 1 236 ? -4.305 -4.133 1.73 1 88.44 236 VAL B N 1
ATOM 5031 C CA . VAL B 1 236 ? -3.744 -3.475 0.555 1 88.44 236 VAL B CA 1
ATOM 5032 C C . VAL B 1 236 ? -2.234 -3.703 0.509 1 88.44 236 VAL B C 1
ATOM 5034 O O . VAL B 1 236 ? -1.683 -4.031 -0.544 1 88.44 236 VAL B O 1
ATOM 5037 N N . MET B 1 237 ? -1.646 -3.625 1.59 1 84 237 MET B N 1
ATOM 5038 C CA . MET B 1 237 ? -0.196 -3.754 1.696 1 84 237 MET B CA 1
ATOM 5039 C C . MET B 1 237 ? 0.257 -5.152 1.294 1 84 237 MET B C 1
ATOM 5041 O O . MET B 1 237 ? 1.297 -5.316 0.654 1 84 237 MET B O 1
ATOM 5045 N N . HIS B 1 238 ? -0.509 -6.047 1.652 1 82 238 HIS B N 1
ATOM 5046 C CA . HIS B 1 238 ? -0.107 -7.434 1.432 1 82 238 HIS B CA 1
ATOM 5047 C C . HIS B 1 238 ? -0.845 -8.039 0.242 1 82 238 HIS B C 1
ATOM 5049 O O . HIS B 1 238 ? -0.776 -9.25 0.012 1 82 238 HIS B O 1
ATOM 5055 N N . ILE B 1 239 ? -1.576 -7.184 -0.388 1 80.44 239 ILE B N 1
ATOM 5056 C CA . ILE B 1 239 ? -2.277 -7.559 -1.612 1 80.44 239 ILE B CA 1
ATOM 5057 C C . ILE B 1 239 ? -3.215 -8.727 -1.332 1 80.44 239 ILE B C 1
ATOM 5059 O O . ILE B 1 239 ? -3.221 -9.719 -2.07 1 80.44 239 ILE B O 1
ATOM 5063 N N . ARG B 1 240 ? -3.924 -8.609 -0.328 1 83.12 240 ARG B N 1
ATOM 5064 C CA . ARG B 1 240 ? -4.906 -9.617 0.046 1 83.12 240 ARG B CA 1
ATOM 5065 C C . ARG B 1 240 ? -6.293 -9.258 -0.47 1 83.12 240 ARG B C 1
ATOM 5067 O O . ARG B 1 240 ? -6.562 -8.086 -0.765 1 83.12 240 ARG B O 1
ATOM 5074 N N . ASN B 1 241 ? -7.004 -10.203 -0.476 1 80.81 241 ASN B N 1
ATOM 5075 C CA . ASN B 1 241 ? -8.383 -9.984 -0.895 1 80.81 241 ASN B CA 1
ATOM 5076 C C . ASN B 1 241 ? -9.117 -9.047 0.057 1 80.81 241 ASN B C 1
ATOM 5078 O O . ASN B 1 241 ? -8.953 -9.133 1.274 1 80.81 241 ASN B O 1
ATOM 5082 N N . LEU B 1 242 ? -9.828 -8.172 -0.527 1 84.25 242 LEU B N 1
ATOM 5083 C CA . LEU B 1 242 ? -10.703 -7.273 0.217 1 84.25 242 LEU B CA 1
ATOM 5084 C C . LEU B 1 242 ? -12.141 -7.785 0.203 1 84.25 242 LEU B C 1
ATOM 5086 O O . LEU B 1 242 ? -12.859 -7.598 -0.78 1 84.25 242 LEU B O 1
ATOM 5090 N N . SER B 1 243 ? -12.516 -8.367 1.235 1 83.38 243 SER B N 1
ATOM 5091 C CA . SER B 1 243 ? -13.883 -8.875 1.318 1 83.38 243 SER B CA 1
ATOM 5092 C C . SER B 1 243 ? -14.891 -7.734 1.354 1 83.38 243 SER B C 1
ATOM 5094 O O . SER B 1 243 ? -14.555 -6.613 1.733 1 83.38 243 SER B O 1
ATOM 5096 N N . ASN B 1 244 ? -16.094 -8.109 1.058 1 84.44 244 ASN B N 1
ATOM 5097 C CA . ASN B 1 244 ? -17.156 -7.117 1.111 1 84.44 244 ASN B CA 1
ATOM 5098 C C . ASN B 1 244 ? -17.344 -6.566 2.523 1 84.44 244 ASN B C 1
ATOM 5100 O O . ASN B 1 244 ? -17.641 -5.383 2.699 1 84.44 244 ASN B O 1
ATOM 5104 N N . THR B 1 245 ? -17.125 -7.43 3.428 1 89.31 245 THR B N 1
ATOM 5105 C CA . THR B 1 245 ? -17.281 -7.027 4.82 1 89.31 245 THR B CA 1
ATOM 5106 C C . THR B 1 245 ? -16.219 -6.004 5.211 1 89.31 245 THR B C 1
ATOM 5108 O O . THR B 1 245 ? -16.516 -4.992 5.844 1 89.31 245 THR B O 1
ATOM 5111 N N . LYS B 1 246 ? -15.016 -6.254 4.848 1 89.81 246 LYS B N 1
ATOM 5112 C CA . LYS B 1 246 ? -13.93 -5.328 5.152 1 89.81 246 LYS B CA 1
ATOM 5113 C C . LYS B 1 246 ? -14.148 -3.98 4.473 1 89.81 246 LYS B C 1
ATOM 5115 O O . LYS B 1 246 ? -13.953 -2.932 5.09 1 89.81 246 LYS B O 1
ATOM 5120 N N . MET B 1 247 ? -14.586 -4.051 3.285 1 92.94 247 MET B N 1
ATOM 5121 C CA . MET B 1 247 ? -14.812 -2.83 2.52 1 92.94 247 MET B CA 1
ATOM 5122 C C . MET B 1 247 ? -15.969 -2.027 3.111 1 92.94 247 MET B C 1
ATOM 5124 O O . MET B 1 247 ? -15.867 -0.811 3.277 1 92.94 247 MET B O 1
ATOM 5128 N N . SER B 1 248 ? -16.969 -2.719 3.455 1 94.56 248 SER B N 1
ATOM 5129 C CA . SER B 1 248 ? -18.125 -2.068 4.051 1 94.56 248 SER B CA 1
ATOM 5130 C C . SER B 1 248 ? -17.781 -1.431 5.395 1 94.56 248 SER B C 1
ATOM 5132 O O . SER B 1 248 ? -18.203 -0.311 5.684 1 94.56 248 SER B O 1
ATOM 5134 N N . ASN B 1 249 ? -17.031 -2.158 6.137 1 94.88 249 ASN B N 1
ATOM 5135 C CA . ASN B 1 249 ? -16.609 -1.631 7.434 1 94.88 249 ASN B CA 1
ATOM 5136 C C . ASN B 1 249 ? -15.766 -0.373 7.277 1 94.88 249 ASN B C 1
ATOM 5138 O O . ASN B 1 249 ? -15.906 0.576 8.047 1 94.88 249 ASN B O 1
ATOM 5142 N N . PHE B 1 250 ? -14.93 -0.386 6.336 1 96.5 250 PHE B N 1
ATOM 5143 C CA . PHE B 1 250 ? -14.102 0.778 6.043 1 96.5 250 PHE B CA 1
ATOM 5144 C C . PHE B 1 250 ? -14.961 1.971 5.645 1 96.5 250 PHE B C 1
ATOM 5146 O O . PHE B 1 250 ? -14.789 3.07 6.176 1 96.5 250 PHE B O 1
ATOM 5153 N N . ASP B 1 251 ? -15.875 1.719 4.801 1 96 251 ASP B N 1
ATOM 5154 C CA . ASP B 1 251 ? -16.719 2.799 4.297 1 96 251 ASP B CA 1
ATOM 5155 C C . ASP B 1 251 ? -17.578 3.385 5.406 1 96 251 ASP B C 1
ATOM 5157 O O . ASP B 1 251 ? -17.781 4.598 5.469 1 96 251 ASP B O 1
ATOM 5161 N N . LYS B 1 252 ? -18.016 2.555 6.254 1 95.38 252 LYS B N 1
ATOM 5162 C CA . LYS B 1 252 ? -18.828 3.014 7.375 1 95.38 252 LYS B CA 1
ATOM 5163 C C . LYS B 1 252 ? -18 3.793 8.383 1 95.38 252 LYS B C 1
ATOM 5165 O O . LYS B 1 252 ? -18.516 4.656 9.094 1 95.38 252 LYS B O 1
ATOM 5170 N N . ALA B 1 253 ? -16.75 3.428 8.469 1 96.38 253 ALA B N 1
ATOM 5171 C CA . ALA B 1 253 ? -15.852 4.125 9.391 1 96.38 253 ALA B CA 1
ATOM 5172 C C . ALA B 1 253 ? -15.469 5.5 8.844 1 96.38 253 ALA B C 1
ATOM 5174 O O . ALA B 1 253 ? -15.273 6.445 9.617 1 96.38 253 ALA B O 1
ATOM 5175 N N . VAL B 1 254 ? -15.43 5.605 7.555 1 96.44 254 VAL B N 1
ATOM 5176 C CA . VAL B 1 254 ? -14.922 6.816 6.914 1 96.44 254 VAL B CA 1
ATOM 5177 C C . VAL B 1 254 ? -16.078 7.793 6.672 1 96.44 254 VAL B C 1
ATOM 5179 O O . VAL B 1 254 ? -15.922 9 6.855 1 96.44 254 VAL B O 1
ATOM 5182 N N . ASN B 1 255 ? -17.172 7.199 6.285 1 95.5 255 ASN B N 1
ATOM 5183 C CA . ASN B 1 255 ? -18.328 8.016 5.938 1 95.5 255 ASN B CA 1
ATOM 5184 C C . ASN B 1 255 ? -19.406 7.945 7.016 1 95.5 255 ASN B C 1
ATOM 5186 O O . ASN B 1 255 ? -19.438 7.004 7.805 1 95.5 255 ASN B O 1
ATOM 5190 N N . ASP B 1 256 ? -20.297 8.938 6.984 1 94.25 256 ASP B N 1
ATOM 5191 C CA . ASP B 1 256 ? -21.438 8.93 7.906 1 94.25 256 ASP B CA 1
ATOM 5192 C C . ASP B 1 256 ? -22.406 7.793 7.59 1 94.25 256 ASP B C 1
ATOM 5194 O O . ASP B 1 256 ? -22.609 7.461 6.422 1 94.25 256 ASP B O 1
ATOM 5198 N N . PHE B 1 257 ? -22.828 7.215 8.656 1 91.5 257 PHE B N 1
ATOM 5199 C CA . PHE B 1 257 ? -23.828 6.152 8.547 1 91.5 257 PHE B CA 1
ATOM 5200 C C . PHE B 1 257 ? -24.906 6.305 9.609 1 91.5 257 PHE B C 1
ATOM 5202 O O . PHE B 1 257 ? -24.672 6.012 10.781 1 91.5 257 PHE B O 1
ATOM 5209 N N . GLY B 1 258 ? -26.078 6.73 9.18 1 89.88 258 GLY B N 1
ATOM 5210 C CA . GLY B 1 258 ? -27.109 7.047 10.141 1 89.88 258 GLY B CA 1
ATOM 5211 C C . GLY B 1 258 ? -26.766 8.211 11.047 1 89.88 258 GLY B C 1
ATOM 5212 O O . GLY B 1 258 ? -26.453 9.305 10.57 1 89.88 258 GLY B O 1
ATOM 5213 N N . THR B 1 259 ? -26.719 7.898 12.383 1 90.75 259 THR B N 1
ATOM 5214 C CA . THR B 1 259 ? -26.406 8.906 13.383 1 90.75 259 THR B CA 1
ATOM 5215 C C . THR B 1 259 ? -24.922 8.852 13.75 1 90.75 259 THR B C 1
ATOM 5217 O O . THR B 1 259 ? -24.422 9.742 14.438 1 90.75 259 THR B O 1
ATOM 5220 N N . ASP B 1 260 ? -24.297 7.801 13.211 1 92.69 260 ASP B N 1
ATOM 5221 C CA . ASP B 1 260 ? -22.875 7.625 13.531 1 92.69 260 ASP B CA 1
ATOM 5222 C C . ASP B 1 260 ? -22 8.398 12.555 1 92.69 260 ASP B C 1
ATOM 5224 O O . ASP B 1 260 ? -22.047 8.18 11.344 1 92.69 260 ASP B O 1
ATOM 5228 N N . LYS B 1 261 ? -21.234 9.266 13.047 1 95.25 261 LYS B N 1
ATOM 5229 C CA . LYS B 1 261 ? -20.359 10.078 12.203 1 95.25 261 LYS B CA 1
ATOM 5230 C C . LYS B 1 261 ? -19.125 9.297 11.781 1 95.25 261 LYS B C 1
ATOM 5232 O O . LYS B 1 261 ? -18.547 8.547 12.578 1 95.25 261 LYS B O 1
ATOM 5237 N N . GLY B 1 262 ? -18.766 9.453 10.555 1 96.81 262 GLY B N 1
ATOM 5238 C CA . GLY B 1 262 ? -17.516 8.891 10.062 1 96.81 262 GLY B CA 1
ATOM 5239 C C . GLY B 1 262 ? -16.312 9.75 10.375 1 96.81 262 GLY B C 1
ATOM 5240 O O . GLY B 1 262 ? -16.453 10.859 10.906 1 96.81 262 GLY B O 1
ATOM 5241 N N . VAL B 1 263 ? -15.164 9.242 10.039 1 97.06 263 VAL B N 1
ATOM 5242 C CA . VAL B 1 263 ? -13.898 9.914 10.32 1 97.06 263 VAL B CA 1
ATOM 5243 C C . VAL B 1 263 ? -13.875 11.273 9.633 1 97.06 263 VAL B C 1
ATOM 5245 O O . VAL B 1 263 ? -13.414 12.258 10.211 1 97.06 263 VAL B O 1
ATOM 5248 N N . GLN B 1 264 ? -14.383 11.398 8.477 1 96.38 264 GLN B N 1
ATOM 5249 C CA . GLN B 1 264 ? -14.375 12.648 7.719 1 96.38 264 GLN B CA 1
ATOM 5250 C C . GLN B 1 264 ? -15.18 13.727 8.43 1 96.38 264 GLN B C 1
ATOM 5252 O O . GLN B 1 264 ? -14.719 14.859 8.578 1 96.38 264 GLN B O 1
ATOM 5257 N N . SER B 1 265 ? -16.312 13.336 8.883 1 96.94 265 SER B N 1
ATOM 5258 C CA . SER B 1 265 ? -17.172 14.281 9.594 1 96.94 265 SER B CA 1
ATOM 5259 C C . SER B 1 265 ? -16.578 14.648 10.945 1 96.94 265 SER B C 1
ATOM 5261 O O . SER B 1 265 ? -16.688 15.797 11.391 1 96.94 265 SER B O 1
ATOM 5263 N N . LEU B 1 266 ? -16.016 13.711 11.555 1 97.12 266 LEU B N 1
ATOM 5264 C CA . LEU B 1 266 ? -15.375 13.984 12.836 1 97.12 266 LEU B CA 1
ATOM 5265 C C . LEU B 1 266 ? -14.234 14.984 12.672 1 97.12 266 LEU B C 1
ATOM 5267 O O . LEU B 1 266 ? -14.039 15.859 13.523 1 97.12 266 LEU B O 1
ATOM 5271 N N . ILE B 1 267 ? -13.508 14.891 11.594 1 97 267 ILE B N 1
ATOM 5272 C CA . ILE B 1 267 ? -12.422 15.82 11.305 1 97 267 ILE B CA 1
ATOM 5273 C C . ILE B 1 267 ? -12.984 17.219 11.039 1 97 267 ILE B C 1
ATOM 5275 O O . ILE B 1 267 ? -12.477 18.203 11.562 1 97 267 ILE B O 1
ATOM 5279 N N . THR B 1 268 ? -13.992 17.25 10.289 1 95.88 268 THR B N 1
ATOM 5280 C CA . THR B 1 268 ? -14.641 18.516 9.992 1 95.88 268 THR B CA 1
ATOM 5281 C C . THR B 1 268 ? -15.156 19.172 11.273 1 95.88 268 THR B C 1
ATOM 5283 O O . THR B 1 268 ? -14.969 20.375 11.484 1 95.88 268 THR B O 1
ATOM 5286 N N . ASP B 1 269 ? -15.789 18.375 12.086 1 96.56 269 ASP B N 1
ATOM 5287 C CA . ASP B 1 269 ? -16.297 18.875 13.359 1 96.56 269 ASP B CA 1
ATOM 5288 C C . ASP B 1 269 ? -15.156 19.406 14.234 1 96.56 269 ASP B C 1
ATOM 5290 O O . ASP B 1 269 ? -15.32 20.406 14.938 1 96.56 269 ASP B O 1
ATOM 5294 N N . PHE B 1 270 ? -14.094 18.719 14.18 1 96.94 270 PHE B N 1
ATOM 5295 C CA . PHE B 1 270 ? -12.93 19.125 14.961 1 96.94 270 PHE B CA 1
ATOM 5296 C C . PHE B 1 270 ? -12.469 20.531 14.562 1 96.94 270 PHE B C 1
ATOM 5298 O O . PHE B 1 270 ? -12.305 21.391 15.422 1 96.94 270 PHE B O 1
ATOM 5305 N N . TRP B 1 271 ? -12.258 20.75 13.32 1 95.38 271 TRP B N 1
ATOM 5306 C CA . TRP B 1 271 ? -11.766 22.031 12.844 1 95.38 271 TRP B CA 1
ATOM 5307 C C . TRP B 1 271 ? -12.797 23.141 13.078 1 95.38 271 TRP B C 1
ATOM 5309 O O . TRP B 1 271 ? -12.438 24.281 13.375 1 95.38 271 TRP B O 1
ATOM 5319 N N . THR B 1 272 ? -14.031 22.766 12.961 1 94.06 272 THR B N 1
ATOM 5320 C CA . THR B 1 272 ? -15.094 23.719 13.25 1 94.06 272 THR B CA 1
ATOM 5321 C C . THR B 1 272 ? -15.039 24.156 14.711 1 94.06 272 THR B C 1
ATOM 5323 O O . THR B 1 272 ? -15.148 25.359 15.016 1 94.06 272 THR B O 1
ATOM 5326 N N . ALA B 1 273 ? -14.852 23.234 15.547 1 95.06 273 ALA B N 1
ATOM 5327 C CA . ALA B 1 273 ? -14.766 23.531 16.984 1 95.06 273 ALA B CA 1
ATOM 5328 C C . ALA B 1 273 ? -13.539 24.375 17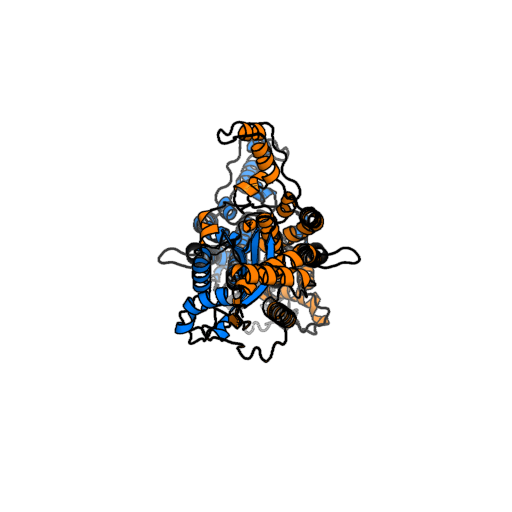.281 1 95.06 273 ALA B C 1
ATOM 5330 O O . ALA B 1 273 ? -13.602 25.297 18.109 1 95.06 273 ALA B O 1
ATOM 5331 N N . GLU B 1 274 ? -12.406 24.031 16.672 1 94.5 274 GLU B N 1
ATOM 5332 C CA . GLU B 1 274 ? -11.188 24.797 16.859 1 94.5 274 GLU B CA 1
ATOM 5333 C C . GLU B 1 274 ? -11.367 26.234 16.406 1 94.5 274 GLU B C 1
ATOM 5335 O O . GLU B 1 274 ? -10.914 27.172 17.062 1 94.5 274 GLU B O 1
ATOM 5340 N N . ASN B 1 275 ? -11.977 26.375 15.312 1 91.5 275 ASN B N 1
ATOM 5341 C CA . ASN B 1 275 ? -12.25 27.703 14.781 1 91.5 275 ASN B CA 1
ATOM 5342 C C . ASN B 1 275 ? -13.141 28.516 15.719 1 91.5 275 ASN B C 1
ATOM 5344 O O . ASN B 1 275 ? -12.883 29.688 15.977 1 91.5 275 ASN B O 1
ATOM 5348 N N . GLU B 1 276 ? -14.164 27.906 16.188 1 89.81 276 GLU B N 1
ATOM 5349 C CA . GLU B 1 276 ? -15.086 28.578 17.078 1 89.81 276 GLU B CA 1
ATOM 5350 C C . GLU B 1 276 ? -14.398 29.016 18.375 1 89.81 276 GLU B C 1
ATOM 5352 O O . GLU B 1 276 ? -14.656 30.094 18.891 1 89.81 276 GLU B O 1
ATOM 5357 N N . GLU B 1 277 ? -13.508 28.203 18.797 1 91.38 277 GLU B N 1
ATOM 5358 C CA . GLU B 1 277 ? -12.828 28.453 20.062 1 91.38 277 GLU B CA 1
ATOM 5359 C C . GLU B 1 277 ? -11.758 29.531 19.906 1 91.38 277 GLU B C 1
ATOM 5361 O O . GLU B 1 277 ? -11.578 30.375 20.797 1 91.38 277 GLU B O 1
ATOM 5366 N N . LEU B 1 278 ? -11.047 29.547 18.734 1 91.75 278 LEU B N 1
ATOM 5367 C CA . LEU B 1 278 ? -9.82 30.328 18.672 1 91.75 278 LEU B CA 1
ATOM 5368 C C . LEU B 1 278 ? -9.961 31.5 17.703 1 91.75 278 LEU B C 1
ATOM 5370 O O . LEU B 1 278 ? -9.078 32.344 17.609 1 91.75 278 LEU B O 1
ATOM 5374 N N . LYS B 1 279 ? -11 31.625 16.938 1 87.69 279 LYS B N 1
ATOM 5375 C CA . LYS B 1 279 ? -11.141 32.594 15.844 1 87.69 279 LYS B CA 1
ATOM 5376 C C . LYS B 1 279 ? -11 34.031 16.344 1 87.69 279 LYS B C 1
ATOM 5378 O O . LYS B 1 279 ? -10.352 34.844 15.703 1 87.69 279 LYS B O 1
ATOM 5383 N N . GLU B 1 280 ? -11.609 34.312 17.469 1 84.88 280 GLU B N 1
ATOM 5384 C CA . GLU B 1 280 ? -11.57 35.688 17.984 1 84.88 280 GLU B CA 1
ATOM 5385 C C . GLU B 1 280 ? -10.148 36.062 18.391 1 84.88 280 GLU B C 1
ATOM 5387 O O . GLU B 1 280 ? -9.656 37.125 18 1 84.88 280 GLU B O 1
ATOM 5392 N N . GLN B 1 281 ? -9.578 35.219 19.125 1 86.62 281 GLN B N 1
ATOM 5393 C CA . GLN B 1 281 ? -8.227 35.5 19.578 1 86.62 281 GLN B CA 1
ATOM 5394 C C . GLN B 1 281 ? -7.25 35.562 18.406 1 86.62 281 GLN B C 1
ATOM 5396 O O . GLN B 1 281 ? -6.328 36.375 18.406 1 86.62 281 GLN B O 1
ATOM 5401 N N . THR B 1 282 ? -7.438 34.75 17.484 1 89.69 282 THR B N 1
ATOM 5402 C CA . THR B 1 282 ? -6.582 34.719 16.297 1 89.69 282 THR B CA 1
ATOM 5403 C C . THR B 1 282 ? -6.738 36 15.484 1 89.69 282 THR B C 1
ATOM 5405 O O . THR B 1 282 ? -5.746 36.625 15.102 1 89.69 282 THR B O 1
ATOM 5408 N N . TRP B 1 283 ? -7.93 36.344 15.25 1 86.44 283 TRP B N 1
ATOM 5409 C CA . TRP B 1 283 ? -8.203 37.562 14.477 1 86.44 283 TRP B CA 1
ATOM 5410 C C . TRP B 1 283 ? -7.609 38.781 15.164 1 86.44 283 TRP B C 1
ATOM 5412 O O . TRP B 1 283 ? -6.98 39.625 14.516 1 86.44 283 TRP B O 1
ATOM 5422 N N . LEU B 1 284 ? -7.773 38.844 16.422 1 85.62 284 LEU B N 1
ATOM 5423 C CA . LEU B 1 284 ? -7.277 40 17.188 1 85.62 284 LEU B CA 1
ATOM 5424 C C . LEU B 1 284 ? -5.754 40.062 17.125 1 85.62 284 LEU B C 1
ATOM 5426 O O . LEU B 1 284 ? -5.191 41.156 16.984 1 85.62 284 LEU B O 1
ATOM 5430 N N . SER B 1 285 ? -5.188 38.969 17.234 1 86.12 285 SER B N 1
ATOM 5431 C CA . SER B 1 285 ? -3.727 38.969 17.188 1 86.12 285 SER B CA 1
ATOM 5432 C C . SER B 1 285 ? -3.209 39.375 15.82 1 86.12 285 SER B C 1
ATOM 5434 O O . SER B 1 285 ? -2.203 40.094 15.727 1 86.12 285 SER B O 1
ATOM 5436 N N . LEU B 1 286 ? -3.857 39 14.812 1 84.56 286 LEU B N 1
ATOM 5437 C CA . LEU B 1 286 ? -3.451 39.344 13.453 1 84.56 286 LEU B CA 1
ATOM 5438 C C . LEU B 1 286 ? -3.74 40.812 13.18 1 84.56 286 LEU B C 1
ATOM 5440 O O . LEU B 1 286 ? -2.939 41.5 12.539 1 84.56 286 LEU B O 1
ATOM 5444 N N . ALA B 1 287 ? -4.812 41.25 13.672 1 81.81 287 ALA B N 1
ATOM 5445 C CA . ALA B 1 287 ? -5.219 42.656 13.492 1 81.81 287 ALA B CA 1
ATOM 5446 C C . ALA B 1 287 ? -4.266 43.594 14.219 1 81.81 287 ALA B C 1
ATOM 5448 O O . ALA B 1 287 ? -3.975 44.688 13.727 1 81.81 287 ALA B O 1
ATOM 5449 N N . GLU B 1 288 ? -3.865 43.156 15.352 1 80.5 288 GLU B N 1
ATOM 5450 C CA . GLU B 1 288 ? -2.938 43.969 16.125 1 80.5 288 GLU B CA 1
ATOM 5451 C C . GLU B 1 288 ? -1.659 44.25 15.336 1 80.5 288 GLU B C 1
ATOM 5453 O O . GLU B 1 288 ? -1.153 45.375 15.336 1 80.5 288 GLU B O 1
ATOM 5458 N N . LYS B 1 289 ? -1.271 43.281 14.672 1 77.12 289 LYS B N 1
ATOM 5459 C CA . LYS B 1 289 ? -0.053 43.438 13.883 1 77.12 289 LYS B CA 1
ATOM 5460 C C . LYS B 1 289 ? -0.294 44.344 12.664 1 77.12 289 LYS B C 1
ATOM 5462 O O . LYS B 1 289 ? 0.593 45.094 12.258 1 77.12 289 LYS B O 1
ATOM 5467 N N . GLU B 1 290 ? -1.412 44.219 12.133 1 76.31 290 GLU B N 1
ATOM 5468 C CA . GLU B 1 290 ? -1.757 45.031 10.969 1 76.31 290 GLU B CA 1
ATOM 5469 C C . GLU B 1 290 ? -1.94 46.5 11.359 1 76.31 290 GLU B C 1
ATOM 5471 O O . GLU B 1 290 ? -1.615 47.406 10.578 1 76.31 290 GLU B O 1
ATOM 5476 N N . VAL B 1 291 ? -2.396 46.656 12.508 1 76.62 291 VAL B N 1
ATOM 5477 C CA . VAL B 1 291 ? -2.607 48 13 1 76.62 291 VAL B CA 1
ATOM 5478 C C . VAL B 1 291 ? -1.264 48.719 13.172 1 76.62 291 VAL B C 1
ATOM 5480 O O . VAL B 1 291 ? -1.162 49.938 12.984 1 76.62 291 VAL B O 1
ATOM 5483 N N . GLU B 1 292 ? -0.311 47.875 13.477 1 73.75 292 GLU B N 1
ATOM 5484 C CA . GLU B 1 292 ? 1.018 48.438 13.695 1 73.75 292 GLU B CA 1
ATOM 5485 C C . GLU B 1 292 ? 1.561 49.094 12.43 1 73.75 292 GLU B C 1
ATOM 5487 O O . GLU B 1 292 ? 2.436 49.969 12.492 1 73.75 292 GLU B O 1
ATOM 5492 N N . LYS B 1 293 ? 1.009 48.75 11.406 1 71.88 293 LYS B N 1
ATOM 5493 C CA . LYS B 1 293 ? 1.462 49.312 10.133 1 71.88 293 LYS B CA 1
ATOM 5494 C C . LYS B 1 293 ? 0.979 50.75 9.953 1 71.88 293 LYS B C 1
ATOM 5496 O O . LYS B 1 293 ? 1.521 51.5 9.133 1 71.88 293 LYS B O 1
ATOM 5501 N N . PHE B 1 294 ? 0.011 51.125 10.766 1 70.88 294 PHE B N 1
ATOM 5502 C CA . PHE B 1 294 ? -0.549 52.469 10.672 1 70.88 294 PHE B CA 1
ATOM 5503 C C . PHE B 1 294 ? 0.187 53.438 11.602 1 70.88 294 PHE B C 1
ATOM 5505 O O . PHE B 1 294 ? 0.479 53.094 12.75 1 70.88 294 PHE B O 1
ATOM 5512 N N . GLN B 1 295 ? 0.764 54.438 11.086 1 66 295 GLN B N 1
ATOM 5513 C CA . GLN B 1 295 ? 1.333 55.531 11.875 1 66 295 GLN B CA 1
ATOM 5514 C C . GLN B 1 295 ? 0.361 56.688 11.977 1 66 295 GLN B C 1
ATOM 5516 O O . GLN B 1 295 ? -0.119 57.188 10.961 1 66 295 GLN B O 1
ATOM 5521 N N . LEU B 1 296 ? -0.102 56.844 13.25 1 62.62 296 LEU B N 1
ATOM 5522 C CA . LEU B 1 296 ? -1.067 57.906 13.508 1 62.62 296 LEU B CA 1
ATOM 5523 C C . LEU B 1 296 ? -0.373 59.156 14.047 1 62.62 296 LEU B C 1
ATOM 5525 O O . LEU B 1 296 ? 0.554 59.062 14.852 1 62.62 296 LEU B O 1
ATOM 5529 N N . ARG B 1 297 ? -0.365 60.312 13.391 1 57.72 297 ARG B N 1
ATOM 5530 C CA . ARG B 1 297 ? 0.135 61.594 13.891 1 57.72 297 ARG B CA 1
ATOM 5531 C C . ARG B 1 297 ? -1.013 62.562 14.18 1 57.72 297 ARG B C 1
ATOM 5533 O O . ARG B 1 297 ? -2.002 62.594 13.445 1 57.72 297 ARG B O 1
ATOM 5540 N N . LYS B 1 298 ? -1.26 62.906 15.453 1 52.81 298 LYS B N 1
ATOM 5541 C CA . LYS B 1 298 ? -2.33 63.812 15.859 1 52.81 298 LYS B CA 1
ATOM 5542 C C . LYS B 1 298 ? -1.962 65.25 15.57 1 52.81 298 LYS B C 1
ATOM 5544 O O . LYS B 1 298 ? -2.76 66.188 15.812 1 52.81 298 LYS B O 1
ATOM 5549 N N . GLU B 1 299 ? -0.739 65.625 15.414 1 48.31 299 GLU B N 1
ATOM 5550 C CA . GLU B 1 299 ? -0.728 67.125 15.586 1 48.31 299 GLU B CA 1
ATOM 5551 C C . GLU B 1 299 ? -1.528 67.812 14.484 1 48.31 299 GLU B C 1
ATOM 5553 O O . GLU B 1 299 ? -1.145 67.75 13.312 1 48.31 299 GLU B O 1
ATOM 5558 N N . GLY B 1 300 ? -2.607 68.438 14.773 1 53.19 300 GLY B N 1
ATOM 5559 C CA . GLY B 1 300 ? -3.512 69.188 13.93 1 53.19 300 GLY B CA 1
ATOM 5560 C C . GLY B 1 300 ? -4.086 68.375 12.781 1 53.19 300 GLY B C 1
ATOM 5561 O O . GLY B 1 300 ? -5.031 68.812 12.125 1 53.19 300 GLY B O 1
ATOM 5562 N N . GLU B 1 301 ? -3.422 67.25 12.234 1 47.5 301 GLU B N 1
ATOM 5563 C CA . GLU B 1 301 ? -3.84 66.438 11.086 1 47.5 301 GLU B CA 1
ATOM 5564 C C . GLU B 1 301 ? -3.635 64.938 11.344 1 47.5 301 GLU B C 1
ATOM 5566 O O . GLU B 1 301 ? -2.65 64.562 11.969 1 47.5 301 GLU B O 1
ATOM 5571 N N . ILE B 1 302 ? -4.672 64.188 11.352 1 50.06 302 ILE B N 1
ATOM 5572 C CA . ILE B 1 302 ? -4.582 62.781 11.516 1 50.06 302 ILE B CA 1
ATOM 5573 C C . ILE B 1 302 ? -3.943 62.156 10.273 1 50.06 302 ILE B C 1
ATOM 5575 O O . ILE B 1 302 ? -4.402 62.375 9.148 1 50.06 302 ILE B O 1
ATOM 5579 N N . TRP B 1 303 ? -2.652 61.719 10.336 1 51.75 303 TRP B N 1
ATOM 5580 C CA . TRP B 1 303 ? -1.982 61.062 9.219 1 51.75 303 TRP B CA 1
ATOM 5581 C C . TRP B 1 303 ? -1.926 59.562 9.445 1 51.75 303 TRP B C 1
ATOM 5583 O O . TRP B 1 303 ? -1.614 59.094 10.547 1 51.75 303 TRP B O 1
ATOM 5593 N N . LEU B 1 304 ? -2.709 58.781 8.531 1 56.53 304 LEU B N 1
ATOM 5594 C CA . LEU B 1 304 ? -2.598 57.344 8.516 1 56.53 304 LEU B CA 1
ATOM 5595 C C . LEU B 1 304 ? -1.582 56.875 7.469 1 56.53 304 LEU B C 1
ATOM 5597 O O . LEU B 1 304 ? -1.681 57.25 6.297 1 56.53 304 LEU B O 1
ATOM 5601 N N . VAL B 1 305 ? -0.268 56.406 7.859 1 53.22 305 VAL B N 1
ATOM 5602 C CA . VAL B 1 305 ? 0.742 55.906 6.93 1 53.22 305 VAL B CA 1
ATOM 5603 C C . VAL B 1 305 ? 0.788 54.375 6.988 1 53.22 305 VAL B C 1
ATOM 5605 O O . VAL B 1 305 ? 0.861 53.781 8.07 1 53.22 305 VAL B O 1
ATOM 5608 N N . ASP B 1 306 ? 0.442 53.625 5.887 1 52.59 306 ASP B N 1
ATOM 5609 C CA . ASP B 1 306 ? 0.736 52.219 5.723 1 52.59 306 ASP B CA 1
ATOM 5610 C C . ASP B 1 306 ? 2.209 52 5.383 1 52.59 306 ASP B C 1
ATOM 5612 O O . ASP B 1 306 ? 2.682 52.438 4.336 1 52.59 306 ASP B O 1
ATOM 5616 N N . VAL B 1 307 ? 3.059 51.531 6.215 1 51.91 307 VAL B N 1
ATOM 5617 C CA . VAL B 1 307 ? 4.508 51.438 6.086 1 51.91 307 VAL B CA 1
ATOM 5618 C C . VAL B 1 307 ? 4.852 50.531 4.914 1 51.91 307 VAL B C 1
ATOM 5620 O O . VAL B 1 307 ? 5.914 50.656 4.301 1 51.91 307 VAL B O 1
ATOM 5623 N N . ASN B 1 308 ? 4.316 49.406 4.688 1 46.41 308 ASN B N 1
ATOM 5624 C CA . ASN B 1 308 ? 4.738 48.469 3.656 1 46.41 308 ASN B CA 1
ATOM 5625 C C . ASN B 1 308 ? 4.648 49.094 2.264 1 46.41 308 ASN B C 1
ATOM 5627 O O . ASN B 1 308 ? 5.242 48.594 1.313 1 46.41 308 ASN B O 1
ATOM 5631 N N . TYR B 1 309 ? 3.697 49.906 1.936 1 41.53 309 TYR B N 1
ATOM 5632 C CA . TYR B 1 309 ? 3.645 50.531 0.611 1 41.53 309 TYR B CA 1
ATOM 5633 C C . TYR B 1 309 ? 4.539 51.75 0.54 1 41.53 309 TYR B C 1
ATOM 5635 O O . TYR B 1 309 ? 4.539 52.469 -0.462 1 41.53 309 TYR B O 1
ATOM 5643 N N . GLY B 1 310 ? 5.539 51.781 1.132 1 37.06 310 GLY B N 1
ATOM 5644 C CA . GLY B 1 310 ? 6.32 53 0.995 1 37.06 310 GLY B CA 1
ATOM 5645 C C . GLY B 1 310 ? 5.465 54.25 0.884 1 37.06 310 GLY B C 1
ATOM 5646 O O . GLY B 1 310 ? 5.988 55.344 0.854 1 37.06 310 GLY B O 1
ATOM 5647 N N . THR B 1 311 ? 4.688 54.156 -0.265 1 34.09 311 THR B N 1
ATOM 5648 C CA . THR B 1 311 ? 3.896 55.344 -0.608 1 34.09 311 THR B CA 1
ATOM 5649 C C . THR B 1 311 ? 2.908 55.688 0.506 1 34.09 311 THR B C 1
ATOM 5651 O O . THR B 1 311 ? 2.314 54.781 1.105 1 34.09 311 THR B O 1
ATOM 5654 N N . PHE B 1 312 ? 3.096 56.812 0.906 1 36.81 312 PHE B N 1
ATOM 5655 C CA . PHE B 1 312 ? 2.312 57.688 1.788 1 36.81 312 PHE B CA 1
ATOM 5656 C C . PHE B 1 312 ? 0.821 57.5 1.537 1 36.81 312 PHE B C 1
ATOM 5658 O O . PHE B 1 312 ? 0.313 57.875 0.479 1 36.81 312 PHE B O 1
ATOM 5665 N N . ILE B 1 313 ? 0.371 56.438 1.411 1 39.06 313 ILE B N 1
ATOM 5666 C CA . ILE B 1 313 ? -1.042 56.781 1.304 1 39.06 313 ILE B CA 1
ATOM 5667 C C . ILE B 1 313 ? -1.423 57.75 2.422 1 39.06 313 ILE B C 1
ATOM 5669 O O . ILE B 1 313 ? -1.474 57.344 3.592 1 39.06 313 ILE B O 1
ATOM 5673 N N . LEU B 1 314 ? -0.751 58.781 2.457 1 37.88 314 LEU B N 1
ATOM 5674 C CA . LEU B 1 314 ? -1.381 59.906 3.107 1 37.88 314 LEU B CA 1
ATOM 5675 C C . LEU B 1 314 ? -2.885 59.906 2.857 1 37.88 314 LEU B C 1
ATOM 5677 O O . LEU B 1 314 ? -3.33 60.094 1.72 1 37.88 314 LEU B O 1
ATOM 5681 N N . LYS B 1 315 ? -3.674 58.938 3.074 1 40.44 315 LYS B N 1
ATOM 5682 C CA . LYS B 1 315 ? -4.926 59.688 2.998 1 40.44 315 LYS B CA 1
ATOM 5683 C C . LYS B 1 315 ? -4.801 61.062 3.703 1 40.44 315 LYS B C 1
ATOM 5685 O O . LYS B 1 315 ? -4.762 61.125 4.934 1 40.44 315 LYS B O 1
ATOM 5690 N N . ASN B 1 316 ? -3.838 61.719 3.473 1 37 316 ASN B N 1
ATOM 5691 C CA . ASN B 1 316 ? -3.756 63.125 3.82 1 37 316 ASN B CA 1
ATOM 5692 C C . ASN B 1 316 ? -5.141 63.75 3.906 1 37 316 ASN B C 1
ATOM 5694 O O . ASN B 1 316 ? -5.273 64.938 4.309 1 37 316 ASN B O 1
ATOM 5698 N N . ASP B 1 317 ? -5.828 63.656 2.748 1 39.12 317 ASP B N 1
ATOM 5699 C CA . ASP B 1 317 ? -7.02 64.5 2.76 1 39.12 317 ASP B CA 1
ATOM 5700 C C . ASP B 1 317 ? -7.93 64.125 3.934 1 39.12 317 ASP B C 1
ATOM 5702 O O . ASP B 1 317 ? -8.734 63.219 3.844 1 39.12 317 ASP B O 1
ATOM 5706 N N . ILE B 1 318 ? -7.438 64.062 5.055 1 43.25 318 ILE B N 1
ATOM 5707 C CA . ILE B 1 318 ? -8.141 64.312 6.312 1 43.25 318 ILE B CA 1
ATOM 5708 C C . ILE B 1 318 ? -9.508 64.938 6.039 1 43.25 318 ILE B C 1
ATOM 5710 O O . ILE B 1 318 ? -10.367 64.938 6.922 1 43.25 318 ILE B O 1
ATOM 5714 N N . ASP B 1 319 ? -9.297 65.562 5.016 1 47.5 319 ASP B N 1
ATOM 5715 C CA . ASP B 1 319 ? -10.555 66.188 4.684 1 47.5 319 ASP B CA 1
ATOM 5716 C C . ASP B 1 319 ? -11.68 65.188 4.492 1 47.5 319 ASP B C 1
ATOM 5718 O O . ASP B 1 319 ? -12.852 65.562 4.41 1 47.5 319 ASP B O 1
ATOM 5722 N N . GLU B 1 320 ? -11.016 63.969 4.508 1 53.81 320 GLU B N 1
ATOM 5723 C CA . GLU B 1 320 ? -12.102 63.031 4.25 1 53.81 320 GLU B CA 1
ATOM 5724 C C . GLU B 1 320 ? -12.633 62.406 5.547 1 53.81 320 GLU B C 1
ATOM 5726 O O . GLU B 1 320 ? -13.688 61.781 5.555 1 53.81 320 GLU B O 1
ATOM 5731 N N . PHE B 1 321 ? -11.602 62.562 6.613 1 63.97 321 PHE B N 1
ATOM 5732 C CA . PHE B 1 321 ? -12.18 62.062 7.855 1 63.97 321 PHE B CA 1
ATOM 5733 C C . PHE B 1 321 ? -12.539 63.219 8.781 1 63.97 321 PHE B C 1
ATOM 5735 O O . PHE B 1 321 ? -11.719 64.125 9.016 1 63.97 321 PHE B O 1
ATOM 5742 N N . GLU B 1 322 ? -13.641 63.406 9.156 1 63.91 322 GLU B N 1
ATOM 5743 C CA . GLU B 1 322 ? -14.18 64.5 9.984 1 63.91 322 GLU B CA 1
ATOM 5744 C C . GLU B 1 322 ? -13.656 64.438 11.414 1 63.91 322 GLU B C 1
ATOM 5746 O O . GLU B 1 322 ? -13.398 65.438 12.047 1 63.91 322 GLU B O 1
ATOM 5751 N N . ASP B 1 323 ? -13.445 63.125 11.984 1 73.25 323 ASP B N 1
ATOM 5752 C CA . ASP B 1 323 ? -13.008 62.938 13.359 1 73.25 323 ASP B CA 1
ATOM 5753 C C . ASP B 1 323 ? -12.312 61.594 13.547 1 73.25 323 ASP B C 1
ATOM 5755 O O . ASP B 1 323 ? -12.109 60.875 12.578 1 73.25 323 ASP B O 1
ATOM 5759 N N . MET B 1 324 ? -11.781 61.406 14.727 1 74.75 324 MET B N 1
ATOM 5760 C CA . MET B 1 324 ? -11.016 60.219 15.07 1 74.75 324 MET B CA 1
ATOM 5761 C C . MET B 1 324 ? -11.883 58.969 14.977 1 74.75 324 MET B C 1
ATOM 5763 O O . MET B 1 324 ? -11.375 57.875 14.758 1 74.75 324 MET B O 1
ATOM 5767 N N . ASP B 1 325 ? -13.125 59.219 15.133 1 77.5 325 ASP B N 1
ATOM 5768 C CA . ASP B 1 325 ? -14.047 58.094 15.031 1 77.5 325 ASP B CA 1
ATOM 5769 C C . ASP B 1 325 ? -14.102 57.562 13.602 1 77.5 325 ASP B C 1
ATOM 5771 O O . ASP B 1 325 ? -14.219 56.344 13.391 1 77.5 325 ASP B O 1
ATOM 5775 N N . GLU B 1 326 ? -13.961 58.344 12.727 1 76.5 326 GLU B N 1
ATOM 5776 C CA . GLU B 1 326 ? -13.945 57.938 11.32 1 76.5 326 GLU B CA 1
ATOM 5777 C C . GLU B 1 326 ? -12.672 57.188 10.969 1 76.5 326 GLU B C 1
ATOM 5779 O O . GLU B 1 326 ? -12.695 56.25 10.172 1 76.5 326 GLU B O 1
ATOM 5784 N N . VAL B 1 327 ? -11.672 57.625 11.555 1 75.31 327 VAL B N 1
ATOM 5785 C CA . VAL B 1 327 ? -10.391 56.969 11.336 1 75.31 327 VAL B CA 1
ATOM 5786 C C . VAL B 1 327 ? -10.445 55.562 11.883 1 75.31 327 VAL B C 1
ATOM 5788 O O . VAL B 1 327 ? -10.008 54.594 11.227 1 75.31 327 VAL B O 1
ATOM 5791 N N . LYS B 1 328 ? -10.93 55.469 13.055 1 79.81 328 LYS B N 1
ATOM 5792 C CA . LYS B 1 328 ? -11.07 54.156 13.68 1 79.81 328 LYS B CA 1
ATOM 5793 C C . LYS B 1 328 ? -11.938 53.219 12.836 1 79.81 328 LYS B C 1
ATOM 5795 O O . LYS B 1 328 ? -11.617 52.062 12.664 1 79.81 328 LYS B O 1
ATOM 5800 N N . ASN B 1 329 ? -12.891 53.781 12.336 1 80.75 329 ASN B N 1
ATOM 5801 C CA . ASN B 1 329 ? -13.773 53 11.477 1 80.75 329 ASN B CA 1
ATOM 5802 C C . ASN B 1 329 ? -13.062 52.562 10.195 1 80.75 329 ASN B C 1
ATOM 5804 O O . ASN B 1 329 ? -13.273 51.438 9.719 1 80.75 329 ASN B O 1
ATOM 5808 N N . TYR B 1 330 ? -12.391 53.375 9.727 1 76.88 330 TYR B N 1
ATOM 5809 C CA . TYR B 1 330 ? -11.641 53.062 8.516 1 76.88 330 TYR B CA 1
ATOM 5810 C C . TYR B 1 330 ? -10.656 51.938 8.781 1 76.88 330 TYR B C 1
ATOM 5812 O O . TYR B 1 330 ? -10.578 50.969 8.008 1 76.88 330 TYR B O 1
ATOM 5820 N N . ILE B 1 331 ? -9.938 52.094 9.844 1 77.56 331 ILE B N 1
ATOM 5821 C CA . ILE B 1 331 ? -8.945 51.062 10.195 1 77.56 331 ILE B CA 1
ATOM 5822 C C . ILE B 1 331 ? -9.633 49.719 10.414 1 77.56 331 ILE B C 1
ATOM 5824 O O . ILE B 1 331 ? -9.133 48.688 9.977 1 77.56 331 ILE B O 1
ATOM 5828 N N . TYR B 1 332 ? -10.688 49.781 11.062 1 80 332 TYR B N 1
ATOM 5829 C CA . TYR B 1 332 ? -11.445 48.562 11.32 1 80 332 TYR B CA 1
ATOM 5830 C C . TYR B 1 332 ? -11.859 47.875 10.016 1 80 332 TYR B C 1
ATOM 5832 O O . TYR B 1 332 ? -11.727 46.656 9.859 1 80 332 TYR B O 1
ATOM 5840 N N . GLU B 1 333 ? -12.305 48.656 9.094 1 77.62 333 GLU B N 1
ATOM 5841 C CA . GLU B 1 333 ? -12.734 48.125 7.805 1 77.62 333 GLU B CA 1
ATOM 5842 C C . GLU B 1 333 ? -11.555 47.594 7.008 1 77.62 333 GLU B C 1
ATOM 5844 O O . GLU B 1 333 ? -11.664 46.562 6.352 1 77.62 333 GLU B O 1
ATOM 5849 N N . GLU B 1 334 ? -10.5 48.219 7.113 1 74.75 334 GLU B N 1
ATOM 5850 C CA . GLU B 1 334 ? -9.297 47.75 6.43 1 74.75 334 GLU B CA 1
ATOM 5851 C C . GLU B 1 334 ? -8.797 46.438 7.016 1 74.75 334 GLU B C 1
ATOM 5853 O O . GLU B 1 334 ? -8.312 45.562 6.285 1 74.75 334 GLU B O 1
ATOM 5858 N N . LEU B 1 335 ? -8.891 46.406 8.305 1 77.5 335 LEU B N 1
ATOM 5859 C CA . LEU B 1 335 ? -8.438 45.188 8.977 1 77.5 335 LEU B CA 1
ATOM 5860 C C . LEU B 1 335 ? -9.344 44.031 8.625 1 77.5 335 LEU B C 1
ATOM 5862 O O . LEU B 1 335 ? -8.867 42.906 8.461 1 77.5 335 LEU B O 1
ATOM 5866 N N . LYS B 1 336 ? -10.516 44.219 8.555 1 76.69 336 LYS B N 1
ATOM 5867 C CA . LYS B 1 336 ? -11.453 43.156 8.172 1 76.69 336 LYS B CA 1
ATOM 5868 C C . LYS B 1 336 ? -11.133 42.625 6.789 1 76.69 336 LYS B C 1
ATOM 5870 O O . LYS B 1 336 ? -11.258 41.406 6.543 1 76.69 336 LYS B O 1
ATOM 5875 N N . ASP B 1 337 ? -10.734 43.438 5.961 1 72.38 337 ASP B N 1
ATOM 5876 C CA . ASP B 1 337 ? -10.438 43.031 4.586 1 72.38 337 ASP B CA 1
ATOM 5877 C C . ASP B 1 337 ? -9.078 42.344 4.496 1 72.38 337 ASP B C 1
ATOM 5879 O O . ASP B 1 337 ? -8.898 41.438 3.699 1 72.38 337 ASP B O 1
ATOM 5883 N N . SER B 1 338 ? -8.266 42.844 5.352 1 72.69 338 SER B N 1
ATOM 5884 C CA . SER B 1 338 ? -6.887 42.375 5.23 1 72.69 338 SER B CA 1
ATOM 5885 C C . SER B 1 338 ? -6.672 41.094 5.988 1 72.69 338 SER B C 1
ATOM 5887 O O . SER B 1 338 ? -5.793 40.281 5.641 1 72.69 338 SER B O 1
ATOM 5889 N N . VAL B 1 339 ? -7.414 41.031 7.109 1 72.62 339 VAL B N 1
ATOM 5890 C CA . VAL B 1 339 ? -7.238 39.844 7.945 1 72.62 339 VAL B CA 1
ATOM 5891 C C . VAL B 1 339 ? -8.375 38.844 7.699 1 72.62 339 VAL B C 1
ATOM 5893 O O . VAL B 1 339 ? -9.406 38.906 8.383 1 72.62 339 VAL B O 1
ATOM 5896 N N . GLU B 1 340 ? -8.352 38.219 6.594 1 63.47 340 GLU B N 1
ATOM 5897 C CA . GLU B 1 340 ? -9.359 37.188 6.348 1 63.47 340 GLU B CA 1
ATOM 5898 C C . GLU B 1 340 ? -8.898 35.812 6.855 1 63.47 340 GLU B C 1
ATOM 5900 O O . GLU B 1 340 ? -7.984 35.219 6.289 1 63.47 340 GLU B O 1
ATOM 5905 N N . ILE B 1 341 ? -9.398 35.656 8.109 1 65.75 341 ILE B N 1
ATOM 5906 C CA . ILE B 1 341 ? -9.086 34.312 8.617 1 65.75 341 ILE B CA 1
ATOM 5907 C C . ILE B 1 341 ? -10.367 33.5 8.719 1 65.75 341 ILE B C 1
ATOM 5909 O O . ILE B 1 341 ? -11.367 33.938 9.281 1 65.75 341 ILE B O 1
ATOM 5913 N N . ASN B 1 342 ? -10.32 32.25 8.336 1 57.62 342 ASN B N 1
ATOM 5914 C CA . ASN B 1 342 ? -11.32 31.219 8.547 1 57.62 342 ASN B CA 1
ATOM 5915 C C . ASN B 1 342 ? -12.742 31.75 8.359 1 57.62 342 ASN B C 1
ATOM 5917 O O . ASN B 1 342 ? -13.641 31.422 9.141 1 57.62 342 ASN B O 1
ATOM 5921 N N . ASP B 1 343 ? -12.992 32.719 7.441 1 58.22 343 ASP B N 1
ATOM 5922 C CA . ASP B 1 343 ? -14.312 33.281 7.148 1 58.22 343 ASP B CA 1
ATOM 5923 C C . ASP B 1 343 ? -14.922 33.938 8.383 1 58.22 343 ASP B C 1
ATOM 5925 O O . ASP B 1 343 ? -16.109 33.812 8.648 1 58.22 343 ASP B O 1
ATOM 5929 N N . PHE B 1 344 ? -14.094 34.5 9.234 1 62.91 344 PHE B N 1
ATOM 5930 C CA . PHE B 1 344 ? -14.555 35.094 10.5 1 62.91 344 PHE B CA 1
ATOM 5931 C C . PHE B 1 344 ? -14.711 36.594 10.375 1 62.91 344 PHE B C 1
ATOM 5933 O O . PHE B 1 344 ? -13.844 37.281 9.828 1 62.91 344 PHE B O 1
ATOM 5940 N N . GLU B 1 345 ? -16.031 37.031 10.664 1 62.19 345 GLU B N 1
ATOM 5941 C CA . GLU B 1 345 ? -16.281 38.469 10.789 1 62.19 345 GLU B CA 1
ATOM 5942 C C . GLU B 1 345 ? -16.234 38.906 12.25 1 62.19 345 GLU B C 1
ATOM 5944 O O . GLU B 1 345 ? -17.109 38.531 13.039 1 62.19 345 GLU B O 1
ATOM 5949 N N . PRO B 1 346 ? -15.172 39.562 12.711 1 66.06 346 PRO B N 1
ATOM 5950 C CA . PRO B 1 346 ? -14.984 39.875 14.133 1 66.06 346 PRO B CA 1
ATOM 5951 C C . PRO B 1 346 ? -15.906 41 14.617 1 66.06 346 PRO B C 1
ATOM 5953 O O . PRO B 1 346 ? -16.219 41.906 13.867 1 66.06 346 PRO B O 1
ATOM 5956 N N . ASP B 1 347 ? -16.625 40.688 15.625 1 68.75 347 ASP B N 1
ATOM 5957 C CA . ASP B 1 347 ? -17.234 41.812 16.359 1 68.75 347 ASP B CA 1
ATOM 5958 C C . ASP B 1 347 ? -16.266 42.375 17.391 1 68.75 347 ASP B C 1
ATOM 5960 O O . ASP B 1 347 ? -16.453 42.219 18.594 1 68.75 347 ASP B O 1
ATOM 5964 N N . CYS B 1 348 ? -15.094 42.906 16.828 1 74.56 348 CYS B N 1
ATOM 5965 C CA . CYS B 1 348 ? -14.039 43.344 17.734 1 74.56 348 CYS B CA 1
ATOM 5966 C C . CYS B 1 348 ? -13.758 44.812 17.578 1 74.56 348 CYS B C 1
ATOM 5968 O O . CYS B 1 348 ? -12.625 45.281 17.766 1 74.56 348 CYS B O 1
ATOM 5970 N N . LYS B 1 349 ? -14.727 45.594 17.266 1 80.19 349 LYS B N 1
ATOM 5971 C CA . LYS B 1 349 ? -14.562 47.031 17 1 80.19 349 LYS B CA 1
ATOM 5972 C C . LYS B 1 349 ? -14.055 47.75 18.234 1 80.19 349 LYS B C 1
ATOM 5974 O O . LYS B 1 349 ? -13.172 48.625 18.125 1 80.19 349 LYS B O 1
ATOM 5979 N N . GLU B 1 350 ? -14.602 47.375 19.391 1 80.31 350 GLU B N 1
ATOM 5980 C CA . GLU B 1 350 ? -14.203 48.062 20.625 1 80.31 350 GLU B CA 1
ATOM 5981 C C . GLU B 1 350 ? -12.719 47.875 20.906 1 80.31 350 GLU B C 1
ATOM 5983 O O . GLU B 1 350 ? -12.039 48.812 21.344 1 80.31 350 GLU B O 1
ATOM 5988 N N . GLN B 1 351 ? -12.297 46.75 20.625 1 82.69 351 GLN B N 1
ATOM 5989 C CA . GLN B 1 351 ? -10.891 46.469 20.859 1 82.69 351 GLN B CA 1
ATOM 5990 C C . GLN B 1 351 ? -9.992 47.219 19.891 1 82.69 351 GLN B C 1
ATOM 5992 O O . GLN B 1 351 ? -8.945 47.719 20.281 1 82.69 351 GLN B O 1
ATOM 5997 N N . ILE B 1 352 ? -10.43 47.312 18.75 1 80.12 352 ILE B N 1
ATOM 5998 C CA . ILE B 1 352 ? -9.672 48.031 17.734 1 80.12 352 ILE B CA 1
ATOM 5999 C C . ILE B 1 352 ? -9.602 49.5 18.125 1 80.12 352 ILE B C 1
ATOM 6001 O O . ILE B 1 352 ? -8.547 50.156 18.016 1 80.12 352 ILE B O 1
ATOM 6005 N N . ASP B 1 353 ? -10.711 49.969 18.578 1 79.44 353 ASP B N 1
ATOM 6006 C CA . ASP B 1 353 ? -10.758 51.344 19.047 1 79.44 353 ASP B CA 1
ATOM 6007 C C . ASP B 1 353 ? -9.734 51.594 20.141 1 79.44 353 ASP B C 1
ATOM 6009 O O . ASP B 1 353 ? -9.023 52.594 20.109 1 79.44 353 ASP B O 1
ATOM 6013 N N . THR B 1 354 ? -9.727 50.688 20.953 1 83.38 354 THR B N 1
ATOM 6014 C CA . THR B 1 354 ? -8.797 50.781 22.078 1 83.38 354 THR B CA 1
ATOM 6015 C C . THR B 1 354 ? -7.352 50.812 21.578 1 83.38 354 THR B C 1
ATOM 6017 O O . THR B 1 354 ? -6.527 51.562 22.047 1 83.38 354 THR B O 1
ATOM 6020 N N . TRP B 1 355 ? -7.039 50.031 20.656 1 80 355 TRP B N 1
ATOM 6021 C CA . TRP B 1 355 ? -5.688 49.938 20.109 1 80 355 TRP B CA 1
ATOM 6022 C C . TRP B 1 355 ? -5.285 51.25 19.422 1 80 355 TRP B C 1
ATOM 6024 O O . TRP B 1 355 ? -4.148 51.688 19.562 1 80 355 TRP B O 1
ATOM 6034 N N . VAL B 1 356 ? -6.195 51.781 18.734 1 76 356 VAL B N 1
ATOM 6035 C CA . VAL B 1 356 ? -5.941 53.031 18.016 1 76 356 VAL B CA 1
ATOM 6036 C C . VAL B 1 356 ? -5.727 54.156 19 1 76 356 VAL B C 1
ATOM 6038 O O . VAL B 1 356 ? -4.832 55 18.828 1 76 356 VAL B O 1
ATOM 6041 N N . ASP B 1 357 ? -6.461 54.094 20.062 1 76.44 357 ASP B N 1
ATOM 6042 C CA . ASP B 1 357 ? -6.332 55.125 21.109 1 76.44 357 ASP B CA 1
ATOM 6043 C C . ASP B 1 357 ? -4.973 55.031 21.781 1 76.44 357 ASP B C 1
ATOM 6045 O O . ASP B 1 357 ? -4.348 56.062 22.062 1 76.44 357 ASP B O 1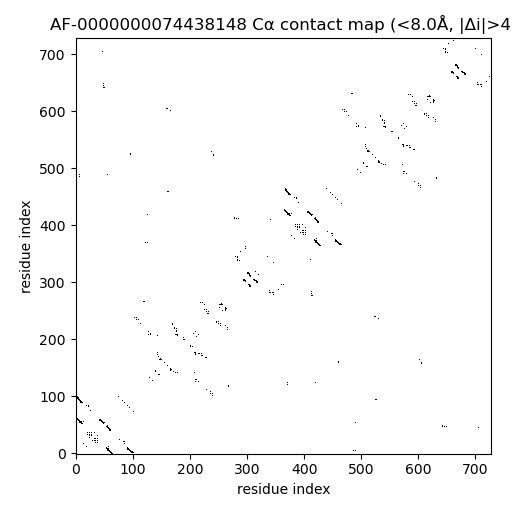
ATOM 6049 N N . GLU B 1 358 ? -4.582 53.906 22 1 77.62 358 GLU B N 1
ATOM 6050 C CA . GLU B 1 358 ? -3.297 53.688 22.656 1 77.62 358 GLU B CA 1
ATOM 6051 C C . GLU B 1 358 ? -2.139 54.156 21.781 1 77.62 358 GLU B C 1
ATOM 6053 O O . GLU B 1 358 ? -1.171 54.719 22.266 1 77.62 358 GLU B O 1
ATOM 6058 N N . LYS B 1 359 ? -2.258 53.906 20.562 1 74.19 359 LYS B N 1
ATOM 6059 C CA . LYS B 1 359 ? -1.209 54.312 19.625 1 74.19 359 LYS B CA 1
ATOM 6060 C C . LYS B 1 359 ? -1.155 55.844 19.453 1 74.19 359 LYS B C 1
ATOM 6062 O O . LYS B 1 359 ? -0.081 56.406 19.266 1 74.19 359 LYS B O 1
ATOM 6067 N N . LEU B 1 360 ? -2.289 56.438 19.531 1 65.25 360 LEU B N 1
ATOM 6068 C CA . LEU B 1 360 ? -2.379 57.906 19.438 1 65.25 360 LEU B CA 1
ATOM 6069 C C . LEU B 1 360 ? -1.781 58.562 20.672 1 65.25 360 LEU B C 1
ATOM 6071 O O . LEU B 1 360 ? -1.165 59.625 20.578 1 65.25 360 LEU B O 1
ATOM 6075 N N . MET B 1 361 ? -1.903 57.906 21.703 1 63.41 361 MET B N 1
ATOM 6076 C CA . MET B 1 361 ? -1.354 58.469 22.938 1 63.41 361 MET B CA 1
ATOM 6077 C C . MET B 1 361 ? 0.17 58.406 22.938 1 63.41 361 MET B C 1
ATOM 6079 O O . MET B 1 361 ? 0.839 59.281 23.484 1 63.41 361 MET B O 1
ATOM 6083 N N . ILE B 1 362 ? 0.673 57.375 22.328 1 58.12 362 ILE B N 1
ATOM 6084 C CA . ILE B 1 362 ? 2.123 57.219 22.297 1 58.12 362 ILE B CA 1
ATOM 6085 C C . ILE B 1 362 ? 2.732 58.188 21.297 1 58.12 362 ILE B C 1
ATOM 6087 O O . ILE B 1 362 ? 3.855 58.688 21.484 1 58.12 362 ILE B O 1
ATOM 6091 N N . ALA B 1 363 ? 2.117 58.469 20.312 1 53.69 363 ALA B N 1
ATOM 6092 C CA . ALA B 1 363 ? 2.629 59.406 19.312 1 53.69 363 ALA B CA 1
ATOM 6093 C C . ALA B 1 363 ? 2.551 60.844 19.812 1 53.69 363 ALA B C 1
ATOM 6095 O O . ALA B 1 363 ? 3.191 61.75 19.25 1 53.69 363 ALA B O 1
ATOM 6096 N N . GLU B 1 364 ? 1.931 61.094 20.922 1 47.69 364 GLU B N 1
ATOM 6097 C CA . GLU B 1 364 ? 1.997 62.438 21.547 1 47.69 364 GLU B CA 1
ATOM 6098 C C . GLU B 1 364 ? 3.227 62.562 22.453 1 47.69 364 GLU B C 1
ATOM 6100 O O . GLU B 1 364 ? 3.863 63.594 22.5 1 47.69 364 GLU B O 1
#

Radius of gyration: 35.98 Å; Cα contacts (8 Å, |Δi|>4): 949; chains: 2; bounding box: 54×127×91 Å